Protein AF-0000000077156451 (afdb_homodimer)

Radius of gyration: 25.86 Å; Cα contacts (8 Å, |Δi|>4): 1337; chains: 2; bounding box: 62×72×52 Å

Foldseek 3Di:
DPPPLDQQDLVRFFQNVQWQDWDQDLVVLQVSCCVQANHKDKAFDDPDTWGWTKGWDDQQQKIKMKIDGLGKMKIKDAQQQWKKKKKQWQAAKKWKAKPVGDIDMDHHQFKMFIDWNHTIMMMITHNSTMIMMMIGTQLRLQVLLCVLLVAHDDGGFDWDGMFGLVDPLNVQLVVLVVVVRVCSSVVHPLVVDLVNSVVSVSSNSVSVLSRIDGPSVVSNVCSVPPDQPQLQVQLSVCLLVCLLVVDDLVRSCVRSVHDLVVQQVSCCVPHVGGSVVSSVVSLLSVLLSCLSRPPDPPDDSCNSCVSSPNNPQVVSQVVNCVRNVHGSVVNNCVSSVD/DPPPLPLQDLVRFFQNVQWQDWDQDLVVLQVSCCVQANHKDKAFDDPDTWGWTKGWDDQQQKIKMKIDGLGKMKIKDAQQQWKKKKKQWQAAKKWKAKPVGDIDMDHHQFKIFIDWNHTIMMMITHNSTMIMMMIGTQLRLQVLLCVLLVAHDDGGFDWHGMFGLVDPLNVQLVVLVVVVRVCSSVVHPLVVDLVNSVVSVSSNSVSVLSRIDGPSVVSNVCSVPPPQPQLQVQLSVCLLVCLLVVDDLVRSCVRSVHDLVVQQVSCCVPHVGGSVVSSVVSLLSVLLVCLSRPPDPPDDSCNSCVSSPNNPQVVSQVVNCVSNVHGSVVNNCVSSVD

InterPro domains:
  IPR009057 Homedomain-like superfamily [SSF46689] (231-280)
  IPR009057 Homedomain-like superfamily [SSF46689] (282-334)
  IPR018060 AraC-like, DNA binding HTH domain [PF12833] (252-334)
  IPR018060 AraC-like, DNA binding HTH domain [PS01124] (233-334)
  IPR018060 AraC-like, DNA binding HTH domain [SM00342] (245-332)
  IPR018062 HTH domain AraC-type, conserved site [PS00041] (283-328)
  IPR035418 Transcription regulator HTH, AraC- type, ligand binding domain-like [PF14525] (29-209)
  IPR050204 AraC/XylS family transcriptional regulators [PTHR46796] (80-336)

Nearest PDB structures (foldseek):
  6djz-assembly1_B  TM=8.210E-01  e=5.185E-05  Homo sapiens
  5hk2-assembly1_B  TM=6.315E-01  e=2.189E-05  Homo sapiens
  8wue-assembly2_F  TM=6.762E-01  e=1.045E-04  Xenopus laevis
  7w2b-assembly4_J  TM=6.619E-01  e=8.889E-05  Xenopus laevis
  7w2g-assembly4_K  TM=6.089E-01  e=1.444E-04  Xenopus laevis

Sequence (676 aa):
MEVSLLSLSAADEPLRQHGRLHTDDVGVAQDVVAEVFEPHTLEPLAAKRLDARLNAVQIGEVTLGYLTYGTETRISLPPSGQWYHVNVTLAGSSRIARTDGERGETEGMRGAAVLLPHRTQTIEWAHDAAQFGIKIPRTALETHLSDLTRTQVTGPVDFGLIIDLTSRAGRGLLRCLDFVRREWDEDGVLAQHGGTRRHVEAMIMTNLLMAASGPHQNLLRQEHTTSRPAALKRALDYIHEHAHELPTLTDLTAAAGVSARTLQLQFLRNLGCTPLQYLRDVRLRAARAELLHPRSADVTVTDVATSWGFYNLGRFSSLYRSVYGETPSETLRRAKGGMEVSLLSLSAADEPLRQHGRLHTDDVGVAQDVVAEVFEPHTLEPLAAKRLDARLNAVQIGEVTLGYLTYGTETRISLPPSGQWYHVNVTLAGSSRIARTDGERGETEGMRGAAVLLPHRTQTIEWAHDAAQFGIKIPRTALETHLSDLTRTQVTGPVDFGLIIDLTSRAGRGLLRCLDFVRREWDEDGVLAQHGGTRRHVEAMIMTNLLMAASGPHQNLLRQEHTTSRPAALKRALDYIHEHAHELPTLTDLTAAAGVSARTLQLQFLRNLGCTPLQYLRDVRLRAARAELLHPRSADVTVTDVATSWGFYNLGRFSSLYRSVYGETPSETLRRAKGG

Solvent-accessible surface area (backbone atoms only — not comparable to full-atom values): 34594 Å² total; per-residue (Å²): 132,77,78,68,72,60,86,61,48,83,89,58,39,62,34,59,87,33,64,74,45,77,42,61,47,66,68,60,46,40,51,54,48,22,70,74,66,51,70,55,46,74,41,74,70,46,89,58,65,45,48,30,37,32,15,50,50,74,42,75,76,34,33,40,30,29,39,31,39,52,24,28,29,37,36,42,33,61,53,69,68,45,37,36,36,36,38,32,24,55,30,47,32,37,40,39,39,37,76,87,67,52,71,48,73,30,34,44,65,41,16,23,40,48,45,53,21,85,40,41,38,39,36,36,36,37,42,64,20,28,32,41,36,37,39,34,40,45,62,60,55,40,49,48,48,17,62,75,38,72,43,74,62,79,72,86,80,64,61,40,54,57,27,51,27,74,40,64,34,19,41,39,32,52,52,50,50,51,50,54,42,49,34,55,55,64,65,15,57,59,71,72,35,75,85,46,26,58,47,52,43,51,51,53,52,50,32,46,60,63,28,42,42,45,70,61,51,57,46,52,49,34,60,75,66,57,78,60,56,63,38,56,42,35,28,51,43,44,39,76,63,17,40,35,29,61,68,48,71,67,53,41,22,62,58,23,69,47,52,65,67,56,48,35,50,50,27,36,74,73,52,71,40,44,60,66,57,51,42,48,52,54,24,52,50,51,38,48,53,42,37,53,53,55,74,40,94,80,66,46,62,66,56,46,35,46,50,45,66,37,78,52,63,67,59,40,38,51,53,41,23,71,72,65,74,43,44,58,63,56,45,33,36,50,51,71,71,93,131,76,78,67,73,60,87,60,48,81,89,57,38,64,34,56,88,33,63,75,46,78,43,60,46,67,67,59,48,40,52,54,48,21,68,73,66,52,69,54,47,74,40,74,71,47,89,59,67,44,47,29,37,32,16,48,50,73,41,74,77,33,34,41,30,29,39,32,38,52,24,28,28,37,36,41,33,62,52,68,69,45,37,34,36,34,40,33,23,54,28,46,34,35,39,39,39,36,76,88,67,52,70,49,71,29,34,45,64,40,15,25,40,48,44,54,21,84,38,40,37,38,37,37,35,36,43,63,22,27,30,42,34,38,38,34,41,44,60,59,54,39,49,51,49,18,62,75,38,72,43,73,63,80,71,84,79,66,62,40,54,54,26,49,27,74,41,65,34,18,41,39,32,51,51,51,51,51,50,53,43,49,33,56,56,65,64,15,56,60,70,72,34,73,85,44,27,59,47,53,42,50,50,53,52,49,31,46,60,63,28,42,41,45,69,62,51,58,48,52,49,34,59,73,65,55,76,56,55,65,39,56,38,34,28,50,40,45,39,76,66,18,40,34,27,62,67,48,71,66,53,41,23,62,56,22,69,45,52,64,66,58,48,36,51,50,27,36,73,75,50,71,37,43,61,67,56,50,43,49,50,52,24,52,49,52,37,48,52,42,36,53,52,55,80,46,94,81,67,46,62,67,57,45,35,46,49,46,67,37,78,50,60,66,62,42,38,51,53,42,22,74,72,63,73,42,42,58,65,55,46,34,36,50,52,72,71,94

Secondary structure (DSSP, 8-state):
---------GGG-TTGGGEEEEES-HHHHHHHHHHHS---EEEE-SSSPP-EEEEEEEETTEEEEEEE-SS-EEEEE---SSEEEEEEEEESEEEEEETTS-EEEEETTTEEEEE-TTS-EEEEE-TT-EEEEEEEEHHHHHHHHHHHHTS---SPPP--SEEETTSHHHHHHHHHHHHHHHHHHTT-HHHH-HHHHHHHHHHHHHHHHHHS-STHHHHHHHHHH----HHHHHHHHHHHHHGGG---HHHHHHHHTS-HHHHHHHHHHHHSS-HHHHHHHHHHHHHHHHHHS-SSTT--HHHHHHHTT---HHHHHHHHHHHHSS-HHHHHHHHTT-/---------GGG-TTGGGEEEEES-HHHHHHHHHHHS---EEEE-SSSPP-EEEEEEEETTEEEEEEE-SS-EEEEE---SSEEEEEEEEESEEEEEETTS-EEEEETTTEEEEE-TTS-EEEEE-TT-EEEEEEEEHHHHHHHHHHHHTS---SPPP--SEEETTSHHHHHHHHHHHHHHHHHHTT-HHHH-HHHHHHHHHHHHHHHHHHS-STHHHHHHHHHH----HHHHHHHHHHHHHGGG---HHHHHHHHTS-HHHHHHHHHHHHSS-HHHHHHHHHHHHHHHHHHS-SSTT--HHHHHHHTT---HHHHHHHHHHHHSS-HHHHHHHHTT-

Structure (mmCIF, N/CA/C/O backbone):
data_AF-0000000077156451-model_v1
#
loop_
_entity.id
_entity.type
_entity.pdbx_description
1 polymer 'DNA-binding domain-containing protein, AraC-type'
#
loop_
_atom_site.group_PDB
_atom_site.id
_atom_site.type_symbol
_atom_site.label_atom_id
_atom_site.label_alt_id
_atom_site.label_comp_id
_atom_site.label_asym_id
_atom_site.label_entity_id
_atom_site.label_seq_id
_atom_site.pdbx_PDB_ins_code
_atom_site.Cartn_x
_atom_site.Cartn_y
_atom_site.Cartn_z
_atom_site.occupancy
_atom_site.B_iso_or_equiv
_atom_site.auth_seq_id
_atom_site.auth_comp_id
_atom_site.auth_asym_id
_atom_site.auth_atom_id
_atom_site.pdbx_PDB_model_num
ATOM 1 N N . MET A 1 1 ? 23.672 4.809 -5.125 1 20.12 1 MET A N 1
ATOM 2 C CA . MET A 1 1 ? 24.062 3.801 -4.148 1 20.12 1 MET A CA 1
ATOM 3 C C . MET A 1 1 ? 23.531 2.428 -4.523 1 20.12 1 MET A C 1
ATOM 5 O O . MET A 1 1 ? 22.312 2.256 -4.668 1 20.12 1 MET A O 1
ATOM 9 N N . GLU A 1 2 ? 24.266 1.711 -5.195 1 24.5 2 GLU A N 1
ATOM 10 C CA . GLU A 1 2 ? 24.172 0.321 -5.629 1 24.5 2 GLU A CA 1
ATOM 11 C C . GLU A 1 2 ? 23.734 -0.585 -4.48 1 24.5 2 GLU A C 1
ATOM 13 O O . GLU A 1 2 ? 24.359 -0.603 -3.42 1 24.5 2 GLU A O 1
ATOM 18 N N . VAL A 1 3 ? 22.562 -0.68 -4.359 1 29.2 3 VAL A N 1
ATOM 19 C CA . VAL A 1 3 ? 22.156 -1.701 -3.398 1 29.2 3 VAL A CA 1
ATOM 20 C C . VAL A 1 3 ? 22.953 -2.982 -3.641 1 29.2 3 VAL A C 1
ATOM 22 O O . VAL A 1 3 ? 22.719 -3.688 -4.625 1 29.2 3 VAL A O 1
ATOM 25 N N . SER A 1 4 ? 24.172 -2.875 -3.506 1 31.08 4 SER A N 1
ATOM 26 C CA . SER A 1 4 ? 24.938 -4.121 -3.488 1 31.08 4 SER A CA 1
ATOM 27 C C . SER A 1 4 ? 24.297 -5.141 -2.545 1 31.08 4 SER A C 1
ATOM 29 O O . SER A 1 4 ? 24.266 -4.926 -1.331 1 31.08 4 SER A O 1
ATOM 31 N N . LEU A 1 5 ? 23.281 -5.613 -2.836 1 32.59 5 LEU A N 1
ATOM 32 C CA . LEU A 1 5 ? 22.891 -6.824 -2.127 1 32.59 5 LEU A CA 1
ATOM 33 C C . LEU A 1 5 ? 24.031 -7.82 -2.055 1 32.59 5 LEU A C 1
ATOM 35 O O . LEU A 1 5 ? 24.312 -8.531 -3.025 1 32.59 5 LEU A O 1
ATOM 39 N N . LEU A 1 6 ? 25.203 -7.555 -1.472 1 35.72 6 LEU A N 1
ATOM 40 C CA . LEU A 1 6 ? 26.344 -8.406 -1.13 1 35.72 6 LEU A CA 1
ATOM 41 C C . LEU A 1 6 ? 25.875 -9.789 -0.685 1 35.72 6 LEU A C 1
ATOM 43 O O . LEU A 1 6 ? 24.703 -9.961 -0.323 1 35.72 6 LEU A O 1
ATOM 47 N N . SER A 1 7 ? 26.797 -10.734 -0.689 1 42.41 7 SER A N 1
ATOM 48 C CA . SER A 1 7 ? 26.734 -12.094 -0.162 1 42.41 7 SER A CA 1
ATOM 49 C C . SER A 1 7 ? 26.047 -12.133 1.199 1 42.41 7 SER A C 1
ATOM 51 O O . SER A 1 7 ? 26.5 -11.477 2.145 1 42.41 7 SER A O 1
ATOM 53 N N . LEU A 1 8 ? 24.859 -12.281 1.237 1 49.19 8 LEU A N 1
ATOM 54 C CA . LEU A 1 8 ? 24.078 -12.242 2.463 1 49.19 8 LEU A CA 1
ATOM 55 C C . LEU A 1 8 ? 24.594 -13.25 3.48 1 49.19 8 LEU A C 1
ATOM 57 O O . LEU A 1 8 ? 24.656 -14.453 3.201 1 49.19 8 LEU A O 1
ATOM 61 N N . SER A 1 9 ? 25.484 -12.859 4.324 1 55.28 9 SER A N 1
ATOM 62 C CA . SER A 1 9 ? 25.734 -13.695 5.496 1 55.28 9 SER A CA 1
ATOM 63 C C . SER A 1 9 ? 24.422 -14.109 6.168 1 55.28 9 SER A C 1
ATOM 65 O O . SER A 1 9 ? 23.391 -13.484 5.965 1 55.28 9 SER A O 1
ATOM 67 N N . ALA A 1 10 ? 24.469 -15.312 6.738 1 56.19 10 ALA A N 1
ATOM 68 C CA . ALA A 1 10 ? 23.297 -15.805 7.453 1 56.19 10 ALA A CA 1
ATOM 69 C C . ALA A 1 10 ? 22.625 -14.688 8.25 1 56.19 10 ALA A C 1
ATOM 71 O O . ALA A 1 10 ? 21.406 -14.648 8.367 1 56.19 10 ALA A O 1
ATOM 72 N N . ALA A 1 11 ? 23.406 -13.758 8.727 1 56.62 11 ALA A N 1
ATOM 73 C CA . ALA A 1 11 ? 22.906 -12.664 9.562 1 56.62 11 ALA A CA 1
ATOM 74 C C . ALA A 1 11 ? 22.125 -11.648 8.727 1 56.62 11 ALA A C 1
ATOM 76 O O . ALA A 1 11 ? 21.297 -10.914 9.25 1 56.62 11 ALA A O 1
ATOM 77 N N . ASP A 1 12 ? 22.219 -11.836 7.457 1 80.56 12 ASP A N 1
ATOM 78 C CA . ASP A 1 12 ? 21.625 -10.797 6.625 1 80.56 12 ASP A CA 1
ATOM 79 C C . ASP A 1 12 ? 20.516 -11.375 5.738 1 80.56 12 ASP A C 1
ATOM 81 O O . ASP A 1 12 ? 20.094 -10.742 4.766 1 80.56 12 ASP A O 1
ATOM 85 N N . GLU A 1 13 ? 20.125 -12.586 6.168 1 89.75 13 GLU A N 1
ATOM 86 C CA . GLU A 1 13 ? 19.109 -13.234 5.344 1 89.75 13 GLU A CA 1
ATOM 87 C C . GLU A 1 13 ? 17.75 -12.547 5.496 1 89.75 13 GLU A C 1
ATOM 89 O O . GLU A 1 13 ? 17.344 -12.211 6.609 1 89.75 13 GLU A O 1
ATOM 94 N N . PRO A 1 14 ? 17.125 -12.32 4.355 1 93.5 14 PRO A N 1
ATOM 95 C CA . PRO A 1 14 ? 15.781 -11.758 4.441 1 93.5 14 PRO A CA 1
ATOM 96 C C . PRO A 1 14 ? 14.836 -12.609 5.281 1 93.5 14 PRO A C 1
ATOM 98 O O . PRO A 1 14 ? 14.859 -13.844 5.176 1 93.5 14 PRO A O 1
ATOM 101 N N . LEU A 1 15 ? 14.062 -11.961 6.188 1 92.88 15 LEU A N 1
ATOM 102 C CA . LEU A 1 15 ? 13.047 -12.578 7.027 1 92.88 15 LEU A CA 1
ATOM 103 C C . LEU A 1 15 ? 13.672 -13.562 8.008 1 92.88 15 LEU A C 1
ATOM 105 O O . LEU A 1 15 ? 13.086 -14.602 8.32 1 92.88 15 LEU A O 1
ATOM 109 N N . ARG A 1 16 ? 14.836 -13.289 8.469 1 88.06 16 ARG A N 1
ATOM 110 C CA . ARG A 1 16 ? 15.609 -14.188 9.328 1 88.06 16 ARG A CA 1
ATOM 111 C C . ARG A 1 16 ? 14.836 -14.531 10.594 1 88.06 16 ARG A C 1
ATOM 113 O O . ARG A 1 16 ? 14.977 -15.625 11.133 1 88.06 16 ARG A O 1
ATOM 120 N N . GLN A 1 17 ? 14.016 -13.617 11.086 1 83.75 17 GLN A N 1
ATOM 121 C CA . GLN A 1 17 ? 13.266 -13.844 12.32 1 83.75 17 GLN A CA 1
ATOM 122 C C . GLN A 1 17 ? 12.086 -14.781 12.078 1 83.75 17 GLN A C 1
ATOM 124 O O . GLN A 1 17 ? 11.414 -15.195 13.023 1 83.75 17 GLN A O 1
ATOM 129 N N . HIS A 1 18 ? 11.875 -15.195 10.859 1 88.75 18 HIS A N 1
ATOM 130 C CA . HIS A 1 18 ? 10.766 -16.078 10.477 1 88.75 18 HIS A CA 1
ATOM 131 C C . HIS A 1 18 ? 11.281 -17.359 9.828 1 88.75 18 HIS A C 1
ATOM 133 O O . HIS A 1 18 ? 10.789 -17.766 8.781 1 88.75 18 HIS A O 1
ATOM 139 N N . GLY A 1 19 ? 12.258 -17.938 10.508 1 90.94 19 GLY A N 1
ATOM 140 C CA . GLY A 1 19 ? 12.859 -19.156 10 1 90.94 19 GLY A CA 1
ATOM 141 C C . GLY A 1 19 ? 11.922 -20.359 10.047 1 90.94 19 GLY A C 1
ATOM 142 O O . GLY A 1 19 ? 11.211 -20.547 11.031 1 90.94 19 GLY A O 1
ATOM 143 N N . ARG A 1 20 ? 11.961 -21.094 8.922 1 87.75 20 ARG A N 1
ATOM 144 C CA . ARG A 1 20 ? 11.094 -22.266 8.844 1 87.75 20 ARG A CA 1
ATOM 145 C C . ARG A 1 20 ? 11.898 -23.547 8.719 1 87.75 20 ARG A C 1
ATOM 147 O O . ARG A 1 20 ? 11.414 -24.625 9.039 1 87.75 20 ARG A O 1
ATOM 154 N N . LEU A 1 21 ? 13.156 -23.344 8.172 1 86.06 21 LEU A N 1
ATOM 155 C CA . LEU A 1 21 ? 13.898 -24.547 7.84 1 86.06 21 LEU A CA 1
ATOM 156 C C . LEU A 1 21 ? 15.398 -24.281 7.816 1 86.06 21 LEU A C 1
ATOM 158 O O . LEU A 1 21 ? 15.836 -23.234 7.316 1 86.06 21 LEU A O 1
ATOM 162 N N . HIS A 1 22 ? 16.219 -25.109 8.391 1 89.56 22 HIS A N 1
ATOM 163 C CA . HIS A 1 22 ? 17.656 -25.266 8.156 1 89.56 22 HIS A CA 1
ATOM 164 C C . HIS A 1 22 ? 18.062 -26.734 8.211 1 89.56 22 HIS A C 1
ATOM 166 O O . HIS A 1 22 ? 18.031 -27.359 9.281 1 89.56 22 HIS A O 1
ATOM 172 N N . THR A 1 23 ? 18.359 -27.25 7.02 1 89.56 23 THR A N 1
ATOM 173 C CA . THR A 1 23 ? 18.609 -28.688 6.996 1 89.56 23 THR A CA 1
ATOM 174 C C . THR A 1 23 ? 19.578 -29.047 5.875 1 89.56 23 THR A C 1
ATOM 176 O O . THR A 1 23 ? 19.781 -28.25 4.953 1 89.56 23 THR A O 1
ATOM 179 N N . ASP A 1 24 ? 20.203 -30.203 6.047 1 92.31 24 ASP A N 1
ATOM 180 C CA . ASP A 1 24 ? 21 -30.781 4.969 1 92.31 24 ASP A CA 1
ATOM 181 C C . ASP A 1 24 ? 20.344 -32.031 4.391 1 92.31 24 ASP A C 1
ATOM 183 O O . ASP A 1 24 ? 20.922 -32.719 3.57 1 92.31 24 ASP A O 1
ATOM 187 N N . ASP A 1 25 ? 19.203 -32.312 4.84 1 88.5 25 ASP A N 1
ATOM 188 C CA . ASP A 1 25 ? 18.438 -33.469 4.379 1 88.5 25 ASP A CA 1
ATOM 189 C C . ASP A 1 25 ? 17.5 -33.094 3.238 1 88.5 25 ASP A C 1
ATOM 191 O O . ASP A 1 25 ? 16.609 -32.25 3.414 1 88.5 25 ASP A O 1
ATOM 195 N N . VAL A 1 26 ? 17.641 -33.719 2.145 1 94.62 26 VAL A N 1
ATOM 196 C CA . VAL A 1 26 ? 16.906 -33.406 0.93 1 94.62 26 VAL A CA 1
ATOM 197 C C . VAL A 1 26 ? 15.414 -33.656 1.143 1 94.62 26 VAL A C 1
ATOM 199 O O . VAL A 1 26 ? 14.578 -32.844 0.735 1 94.62 26 VAL A O 1
ATOM 202 N N . GLY A 1 27 ? 15.094 -34.719 1.698 1 91.69 27 GLY A N 1
ATOM 203 C CA . GLY A 1 27 ? 13.695 -35.062 1.947 1 91.69 27 GLY A CA 1
ATOM 204 C C . GLY A 1 27 ? 13 -34.062 2.844 1 91.69 27 GLY A C 1
ATOM 205 O O . GLY A 1 27 ? 11.883 -33.625 2.549 1 91.69 27 GLY A O 1
ATOM 206 N N . VAL A 1 28 ? 13.703 -33.719 3.885 1 90.88 28 VAL A N 1
ATOM 207 C CA . VAL A 1 28 ? 13.148 -32.75 4.824 1 90.88 28 VAL A CA 1
ATOM 208 C C . VAL A 1 28 ? 12.969 -31.406 4.129 1 90.88 28 VAL A C 1
ATOM 210 O O . VAL A 1 28 ? 11.938 -30.75 4.285 1 90.88 28 VAL A O 1
ATOM 213 N N . ALA A 1 29 ? 13.961 -31.016 3.387 1 93.44 29 ALA A N 1
ATOM 214 C CA . ALA A 1 29 ? 13.891 -29.75 2.654 1 93.44 29 ALA A CA 1
ATOM 215 C C . ALA A 1 29 ? 12.703 -29.734 1.705 1 93.44 29 ALA A C 1
ATOM 217 O O . ALA A 1 29 ? 11.914 -28.781 1.701 1 93.44 29 ALA A O 1
ATOM 218 N N . GLN A 1 30 ? 12.586 -30.781 0.929 1 93.81 30 GLN A N 1
ATOM 219 C CA . GLN A 1 30 ? 11.5 -30.875 -0.037 1 93.81 30 GLN A CA 1
ATOM 220 C C . GLN A 1 30 ? 10.141 -30.781 0.654 1 93.81 30 GLN A C 1
ATOM 222 O O . GLN A 1 30 ? 9.25 -30.078 0.188 1 93.81 30 GLN A O 1
ATOM 227 N N . ASP A 1 31 ? 9.977 -31.422 1.74 1 88 31 ASP A N 1
ATOM 228 C CA . ASP A 1 31 ? 8.703 -31.484 2.453 1 88 31 ASP A CA 1
ATOM 229 C C . ASP A 1 31 ? 8.328 -30.125 3.023 1 88 31 ASP A C 1
ATOM 231 O O . ASP A 1 31 ? 7.195 -29.672 2.861 1 88 31 ASP A O 1
ATOM 235 N N . VAL A 1 32 ? 9.273 -29.5 3.68 1 88.88 32 VAL A N 1
ATOM 236 C CA . VAL A 1 32 ? 8.992 -28.219 4.332 1 88.88 32 VAL A CA 1
ATOM 237 C C . VAL A 1 32 ? 8.75 -27.141 3.277 1 88.88 32 VAL A C 1
ATOM 239 O O . VAL A 1 32 ? 7.828 -26.328 3.408 1 88.88 32 VAL A O 1
ATOM 242 N N . VAL A 1 33 ? 9.547 -27.141 2.238 1 94.38 33 VAL A N 1
ATOM 243 C CA . VAL A 1 33 ? 9.367 -26.156 1.178 1 94.38 33 VAL A CA 1
ATOM 244 C C . VAL A 1 33 ? 8.023 -26.375 0.49 1 94.38 33 VAL A C 1
ATOM 246 O O . VAL A 1 33 ? 7.344 -25.406 0.121 1 94.38 33 VAL A O 1
ATOM 249 N N . ALA A 1 34 ? 7.629 -27.609 0.343 1 91.81 34 ALA A N 1
ATOM 250 C CA . ALA A 1 34 ? 6.332 -27.922 -0.246 1 91.81 34 ALA A CA 1
ATOM 251 C C . ALA A 1 34 ? 5.195 -27.391 0.617 1 91.81 34 ALA A C 1
ATOM 253 O O . ALA A 1 34 ? 4.172 -26.938 0.096 1 91.81 34 ALA A O 1
ATOM 254 N N . GLU A 1 35 ? 5.371 -27.406 1.857 1 88.31 35 GLU A N 1
ATOM 255 C CA . GLU A 1 35 ? 4.363 -26.922 2.791 1 88.31 35 GLU A CA 1
ATOM 256 C C . GLU A 1 35 ? 4.219 -25.406 2.705 1 88.31 35 GLU A C 1
ATOM 258 O O . GLU A 1 35 ? 3.113 -24.875 2.818 1 88.31 35 GLU A O 1
ATOM 263 N N . VAL A 1 36 ? 5.293 -24.75 2.539 1 90.31 36 VAL A N 1
ATOM 264 C CA . VAL A 1 36 ? 5.289 -23.297 2.529 1 90.31 36 VAL A CA 1
ATOM 265 C C . VAL A 1 36 ? 4.887 -22.781 1.147 1 90.31 36 VAL A C 1
ATOM 267 O O . VAL A 1 36 ? 4.125 -21.828 1.031 1 90.31 36 VAL A O 1
ATOM 270 N N . PHE A 1 37 ? 5.391 -23.453 0.216 1 93.69 37 PHE A N 1
ATOM 271 C CA . PHE A 1 37 ? 5.133 -23.016 -1.149 1 93.69 37 PHE A CA 1
ATOM 272 C C . PHE A 1 37 ? 4.25 -24.016 -1.887 1 93.69 37 PHE A C 1
ATOM 274 O O . PHE A 1 37 ? 3.041 -24.062 -1.66 1 93.69 37 PHE A O 1
ATOM 281 N N . GLU A 1 38 ? 4.891 -24.969 -2.566 1 90.62 38 GLU A N 1
ATOM 282 C CA . GLU A 1 38 ? 4.109 -25.953 -3.301 1 90.62 38 GLU A CA 1
ATOM 283 C C . GLU A 1 38 ? 4.906 -27.234 -3.518 1 90.62 38 GLU A C 1
ATOM 285 O O . GLU A 1 38 ? 6.137 -27.219 -3.5 1 90.62 38 GLU A O 1
ATOM 290 N N . PRO A 1 39 ? 4.145 -28.344 -3.723 1 91.19 39 PRO A N 1
ATOM 291 C CA . PRO A 1 39 ? 4.828 -29.609 -3.992 1 91.19 39 PRO A CA 1
ATOM 292 C C . PRO A 1 39 ? 5.738 -29.547 -5.219 1 91.19 39 PRO A C 1
ATOM 294 O O . PRO A 1 39 ? 5.383 -28.922 -6.219 1 91.19 39 PRO A O 1
ATOM 297 N N . HIS A 1 40 ? 6.891 -30.156 -5.062 1 93.75 40 HIS A N 1
ATOM 298 C CA . HIS A 1 40 ? 7.898 -30.188 -6.117 1 93.75 40 HIS A CA 1
ATOM 299 C C . HIS A 1 40 ? 8.898 -31.328 -5.879 1 93.75 40 HIS A C 1
ATOM 301 O O . HIS A 1 40 ? 8.836 -32 -4.855 1 93.75 40 HIS A O 1
ATOM 307 N N . THR A 1 41 ? 9.633 -31.609 -6.859 1 95.44 41 THR A N 1
ATOM 308 C CA . THR A 1 41 ? 10.75 -32.531 -6.688 1 95.44 41 THR A CA 1
ATOM 309 C C . THR A 1 41 ? 12.07 -31.781 -6.617 1 95.44 41 THR A C 1
ATOM 311 O O . THR A 1 41 ? 12.305 -30.844 -7.387 1 95.44 41 THR A O 1
ATOM 314 N N . LEU A 1 42 ? 12.852 -32.125 -5.66 1 95.88 42 LEU A N 1
ATOM 315 C CA . LEU A 1 42 ? 14.156 -31.531 -5.414 1 95.88 42 LEU A CA 1
ATOM 316 C C . LEU A 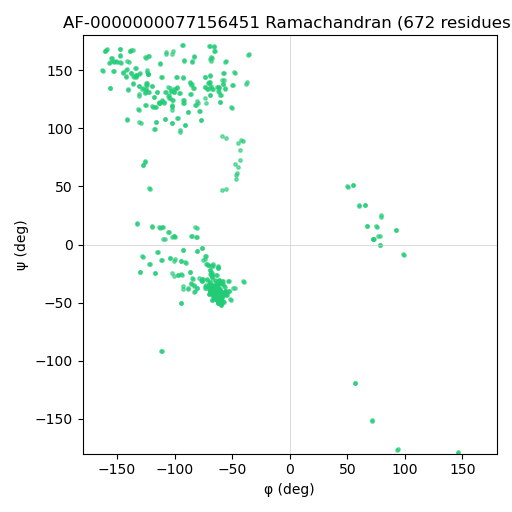1 42 ? 15.281 -32.531 -5.633 1 95.88 42 LEU A C 1
ATOM 318 O O . LEU A 1 42 ? 15.305 -33.594 -5.004 1 95.88 42 LEU A O 1
ATOM 322 N N . GLU A 1 43 ? 16.203 -32.156 -6.539 1 96 43 GLU A N 1
ATOM 323 C CA . GLU A 1 43 ? 17.312 -33.031 -6.859 1 96 43 GLU A CA 1
ATOM 324 C C . GLU A 1 43 ? 18.641 -32.281 -6.805 1 96 43 GLU A C 1
ATOM 326 O O . GLU A 1 43 ? 19 -31.562 -7.742 1 96 43 GLU A O 1
ATOM 331 N N . PRO A 1 44 ? 19.438 -32.5 -5.766 1 95.12 44 PRO A N 1
ATOM 332 C CA . PRO A 1 44 ? 20.781 -31.922 -5.793 1 95.12 44 PRO A CA 1
ATOM 333 C C . PRO A 1 44 ? 21.641 -32.469 -6.938 1 95.12 44 PRO A C 1
ATOM 335 O O . PRO A 1 44 ? 21.594 -33.688 -7.23 1 95.12 44 PRO A O 1
ATOM 338 N N . LEU A 1 45 ? 22.328 -31.625 -7.609 1 90.69 45 LEU A N 1
ATOM 339 C CA . LEU A 1 45 ? 23.094 -32.031 -8.789 1 90.69 45 LEU A CA 1
ATOM 340 C C . LEU A 1 45 ? 24.562 -32.156 -8.461 1 90.69 45 LEU A C 1
ATOM 342 O O . LEU A 1 45 ? 25.312 -32.781 -9.219 1 90.69 45 LEU A O 1
ATOM 346 N N . ALA A 1 46 ? 25.047 -31.484 -7.465 1 82.19 46 ALA A N 1
ATOM 347 C CA . ALA A 1 46 ? 26.469 -31.547 -7.105 1 82.19 46 ALA A CA 1
ATOM 348 C C . ALA A 1 46 ? 26.688 -32.438 -5.898 1 82.19 46 ALA A C 1
ATOM 350 O O . ALA A 1 46 ? 25.734 -32.781 -5.176 1 82.19 46 ALA A O 1
ATOM 351 N N . ALA A 1 47 ? 27.875 -32.719 -5.824 1 75.56 47 ALA A N 1
ATOM 352 C CA . ALA A 1 47 ? 28.297 -33.562 -4.707 1 75.56 47 ALA A CA 1
ATOM 353 C C . ALA A 1 47 ? 28.297 -32.781 -3.398 1 75.56 47 ALA A C 1
ATOM 355 O O . ALA A 1 47 ? 28.25 -33.344 -2.312 1 75.56 47 ALA A O 1
ATOM 356 N N . LYS A 1 48 ? 28.188 -31.547 -3.539 1 82.38 48 LYS A N 1
ATOM 357 C CA . LYS A 1 48 ? 28.188 -30.734 -2.322 1 82.38 48 LYS A CA 1
ATOM 358 C C . LYS A 1 48 ? 26.906 -30.953 -1.518 1 82.38 48 LYS A C 1
ATOM 360 O O . LYS A 1 48 ? 25.828 -31.078 -2.09 1 82.38 48 LYS A O 1
ATOM 365 N N . ARG A 1 49 ? 27.094 -30.891 -0.262 1 89.12 49 ARG A N 1
ATOM 366 C CA . ARG A 1 49 ? 26.016 -31.141 0.676 1 89.12 49 ARG A CA 1
ATOM 367 C C . ARG A 1 49 ? 24.984 -30.016 0.645 1 89.12 49 ARG A C 1
ATOM 369 O O . ARG A 1 49 ? 25.359 -28.844 0.53 1 89.12 49 ARG A O 1
ATOM 376 N N . LEU A 1 50 ? 23.75 -30.391 0.714 1 93 50 LEU A N 1
ATOM 377 C CA . LEU A 1 50 ? 22.641 -29.453 0.79 1 93 50 LEU A CA 1
ATOM 378 C C . LEU A 1 50 ? 22.734 -28.594 2.053 1 93 50 LEU A C 1
ATOM 380 O O . LEU A 1 50 ? 23.078 -29.109 3.123 1 93 50 LEU A O 1
ATOM 384 N N . ASP A 1 51 ? 22.609 -27.344 1.997 1 94.25 51 ASP A N 1
ATOM 385 C CA . ASP A 1 51 ? 22.422 -26.406 3.105 1 94.25 51 ASP A CA 1
ATOM 386 C C . ASP A 1 51 ? 21.188 -25.531 2.887 1 94.25 51 ASP A C 1
ATOM 388 O O . ASP A 1 51 ? 21.297 -24.328 2.643 1 94.25 51 ASP A O 1
ATOM 392 N N . ALA A 1 52 ? 20.047 -26.219 3.025 1 94.62 52 ALA A N 1
ATOM 393 C CA . ALA A 1 52 ? 18.766 -25.594 2.699 1 94.62 52 ALA A CA 1
ATOM 394 C C . ALA A 1 52 ? 18.297 -24.688 3.836 1 94.62 52 ALA A C 1
ATOM 396 O O . ALA A 1 52 ? 18.281 -25.094 4.996 1 94.62 52 ALA A O 1
ATOM 397 N N . ARG A 1 53 ? 18.078 -23.453 3.58 1 95.5 53 ARG A N 1
ATOM 398 C CA . ARG A 1 53 ? 17.5 -22.5 4.52 1 95.5 53 ARG A CA 1
ATOM 399 C C . ARG A 1 53 ? 16.281 -21.812 3.926 1 95.5 53 ARG A C 1
ATOM 401 O O . ARG A 1 53 ? 16.281 -21.406 2.762 1 95.5 53 ARG A O 1
ATOM 408 N N . LEU A 1 54 ? 15.211 -21.812 4.707 1 94.56 54 LEU A N 1
ATOM 409 C CA . LEU A 1 54 ? 13.961 -21.188 4.305 1 94.56 54 LEU A CA 1
ATOM 410 C C . LEU A 1 54 ? 13.422 -20.281 5.406 1 94.56 54 LEU A C 1
ATOM 412 O O . LEU A 1 54 ? 13.258 -20.703 6.547 1 94.56 54 LEU A O 1
ATOM 416 N N . ASN A 1 55 ? 13.336 -19 5.172 1 95.06 55 ASN A N 1
ATOM 417 C CA . ASN A 1 55 ? 12.555 -18.047 5.953 1 95.06 55 ASN A CA 1
ATOM 418 C C . ASN A 1 55 ? 11.273 -17.641 5.223 1 95.06 55 ASN A C 1
ATOM 420 O O . ASN A 1 55 ? 11.289 -17.422 4.012 1 95.06 55 ASN A O 1
ATOM 424 N N . ALA A 1 56 ? 10.109 -17.609 5.922 1 93.38 56 ALA A N 1
ATOM 425 C CA . ALA A 1 56 ? 8.883 -17.297 5.191 1 93.38 56 ALA A CA 1
ATOM 426 C C . ALA A 1 56 ? 7.848 -16.656 6.109 1 93.38 56 ALA A C 1
ATOM 428 O O . ALA A 1 56 ? 7.828 -16.922 7.312 1 93.38 56 ALA A O 1
ATOM 429 N N . VAL A 1 57 ? 7.051 -15.828 5.535 1 89.38 57 VAL A N 1
ATOM 430 C CA . VAL A 1 57 ? 5.93 -15.195 6.227 1 89.38 57 VAL A CA 1
ATOM 431 C C . VAL A 1 57 ? 4.699 -15.188 5.32 1 89.38 57 VAL A C 1
ATOM 433 O O . VAL A 1 57 ? 4.824 -15.203 4.094 1 89.38 57 VAL A O 1
ATOM 436 N N . GLN A 1 58 ? 3.605 -15.289 5.922 1 86.88 58 GLN A N 1
ATOM 437 C CA . GLN A 1 58 ? 2.334 -15.117 5.223 1 86.88 58 GLN A CA 1
ATOM 438 C C . GLN A 1 58 ? 1.75 -13.734 5.477 1 86.88 58 GLN A C 1
ATOM 440 O O . GLN A 1 58 ? 1.606 -13.312 6.625 1 86.88 58 GLN A O 1
ATOM 445 N N . ILE A 1 59 ? 1.483 -13.008 4.453 1 84.06 59 ILE A N 1
ATOM 446 C CA . ILE A 1 59 ? 0.854 -11.695 4.488 1 84.06 59 ILE A CA 1
ATOM 447 C C . ILE A 1 59 ? -0.488 -11.742 3.762 1 84.06 59 ILE A C 1
ATOM 449 O O . ILE A 1 59 ? -0.545 -11.586 2.539 1 84.06 59 ILE A O 1
ATOM 453 N N . GLY A 1 60 ? -1.562 -11.859 4.523 1 77.44 60 GLY A N 1
ATOM 454 C CA . GLY A 1 60 ? -2.826 -12.156 3.869 1 77.44 60 GLY A CA 1
ATOM 455 C C . GLY A 1 60 ? -2.789 -13.422 3.041 1 77.44 60 GLY A C 1
ATOM 456 O O . GLY A 1 60 ? -2.439 -14.492 3.549 1 77.44 60 GLY A O 1
ATOM 457 N N . GLU A 1 61 ? -3.035 -13.219 1.736 1 81.62 61 GLU A N 1
ATOM 458 C CA . GLU A 1 61 ? -3.041 -14.375 0.841 1 81.62 61 GLU A CA 1
ATOM 459 C C . GLU A 1 61 ? -1.67 -14.594 0.209 1 81.62 61 GLU A C 1
ATOM 461 O O . GLU A 1 61 ? -1.42 -15.633 -0.404 1 81.62 61 GLU A O 1
ATOM 466 N N . VAL A 1 62 ? -0.785 -13.719 0.459 1 92.5 62 VAL A N 1
ATOM 467 C CA . VAL A 1 62 ? 0.519 -13.773 -0.193 1 92.5 62 VAL A CA 1
ATOM 468 C C . VAL A 1 62 ? 1.547 -14.383 0.757 1 92.5 62 VAL A C 1
ATOM 470 O O . VAL A 1 62 ? 1.558 -14.078 1.951 1 92.5 62 VAL A O 1
ATOM 473 N N . THR A 1 63 ? 2.271 -15.312 0.29 1 93.62 63 THR A N 1
ATOM 474 C CA . THR A 1 63 ? 3.4 -15.859 1.034 1 93.62 63 THR A CA 1
ATOM 475 C C . THR A 1 63 ? 4.719 -15.344 0.466 1 93.62 63 THR A C 1
ATOM 477 O O . THR A 1 63 ? 4.945 -15.398 -0.745 1 93.62 63 THR A O 1
ATOM 480 N N . LEU A 1 64 ? 5.527 -14.773 1.301 1 96.12 64 LEU A N 1
ATOM 481 C CA . LEU A 1 64 ? 6.875 -14.344 0.939 1 96.12 64 LEU A CA 1
ATOM 482 C C . LEU A 1 64 ? 7.922 -15.211 1.635 1 96.12 64 LEU A C 1
ATOM 484 O O . LEU A 1 64 ? 7.754 -15.586 2.797 1 96.12 64 LEU A O 1
ATOM 488 N N . GLY A 1 65 ? 9.062 -15.461 0.877 1 96.81 65 GLY A N 1
ATOM 489 C CA . GLY A 1 65 ? 10.07 -16.25 1.559 1 96.81 65 GLY A CA 1
ATOM 490 C C . GLY A 1 65 ? 11.438 -16.172 0.905 1 96.81 65 GLY A C 1
ATOM 491 O O . GLY A 1 65 ? 11.539 -15.984 -0.309 1 96.81 65 GLY A O 1
ATOM 492 N N . TYR A 1 66 ? 12.406 -16.312 1.72 1 97.5 66 TYR A N 1
ATOM 493 C CA . TYR A 1 66 ? 13.797 -16.484 1.324 1 97.5 66 TYR A CA 1
ATOM 494 C C . TYR A 1 66 ? 14.18 -17.953 1.291 1 97.5 66 TYR A C 1
ATOM 496 O O . TYR A 1 66 ? 13.875 -18.703 2.221 1 97.5 66 TYR A O 1
ATOM 504 N N . LEU A 1 67 ? 14.773 -18.359 0.206 1 97.38 67 LEU A N 1
ATOM 505 C CA . LEU A 1 67 ? 15.117 -19.766 0.066 1 97.38 67 LEU A CA 1
ATOM 506 C C . LEU A 1 67 ? 16.484 -19.938 -0.595 1 97.38 67 LEU A C 1
ATOM 508 O O . LEU A 1 67 ? 16.797 -19.234 -1.567 1 97.38 67 LEU A O 1
ATOM 512 N N . THR A 1 68 ? 17.328 -20.766 -0.066 1 97 68 THR A N 1
ATOM 513 C CA . THR A 1 68 ? 18.578 -21.219 -0.672 1 97 68 THR A CA 1
ATOM 514 C C . THR A 1 68 ? 18.812 -22.688 -0.378 1 97 68 THR A C 1
ATOM 516 O O . THR A 1 68 ? 18.344 -23.219 0.634 1 97 68 THR A O 1
ATOM 519 N N . TYR A 1 69 ? 19.484 -23.328 -1.273 1 96.06 69 TYR A N 1
ATOM 520 C CA . TYR A 1 69 ? 19.781 -24.75 -1.072 1 96.06 69 TYR A CA 1
ATOM 521 C C . TYR A 1 69 ? 21.266 -24.969 -0.84 1 96.06 69 TYR A C 1
ATOM 523 O O . TYR A 1 69 ? 21.688 -26.062 -0.461 1 96.06 69 TYR A O 1
ATOM 531 N N . GLY A 1 70 ? 22.094 -24 -1.099 1 94.19 70 GLY A N 1
ATOM 532 C CA . GLY A 1 70 ? 23.516 -24.047 -0.81 1 94.19 70 GLY A CA 1
ATOM 533 C C . GLY A 1 70 ? 24.297 -24.969 -1.738 1 94.19 70 GLY A C 1
ATOM 534 O O . GLY A 1 70 ? 25.469 -25.25 -1.508 1 94.19 70 GLY A O 1
ATOM 535 N N . THR A 1 71 ? 23.625 -25.531 -2.748 1 95.25 71 THR A N 1
ATOM 536 C CA . THR A 1 71 ? 24.234 -26.391 -3.758 1 95.25 71 THR A CA 1
ATOM 537 C C . THR A 1 71 ? 23.438 -26.359 -5.051 1 95.25 71 THR A C 1
ATOM 539 O O . THR A 1 71 ? 22.312 -25.859 -5.078 1 95.25 71 THR A O 1
ATOM 542 N N . GLU A 1 72 ? 24.141 -26.781 -6.113 1 96.5 72 GLU A N 1
ATOM 543 C CA . GLU A 1 72 ? 23.422 -26.875 -7.383 1 96.5 72 GLU A CA 1
ATOM 544 C C . GLU A 1 72 ? 22.25 -27.859 -7.285 1 96.5 72 GLU A C 1
ATOM 546 O O . GLU A 1 72 ? 22.422 -28.984 -6.832 1 96.5 72 GLU A O 1
ATOM 551 N N . THR A 1 73 ? 21.125 -27.406 -7.688 1 96.75 73 THR A N 1
ATOM 552 C CA . THR A 1 73 ? 19.922 -28.203 -7.5 1 96.75 73 THR A CA 1
ATOM 553 C C . THR A 1 73 ? 18.984 -28.062 -8.695 1 96.75 73 THR A C 1
ATOM 555 O O . THR A 1 73 ? 18.938 -27 -9.328 1 96.75 73 THR A O 1
ATOM 558 N N . ARG A 1 74 ? 18.344 -29.125 -8.992 1 97.31 74 ARG A N 1
ATOM 559 C CA . ARG A 1 74 ? 17.266 -29.109 -9.977 1 97.31 74 ARG A CA 1
ATOM 560 C C . ARG A 1 74 ? 15.906 -29.281 -9.297 1 97.31 74 ARG A C 1
ATOM 562 O O . ARG A 1 74 ? 15.742 -30.141 -8.43 1 97.31 74 ARG A O 1
ATOM 569 N N . ILE A 1 75 ? 15 -28.422 -9.648 1 97.06 75 ILE A N 1
ATOM 570 C CA . ILE A 1 75 ? 13.648 -28.438 -9.102 1 97.06 75 ILE A CA 1
ATOM 571 C C . ILE A 1 75 ? 12.641 -28.688 -10.227 1 97.06 75 ILE A C 1
ATOM 573 O O . ILE A 1 75 ? 12.68 -28.016 -11.266 1 97.06 75 ILE A O 1
ATOM 577 N N . SER A 1 76 ? 11.828 -29.625 -10.078 1 95.88 76 SER A N 1
ATOM 578 C CA . SER A 1 76 ? 10.719 -29.859 -11 1 95.88 76 SER A CA 1
ATOM 579 C C . SER A 1 76 ? 9.383 -29.516 -10.352 1 95.88 76 SER A C 1
ATOM 581 O O . SER A 1 76 ? 9.031 -30.078 -9.312 1 95.88 76 SER A O 1
ATOM 583 N N . LEU A 1 77 ? 8.672 -28.641 -10.945 1 94.5 77 LEU A N 1
ATOM 584 C CA . LEU A 1 77 ? 7.41 -28.141 -10.406 1 94.5 77 LEU A CA 1
ATOM 585 C C . LEU A 1 77 ? 6.25 -28.516 -11.328 1 94.5 77 LEU A C 1
ATOM 587 O O . LEU A 1 77 ? 6.051 -27.875 -12.367 1 94.5 77 LEU A O 1
ATOM 591 N N . PRO A 1 78 ? 5.449 -29.484 -10.953 1 91.81 78 PRO A N 1
ATOM 592 C CA . PRO A 1 78 ? 4.234 -29.766 -11.719 1 91.81 78 PRO A CA 1
ATOM 593 C C . PRO A 1 78 ? 3.197 -28.656 -11.617 1 91.81 78 PRO A C 1
ATOM 595 O O . PRO A 1 78 ? 3.283 -27.812 -10.719 1 91.81 78 PRO A O 1
ATOM 598 N N . PRO A 1 79 ? 2.23 -28.609 -12.547 1 91 79 PRO A N 1
ATOM 599 C CA . PRO A 1 79 ? 1.159 -27.625 -12.406 1 91 79 PRO A CA 1
ATOM 600 C C . PRO A 1 79 ? 0.348 -27.812 -11.125 1 91 79 PRO A C 1
ATOM 602 O O . PRO A 1 79 ? -0.114 -28.922 -10.836 1 91 79 PRO A O 1
ATOM 605 N N . SER A 1 80 ? 0.315 -26.797 -10.375 1 86.19 80 SER A N 1
ATOM 606 C CA . SER A 1 80 ? -0.463 -26.859 -9.141 1 86.19 80 SER A CA 1
ATOM 607 C C . SER A 1 80 ? -1.93 -26.531 -9.391 1 86.19 80 SER A C 1
ATOM 609 O O . SER A 1 80 ? -2.809 -26.984 -8.648 1 86.19 80 SER A O 1
ATOM 611 N N . GLY A 1 81 ? -2.113 -25.703 -10.414 1 88.88 81 GLY A N 1
ATOM 612 C CA . GLY A 1 81 ? -3.445 -25.203 -10.703 1 88.88 81 GLY A CA 1
ATOM 613 C C . GLY A 1 81 ? -3.93 -24.172 -9.695 1 88.88 81 GLY A C 1
ATOM 614 O O . GLY A 1 81 ? -5.031 -23.641 -9.828 1 88.88 81 GLY A O 1
ATOM 615 N N . GLN A 1 82 ? -3.055 -23.797 -8.758 1 89.69 82 GLN A N 1
ATOM 616 C CA . GLN A 1 82 ? -3.619 -23.062 -7.641 1 89.69 82 GLN A CA 1
ATOM 617 C C . GLN A 1 82 ? -2.822 -21.781 -7.371 1 89.69 82 GLN A C 1
ATOM 619 O O . GLN A 1 82 ? -3.357 -20.812 -6.828 1 89.69 82 GLN A O 1
ATOM 624 N N . TRP A 1 83 ? -1.511 -21.859 -7.84 1 93.56 83 TRP A N 1
ATOM 625 C CA . TRP A 1 83 ? -0.67 -20.781 -7.352 1 93.56 83 TRP A CA 1
ATOM 626 C C . TRP A 1 83 ? 0.197 -20.219 -8.469 1 93.56 83 TRP A C 1
ATOM 628 O O . TRP A 1 83 ? 0.693 -20.953 -9.32 1 93.56 83 TRP A O 1
ATOM 638 N N . TYR A 1 84 ? 0.269 -18.891 -8.445 1 96.12 84 TYR A N 1
ATOM 639 C CA . TYR A 1 84 ? 1.378 -18.25 -9.141 1 96.12 84 TYR A CA 1
ATOM 640 C C . TYR A 1 84 ? 2.602 -18.141 -8.242 1 96.12 84 TYR A C 1
ATOM 642 O O . TYR A 1 84 ? 2.48 -17.844 -7.051 1 96.12 84 TYR A O 1
ATOM 650 N N . HIS A 1 85 ? 3.768 -18.391 -8.797 1 96.81 85 HIS A N 1
ATOM 651 C CA . HIS A 1 85 ? 5.02 -18.203 -8.07 1 96.81 85 HIS A CA 1
ATOM 652 C C . HIS A 1 85 ? 5.961 -17.266 -8.82 1 96.81 85 HIS A C 1
ATOM 654 O O . HIS A 1 85 ? 6.055 -17.328 -10.047 1 96.81 85 HIS A O 1
ATOM 660 N N . VAL A 1 86 ? 6.547 -16.422 -8.094 1 98 86 VAL A N 1
ATOM 661 C CA . VAL A 1 86 ? 7.609 -15.594 -8.641 1 98 86 VAL A CA 1
ATOM 662 C C . VAL A 1 86 ? 8.875 -15.734 -7.801 1 98 86 VAL A C 1
ATOM 664 O O . VAL A 1 86 ? 8.852 -15.492 -6.59 1 98 86 VAL A O 1
ATOM 667 N N . ASN A 1 87 ? 9.922 -16.172 -8.391 1 98.12 87 ASN A N 1
ATOM 668 C CA . ASN A 1 87 ? 11.219 -16.297 -7.727 1 98.12 87 ASN A CA 1
ATOM 669 C C . ASN A 1 87 ? 12.148 -15.148 -8.117 1 98.12 87 ASN A C 1
ATOM 671 O O . ASN A 1 87 ? 12.742 -15.172 -9.203 1 98.12 87 ASN A O 1
ATOM 675 N N . VAL A 1 88 ? 12.312 -14.258 -7.262 1 98.25 88 VAL A N 1
ATOM 676 C CA . VAL A 1 88 ? 13.281 -13.18 -7.461 1 98.25 88 VAL A CA 1
ATOM 677 C C . VAL A 1 88 ? 14.68 -13.672 -7.094 1 98.25 88 VAL A C 1
ATOM 679 O O . VAL A 1 88 ? 14.938 -14.031 -5.941 1 98.25 88 VAL A O 1
ATOM 682 N N . THR A 1 89 ? 15.562 -13.633 -8.055 1 98.12 89 THR A N 1
ATOM 683 C CA . THR A 1 89 ? 16.922 -14.07 -7.77 1 98.12 89 THR A CA 1
ATOM 684 C C . THR A 1 89 ? 17.703 -12.992 -7.023 1 98.12 89 THR A C 1
ATOM 686 O O . THR A 1 89 ? 17.922 -11.906 -7.555 1 98.12 89 THR A O 1
ATOM 689 N N . LEU A 1 90 ? 18.047 -13.312 -5.816 1 96.69 90 LEU A N 1
ATOM 690 C CA . LEU A 1 90 ? 18.797 -12.359 -5 1 96.69 90 LEU A CA 1
ATOM 691 C C . LEU A 1 90 ? 20.297 -12.516 -5.215 1 96.69 90 LEU A C 1
ATOM 693 O O . LEU A 1 90 ? 21.031 -11.531 -5.168 1 96.69 90 LEU A O 1
ATOM 697 N N . ALA A 1 91 ? 20.719 -13.688 -5.367 1 96.38 91 ALA A N 1
ATOM 698 C CA . ALA A 1 91 ? 22.125 -14.031 -5.602 1 96.38 91 ALA A CA 1
ATOM 699 C C . ALA A 1 91 ? 22.234 -15.266 -6.492 1 96.38 91 ALA A C 1
ATOM 701 O O . ALA A 1 91 ? 21.312 -16.062 -6.574 1 96.38 91 ALA A O 1
ATOM 702 N N . GLY A 1 92 ? 23.422 -15.359 -7.16 1 96.88 92 GLY A N 1
ATOM 703 C CA . GLY A 1 92 ? 23.625 -16.5 -8.047 1 96.88 92 GLY A CA 1
ATOM 704 C C . GLY A 1 92 ? 22.781 -16.422 -9.312 1 96.88 92 GLY A C 1
ATOM 705 O O . GLY A 1 92 ? 22.594 -15.344 -9.867 1 96.88 92 GLY A O 1
ATOM 706 N N . SER A 1 93 ? 22.484 -17.641 -9.812 1 97.75 93 SER A N 1
ATOM 707 C CA . SER A 1 93 ? 21.719 -17.688 -11.055 1 97.75 93 SER A CA 1
ATOM 708 C C . SER A 1 93 ? 20.812 -18.906 -11.094 1 97.75 93 SER A C 1
ATOM 710 O O . SER A 1 93 ? 20.953 -19.828 -10.281 1 97.75 93 SER A O 1
ATOM 712 N N . SER A 1 94 ? 19.906 -18.828 -11.961 1 97.62 94 SER A N 1
ATOM 713 C CA . SER A 1 94 ? 18.984 -19.938 -12.188 1 97.62 94 SER A CA 1
ATOM 714 C C . SER A 1 94 ? 18.609 -20.047 -13.664 1 97.62 94 SER A C 1
ATOM 716 O O . SER A 1 94 ? 18.656 -19.047 -14.391 1 97.62 94 SER A O 1
ATOM 718 N N . ARG A 1 95 ? 18.375 -21.234 -14.109 1 98.06 95 ARG A N 1
ATOM 719 C CA . ARG A 1 95 ? 17.844 -21.531 -15.438 1 98.06 95 ARG A CA 1
ATOM 720 C C . ARG A 1 95 ? 16.469 -22.172 -15.344 1 98.06 95 ARG A C 1
ATOM 722 O O . ARG A 1 95 ? 16.266 -23.109 -14.57 1 98.06 95 ARG A O 1
ATOM 729 N N . ILE A 1 96 ? 15.555 -21.625 -16.125 1 97.75 96 ILE A N 1
ATOM 730 C CA . ILE A 1 96 ? 14.18 -22.094 -16.031 1 97.75 96 ILE A CA 1
ATOM 731 C C . ILE A 1 96 ? 13.695 -22.547 -17.406 1 97.75 96 ILE A C 1
ATOM 733 O O . ILE A 1 96 ? 14.016 -21.922 -18.422 1 97.75 96 ILE A O 1
ATOM 737 N N . ALA A 1 97 ? 12.992 -23.609 -17.453 1 96.62 97 ALA A N 1
ATOM 738 C CA . ALA A 1 97 ? 12.336 -24.109 -18.656 1 96.62 97 ALA A CA 1
ATOM 739 C C . ALA A 1 97 ? 10.875 -24.453 -18.391 1 96.62 97 ALA A C 1
ATOM 741 O O . ALA A 1 97 ? 10.531 -24.969 -17.328 1 96.62 97 ALA A O 1
ATOM 742 N N . ARG A 1 98 ? 10.055 -24.062 -19.312 1 93.38 98 ARG A N 1
ATOM 743 C CA . ARG A 1 98 ? 8.617 -24.344 -19.25 1 93.38 98 ARG A CA 1
ATOM 744 C C . ARG A 1 98 ? 8.203 -25.312 -20.359 1 93.38 98 ARG A C 1
ATOM 746 O O . ARG A 1 98 ? 8.859 -25.391 -21.391 1 93.38 98 ARG A O 1
ATOM 753 N N . THR A 1 99 ? 7.16 -26 -20.188 1 84.44 99 THR A N 1
ATOM 754 C CA . THR A 1 99 ? 6.703 -27.031 -21.109 1 84.44 99 THR A CA 1
ATOM 755 C C . THR A 1 99 ? 6.223 -26.406 -22.422 1 84.44 99 THR A C 1
ATOM 757 O O . THR A 1 99 ? 6.113 -27.094 -23.438 1 84.44 99 THR A O 1
ATOM 760 N N . ASP A 1 100 ? 5.871 -25.156 -22.375 1 81.69 100 ASP A N 1
ATOM 761 C CA . ASP A 1 100 ? 5.441 -24.531 -23.625 1 81.69 100 ASP A CA 1
ATOM 762 C C . ASP A 1 100 ? 6.637 -24.109 -24.469 1 81.69 100 ASP A C 1
ATOM 764 O O . ASP A 1 100 ? 6.473 -23.5 -25.531 1 81.69 100 ASP A O 1
ATOM 768 N N . GLY A 1 101 ? 7.781 -24.469 -24.047 1 85.88 101 GLY A N 1
ATOM 769 C CA . GLY A 1 101 ? 8.984 -24.25 -24.844 1 85.88 101 GLY A CA 1
ATOM 770 C C . GLY A 1 101 ? 9.766 -23.031 -24.406 1 85.88 101 GLY A C 1
ATOM 771 O O . GLY A 1 101 ? 10.891 -22.812 -24.859 1 85.88 101 GLY A O 1
ATOM 772 N N . GLU A 1 102 ? 9.266 -22.25 -23.562 1 91.31 102 GLU A N 1
ATOM 773 C CA . GLU A 1 102 ? 9.961 -21.047 -23.109 1 91.31 102 GLU A CA 1
ATOM 774 C C . GLU A 1 102 ? 11.109 -21.406 -22.172 1 91.31 102 GLU A C 1
ATOM 776 O O . GLU A 1 102 ? 10.984 -22.297 -21.344 1 91.31 102 GLU A O 1
ATOM 781 N N . ARG A 1 103 ? 12.242 -20.719 -22.453 1 96.06 103 ARG A N 1
ATOM 782 C CA . ARG A 1 103 ? 13.414 -20.859 -21.594 1 96.06 103 ARG A CA 1
ATOM 783 C C . ARG A 1 103 ? 13.969 -19.5 -21.203 1 96.06 103 ARG A C 1
ATOM 785 O O . ARG A 1 103 ? 13.797 -18.516 -21.922 1 96.06 103 ARG A O 1
ATOM 792 N N . GLY A 1 104 ? 14.5 -19.516 -19.984 1 96.88 104 GLY A N 1
ATOM 793 C CA . GLY A 1 104 ? 15.078 -18.266 -19.516 1 96.88 104 GLY A CA 1
ATOM 794 C C . GLY A 1 104 ? 16.078 -18.453 -18.391 1 96.88 104 GLY A C 1
ATOM 795 O O . GLY A 1 104 ? 16.266 -19.578 -17.906 1 96.88 104 GLY A O 1
ATOM 796 N N . GLU A 1 105 ? 16.781 -17.344 -18.141 1 98.12 105 GLU A N 1
ATOM 797 C CA . GLU A 1 105 ? 17.766 -17.328 -17.062 1 98.12 105 GLU A CA 1
ATOM 798 C C . GLU A 1 105 ? 17.609 -16.062 -16.203 1 98.12 105 GLU A C 1
ATOM 800 O O . GLU A 1 105 ? 17.188 -15.023 -16.688 1 98.12 105 GLU A O 1
ATOM 805 N N . THR A 1 106 ? 17.875 -16.266 -14.93 1 98.12 106 THR A N 1
ATOM 806 C CA . THR A 1 106 ? 17.891 -15.133 -14.016 1 98.12 106 THR A CA 1
ATOM 807 C C . THR A 1 106 ? 19.234 -15.023 -13.305 1 98.12 106 THR A C 1
ATOM 809 O O . THR A 1 106 ? 19.938 -16.016 -13.133 1 98.12 106 THR A O 1
ATOM 812 N N . GLU A 1 107 ? 19.578 -13.766 -13.047 1 97.81 107 GLU A N 1
ATOM 813 C CA . GLU A 1 107 ? 20.781 -13.445 -12.281 1 97.81 107 GLU A CA 1
ATOM 814 C C . GLU A 1 107 ? 20.438 -12.555 -11.086 1 97.81 107 GLU A C 1
ATOM 816 O O . GLU A 1 107 ? 19.406 -11.883 -11.07 1 97.81 107 GLU A O 1
ATOM 821 N N . GLY A 1 108 ? 21.391 -12.57 -10.148 1 96.94 108 GLY A N 1
ATOM 822 C CA . GLY A 1 108 ? 21.188 -11.828 -8.914 1 96.94 108 GLY A CA 1
ATOM 823 C C . GLY A 1 108 ? 20.75 -10.398 -9.148 1 96.94 108 GLY A C 1
ATOM 824 O O . GLY A 1 108 ? 21.438 -9.633 -9.836 1 96.94 108 GLY A O 1
ATOM 825 N N . MET A 1 109 ? 19.641 -10.141 -8.695 1 95.94 109 MET A N 1
ATOM 826 C CA . MET A 1 109 ? 19.047 -8.805 -8.641 1 95.94 109 MET A CA 1
ATOM 827 C C . MET A 1 109 ? 18.75 -8.289 -10.047 1 95.94 109 MET A C 1
ATOM 829 O O . MET A 1 109 ? 18.531 -7.09 -10.242 1 95.94 109 MET A O 1
ATOM 833 N N . ARG A 1 110 ? 18.75 -9.133 -10.984 1 97.44 110 ARG A N 1
ATOM 834 C CA . ARG A 1 110 ? 18.531 -8.68 -12.359 1 97.44 110 ARG A CA 1
ATOM 835 C C . ARG A 1 110 ? 17.328 -9.367 -12.977 1 97.44 110 ARG A C 1
ATOM 837 O O . ARG A 1 110 ? 16.797 -8.914 -13.992 1 97.44 110 ARG A O 1
ATOM 844 N N . GLY A 1 111 ? 16.953 -10.445 -12.328 1 97.88 111 GLY A N 1
ATOM 845 C CA . GLY A 1 111 ? 15.828 -11.156 -12.922 1 97.88 111 GLY A CA 1
ATOM 846 C C . GLY A 1 111 ? 15.016 -11.938 -11.906 1 97.88 111 GLY A C 1
ATOM 847 O O . GLY A 1 111 ? 15.5 -12.25 -10.82 1 97.88 111 GLY A O 1
ATOM 848 N N . ALA A 1 112 ? 13.773 -12.188 -12.289 1 98.44 112 ALA A N 1
ATOM 849 C CA . ALA A 1 112 ? 12.859 -13.062 -11.562 1 98.44 112 ALA A CA 1
ATOM 850 C C . ALA A 1 112 ? 12.148 -14.023 -12.508 1 98.44 112 ALA A C 1
ATOM 852 O O . ALA A 1 112 ? 11.898 -13.688 -13.664 1 98.44 112 ALA A O 1
ATOM 853 N N . ALA A 1 113 ? 11.914 -15.195 -12.055 1 98.19 113 ALA A N 1
ATOM 854 C CA . ALA A 1 113 ? 11.188 -16.188 -12.844 1 98.19 113 ALA A CA 1
ATOM 855 C C . ALA A 1 113 ? 9.727 -16.266 -12.414 1 98.19 113 ALA A C 1
ATOM 857 O O . ALA A 1 113 ? 9.422 -16.266 -11.219 1 98.19 113 ALA A O 1
ATOM 858 N N . VAL A 1 114 ? 8.852 -16.281 -13.367 1 97.75 114 VAL A N 1
ATOM 859 C CA . VAL A 1 114 ? 7.422 -16.438 -13.102 1 97.75 114 VAL A CA 1
ATOM 860 C C . VAL A 1 114 ? 6.992 -17.875 -13.406 1 97.75 114 VAL A C 1
ATOM 862 O O . VAL A 1 114 ? 7.133 -18.344 -14.539 1 97.75 114 VAL A O 1
ATOM 865 N N . LEU A 1 115 ? 6.504 -18.547 -12.438 1 95.88 115 LEU A N 1
ATOM 866 C CA . LEU A 1 115 ? 6.02 -19.922 -12.57 1 95.88 115 LEU A CA 1
ATOM 867 C C . LEU A 1 115 ? 4.496 -19.953 -12.57 1 95.88 115 LEU A C 1
ATOM 869 O O . LEU A 1 115 ? 3.857 -19.422 -11.656 1 95.88 115 LEU A O 1
ATOM 873 N N . LEU A 1 116 ? 3.945 -20.578 -13.523 1 94.94 116 LEU A N 1
ATOM 874 C CA . LEU A 1 116 ? 2.51 -20.531 -13.773 1 94.94 116 LEU A CA 1
ATOM 875 C C . LEU A 1 116 ? 1.821 -21.766 -13.195 1 94.94 116 LEU A C 1
ATOM 877 O O . LEU A 1 116 ? 2.373 -22.875 -13.234 1 94.94 116 LEU A O 1
ATOM 881 N N . PRO A 1 117 ? 0.608 -21.547 -12.68 1 92.56 117 PRO A N 1
ATOM 882 C CA . PRO A 1 117 ? -0.119 -22.672 -12.062 1 92.56 117 PRO A CA 1
ATOM 883 C C . PRO A 1 117 ? -0.527 -23.734 -13.07 1 92.56 117 PRO A C 1
ATOM 885 O O . PRO A 1 117 ? -0.815 -24.875 -12.688 1 92.56 117 PRO A O 1
ATOM 888 N N . HIS A 1 118 ? -0.52 -23.438 -14.305 1 89.5 118 HIS A N 1
ATOM 889 C CA . HIS A 1 118 ? -1.095 -24.344 -15.281 1 89.5 118 HIS A CA 1
ATOM 890 C C . HIS A 1 118 ? -0.019 -24.922 -16.203 1 89.5 118 HIS A C 1
ATOM 892 O O . HIS A 1 118 ? -0.329 -25.469 -17.266 1 89.5 118 HIS A O 1
ATOM 898 N N . ARG A 1 119 ? 1.211 -24.797 -15.844 1 89.75 119 ARG A N 1
ATOM 899 C CA . ARG A 1 119 ? 2.314 -25.312 -16.641 1 89.75 119 ARG A CA 1
ATOM 900 C C . ARG A 1 119 ? 3.32 -26.062 -15.773 1 89.75 119 ARG A C 1
ATOM 902 O O . ARG A 1 119 ? 3.438 -25.781 -14.578 1 89.75 119 ARG A O 1
ATOM 909 N N . THR A 1 120 ? 3.955 -26.984 -16.422 1 92.31 120 THR A N 1
ATOM 910 C CA . THR A 1 120 ? 5.105 -27.625 -15.781 1 92.31 120 THR A CA 1
ATOM 911 C C . THR A 1 120 ? 6.371 -26.812 -16.016 1 92.31 120 THR A C 1
ATOM 913 O O . THR A 1 120 ? 6.59 -26.281 -17.109 1 92.31 120 THR A O 1
ATOM 916 N N . GLN A 1 121 ? 7.121 -26.688 -14.969 1 94.75 121 GLN A N 1
ATOM 917 C CA . GLN A 1 121 ? 8.367 -25.938 -15.078 1 94.75 121 GLN A CA 1
ATOM 918 C C . GLN A 1 121 ? 9.516 -26.672 -14.391 1 94.75 121 GLN A C 1
ATOM 920 O O . GLN A 1 121 ? 9.297 -27.391 -13.406 1 94.75 121 GLN A O 1
ATOM 925 N N . THR A 1 122 ? 10.641 -26.531 -15 1 96.38 122 THR A N 1
ATOM 926 C CA . THR A 1 122 ? 11.867 -27.031 -14.391 1 96.38 122 THR A CA 1
ATOM 927 C C . THR A 1 122 ? 12.852 -25.875 -14.164 1 96.38 122 THR A C 1
ATOM 929 O O . THR A 1 122 ? 13.039 -25.031 -15.031 1 96.38 122 THR A O 1
ATOM 932 N N . ILE A 1 123 ? 13.453 -25.922 -12.953 1 97.56 123 ILE A N 1
ATOM 933 C CA . ILE A 1 123 ? 14.375 -24.859 -12.578 1 97.56 123 ILE A CA 1
ATOM 934 C C . ILE A 1 123 ? 15.695 -25.469 -12.109 1 97.56 123 ILE A C 1
ATOM 936 O O . ILE A 1 123 ? 15.711 -26.422 -11.32 1 97.56 123 ILE A O 1
ATOM 940 N N . GLU A 1 124 ? 16.734 -24.953 -12.57 1 97.56 124 GLU A N 1
ATOM 941 C CA . GLU A 1 124 ? 18.062 -25.297 -12.078 1 97.56 124 GLU A CA 1
ATOM 942 C C . GLU A 1 124 ? 18.719 -24.125 -11.359 1 97.56 124 GLU A C 1
ATOM 944 O O . GLU A 1 124 ? 18.891 -23.047 -11.938 1 97.56 124 GLU A O 1
ATOM 949 N N . TRP A 1 125 ? 19.062 -24.375 -10.094 1 97.12 125 TRP A N 1
ATOM 950 C CA . TRP A 1 125 ? 19.719 -23.359 -9.289 1 97.12 125 TRP A CA 1
ATOM 951 C C . TRP A 1 125 ? 21.234 -23.578 -9.266 1 97.12 125 TRP A C 1
ATOM 953 O O . TRP A 1 125 ? 21.688 -24.703 -9.109 1 97.12 125 TRP A O 1
ATOM 963 N N . ALA A 1 126 ? 21.984 -22.5 -9.453 1 96.5 126 ALA A N 1
ATOM 964 C CA . ALA A 1 126 ? 23.422 -22.562 -9.211 1 96.5 126 ALA A CA 1
ATOM 965 C C . ALA A 1 126 ? 23.719 -22.797 -7.734 1 96.5 126 ALA A C 1
ATOM 967 O O . ALA A 1 126 ? 22.812 -22.734 -6.891 1 96.5 126 ALA A O 1
ATOM 968 N N . HIS A 1 127 ? 24.953 -23.078 -7.406 1 94.06 127 HIS A N 1
ATOM 969 C CA . HIS A 1 127 ? 25.344 -23.469 -6.059 1 94.06 127 HIS A CA 1
ATOM 970 C C . HIS A 1 127 ? 25.172 -22.312 -5.078 1 94.06 127 HIS A C 1
ATOM 972 O O . HIS A 1 127 ? 24.969 -22.531 -3.883 1 94.06 127 HIS A O 1
ATOM 978 N N . ASP A 1 128 ? 25.203 -21.062 -5.504 1 93.94 128 ASP A N 1
ATOM 979 C CA . ASP A 1 128 ? 25.109 -19.891 -4.633 1 93.94 128 ASP A CA 1
ATOM 980 C C . ASP A 1 128 ? 23.781 -19.156 -4.82 1 93.94 128 ASP A C 1
ATOM 982 O O . ASP A 1 128 ? 23.625 -18.016 -4.391 1 93.94 128 ASP A O 1
ATOM 986 N N . ALA A 1 129 ? 22.859 -19.891 -5.477 1 96.19 129 ALA A N 1
ATOM 987 C CA . ALA A 1 129 ? 21.578 -19.25 -5.766 1 96.19 129 ALA A CA 1
ATOM 988 C C . ALA A 1 129 ? 20.781 -19.031 -4.488 1 96.19 129 ALA A C 1
ATOM 990 O O . ALA A 1 129 ? 20.703 -19.922 -3.637 1 96.19 129 ALA A O 1
ATOM 991 N N . ALA A 1 130 ? 20.328 -17.828 -4.285 1 97.31 130 ALA A N 1
ATOM 992 C CA . ALA A 1 130 ? 19.328 -17.469 -3.275 1 97.31 130 ALA A CA 1
ATOM 993 C C . ALA A 1 130 ? 18.141 -16.75 -3.912 1 97.31 130 ALA A C 1
ATOM 995 O O . ALA A 1 130 ? 18.312 -15.898 -4.781 1 97.31 130 ALA A O 1
ATOM 996 N N . GLN A 1 131 ? 16.969 -17.188 -3.514 1 97.38 131 GLN A N 1
ATOM 997 C CA . GLN A 1 131 ? 15.758 -16.641 -4.121 1 97.38 131 GLN A CA 1
ATOM 998 C C . GLN A 1 131 ? 14.836 -16.047 -3.064 1 97.38 131 GLN A C 1
ATOM 1000 O O . GLN A 1 131 ? 14.82 -16.5 -1.918 1 97.38 131 GLN A O 1
ATOM 1005 N N . PHE A 1 132 ? 14.148 -15 -3.449 1 97.81 132 PHE A N 1
ATOM 1006 C CA . PHE A 1 132 ? 13.008 -14.492 -2.697 1 97.81 132 PHE A CA 1
ATOM 1007 C C . PHE A 1 132 ? 11.703 -14.789 -3.428 1 97.81 132 PHE A C 1
ATOM 1009 O O . PHE A 1 132 ? 11.398 -14.164 -4.445 1 97.81 132 PHE A O 1
ATOM 1016 N N . GLY A 1 133 ? 10.953 -15.719 -2.889 1 97.88 133 GLY A N 1
ATOM 1017 C CA . GLY A 1 133 ? 9.758 -16.219 -3.551 1 97.88 133 GLY A CA 1
ATOM 1018 C C . GLY A 1 133 ? 8.5 -15.492 -3.137 1 97.88 133 GLY A C 1
ATOM 1019 O O . GLY A 1 133 ? 8.359 -15.07 -1.984 1 97.88 133 GLY A O 1
ATOM 1020 N N . ILE A 1 134 ? 7.668 -15.344 -4.086 1 98 134 ILE A N 1
ATOM 1021 C CA . ILE A 1 134 ? 6.309 -14.852 -3.887 1 98 134 ILE A CA 1
ATOM 1022 C C . ILE A 1 134 ? 5.305 -15.914 -4.344 1 98 134 ILE A C 1
ATOM 1024 O O . ILE A 1 134 ? 5.336 -16.344 -5.496 1 98 134 ILE A O 1
ATOM 1028 N N . LYS A 1 135 ? 4.516 -16.359 -3.457 1 97.56 135 LYS A N 1
ATOM 1029 C CA . LYS A 1 135 ? 3.432 -17.281 -3.777 1 97.56 135 LYS A CA 1
ATOM 1030 C C . LYS A 1 135 ? 2.07 -16.609 -3.617 1 97.56 135 LYS A C 1
ATOM 1032 O O . LYS A 1 135 ? 1.767 -16.062 -2.557 1 97.56 135 LYS A O 1
ATOM 1037 N N . ILE A 1 136 ? 1.29 -16.625 -4.66 1 96.31 136 ILE A N 1
ATOM 1038 C CA . ILE A 1 136 ? -0.003 -15.953 -4.684 1 96.31 136 ILE A CA 1
ATOM 1039 C C . ILE A 1 136 ? -1.075 -16.906 -5.203 1 96.31 136 ILE A C 1
ATOM 1041 O O . ILE A 1 136 ? -0.928 -17.484 -6.281 1 96.31 136 ILE A O 1
ATOM 1045 N N . PRO A 1 137 ? -2.152 -17.016 -4.469 1 91 137 PRO A N 1
ATOM 1046 C CA . PRO A 1 137 ? -3.25 -17.812 -5.031 1 91 137 PRO A CA 1
ATOM 1047 C C . PRO A 1 137 ? -3.74 -17.266 -6.371 1 91 137 PRO A C 1
ATOM 1049 O O . PRO A 1 137 ? -3.828 -16.047 -6.551 1 91 137 PRO A O 1
ATOM 1052 N N . ARG A 1 138 ? -4.062 -18.125 -7.273 1 90.38 138 ARG A N 1
ATOM 1053 C CA . ARG A 1 138 ? -4.57 -17.75 -8.594 1 90.38 138 ARG A CA 1
ATOM 1054 C C . ARG A 1 138 ? -5.73 -16.766 -8.477 1 90.38 138 ARG A C 1
ATOM 1056 O O . ARG A 1 138 ? -5.738 -15.719 -9.125 1 90.38 138 ARG A O 1
ATOM 1063 N N . THR A 1 139 ? -6.598 -17.078 -7.664 1 83.31 139 THR A N 1
ATOM 1064 C CA . THR A 1 139 ? -7.82 -16.297 -7.539 1 83.31 139 THR A CA 1
ATOM 1065 C C . THR A 1 139 ? -7.508 -14.891 -7.039 1 83.31 139 THR A C 1
ATOM 1067 O O . THR A 1 139 ? -8.102 -13.914 -7.508 1 83.31 139 THR A O 1
ATOM 1070 N N . ALA A 1 140 ? -6.578 -14.797 -6.133 1 86.31 140 ALA A N 1
ATOM 1071 C CA . ALA A 1 140 ? -6.215 -13.492 -5.578 1 86.31 140 ALA A CA 1
ATOM 1072 C C . ALA A 1 140 ? -5.594 -12.594 -6.645 1 86.31 140 ALA A C 1
ATOM 1074 O O . ALA A 1 140 ? -5.969 -11.43 -6.785 1 86.31 140 ALA A O 1
ATOM 1075 N N . LEU A 1 141 ? -4.703 -13.117 -7.395 1 93.69 141 LEU A N 1
ATOM 1076 C CA . LEU A 1 141 ? -4.008 -12.328 -8.406 1 93.69 141 LEU A CA 1
ATOM 1077 C C . LEU A 1 141 ? -4.949 -11.961 -9.547 1 93.69 141 LEU A C 1
ATOM 1079 O O . LEU A 1 141 ? -4.918 -10.828 -10.039 1 93.69 141 LEU A O 1
ATOM 1083 N N . GLU A 1 142 ? -5.738 -12.922 -9.961 1 88.12 142 GLU A N 1
ATOM 1084 C CA . GLU A 1 142 ? -6.672 -12.695 -11.07 1 88.12 142 GLU A CA 1
ATOM 1085 C C . GLU A 1 142 ? -7.742 -11.68 -10.68 1 88.12 142 GLU A C 1
ATOM 1087 O O . GLU A 1 142 ? -8.109 -10.82 -11.484 1 88.12 142 GLU A O 1
ATOM 1092 N N . THR A 1 143 ? -8.195 -11.797 -9.508 1 83.5 143 THR A N 1
ATOM 1093 C CA . THR A 1 143 ? -9.164 -10.828 -9 1 83.5 143 THR A CA 1
ATOM 1094 C C . THR A 1 143 ? -8.547 -9.43 -8.93 1 83.5 143 THR A C 1
ATOM 1096 O O . THR A 1 143 ? -9.172 -8.445 -9.305 1 83.5 143 THR A O 1
ATOM 1099 N N . HIS A 1 144 ? -7.395 -9.367 -8.43 1 87.94 144 HIS A N 1
ATOM 1100 C CA . HIS A 1 144 ? -6.699 -8.094 -8.328 1 87.94 144 HIS A CA 1
ATOM 1101 C C . HIS A 1 144 ? -6.504 -7.461 -9.703 1 87.94 144 HIS A C 1
ATOM 1103 O O . HIS A 1 144 ? -6.711 -6.258 -9.875 1 87.94 144 HIS A O 1
ATOM 1109 N N . LEU A 1 145 ? -6.141 -8.258 -10.641 1 89.12 145 LEU A N 1
ATOM 1110 C CA . LEU A 1 145 ? -5.992 -7.77 -12 1 89.12 145 LEU A CA 1
ATOM 1111 C C . LEU A 1 145 ? -7.316 -7.242 -12.539 1 89.12 145 LEU A C 1
ATOM 1113 O O . LEU A 1 145 ? -7.359 -6.195 -13.195 1 89.12 145 LEU A O 1
ATOM 1117 N N . SER A 1 146 ? -8.328 -8.055 -12.32 1 82.94 146 SER A N 1
ATOM 1118 C CA . SER A 1 146 ? -9.656 -7.637 -12.75 1 82.94 146 SER A CA 1
ATOM 1119 C C . SER A 1 146 ? -10.023 -6.273 -12.164 1 82.94 146 SER A C 1
ATOM 1121 O O . SER A 1 146 ? -10.562 -5.418 -12.867 1 82.94 146 SER A O 1
ATOM 1123 N N . ASP A 1 147 ? -9.742 -6.098 -10.961 1 75.25 147 ASP A N 1
ATOM 1124 C CA . ASP A 1 147 ? -10.055 -4.844 -10.281 1 75.25 147 ASP A CA 1
ATOM 1125 C C . ASP A 1 147 ? -9.234 -3.691 -10.859 1 75.25 147 ASP A C 1
ATOM 1127 O O . ASP A 1 147 ? -9.766 -2.604 -11.094 1 75.25 147 ASP A O 1
ATOM 1131 N N . LEU A 1 148 ? -7.992 -3.908 -11.039 1 76.62 148 LEU A N 1
ATOM 1132 C CA . LEU A 1 148 ? -7.078 -2.885 -11.539 1 76.62 148 LEU A CA 1
ATOM 1133 C C . LEU A 1 148 ? -7.477 -2.432 -12.938 1 76.62 148 LEU A C 1
ATOM 1135 O O . LEU A 1 148 ? -7.305 -1.261 -13.289 1 76.62 148 LEU A O 1
ATOM 1139 N N . THR A 1 149 ? -7.988 -3.406 -13.688 1 78.12 149 THR A N 1
ATOM 1140 C CA . THR A 1 149 ? -8.242 -3.107 -15.094 1 78.12 149 THR A CA 1
ATOM 1141 C C . THR A 1 149 ? -9.727 -2.895 -15.344 1 78.12 149 THR A C 1
ATOM 1143 O O . THR A 1 149 ? -10.133 -2.531 -16.453 1 78.12 149 THR A O 1
ATOM 1146 N N . ARG A 1 150 ? -10.523 -3.266 -14.297 1 71.12 150 ARG A N 1
ATOM 1147 C CA . ARG A 1 150 ? -11.977 -3.172 -14.422 1 71.12 150 ARG A CA 1
ATOM 1148 C C . ARG A 1 150 ? -12.484 -4.039 -15.562 1 71.12 150 ARG A C 1
ATOM 1150 O O . ARG A 1 150 ? -13.297 -3.594 -16.375 1 71.12 150 ARG A O 1
ATOM 1157 N N . THR A 1 151 ? -11.781 -5.121 -15.727 1 72.62 151 THR A N 1
ATOM 1158 C CA . THR A 1 151 ? -12.172 -6.133 -16.703 1 72.62 151 THR A CA 1
ATOM 1159 C C . THR A 1 151 ? -12.375 -7.488 -16.031 1 72.62 151 THR A C 1
ATOM 1161 O O . THR A 1 151 ? -12 -7.676 -14.875 1 72.62 151 THR A O 1
ATOM 1164 N N . GLN A 1 152 ? -13.078 -8.281 -16.812 1 71.12 152 GLN A N 1
ATOM 1165 C CA . GLN A 1 152 ? -13.234 -9.641 -16.328 1 71.12 152 GLN A CA 1
ATOM 1166 C C . GLN A 1 152 ? -12.094 -10.539 -16.797 1 71.12 152 GLN A C 1
ATOM 1168 O O . GLN A 1 152 ? -11.852 -10.664 -17.984 1 71.12 152 GLN A O 1
ATOM 1173 N N . VAL A 1 153 ? -11.352 -10.961 -15.898 1 76.25 153 VAL A N 1
ATOM 1174 C CA . VAL A 1 153 ? -10.297 -11.922 -16.188 1 76.25 153 VAL A CA 1
ATOM 1175 C C . VAL A 1 153 ? -10.773 -13.336 -15.852 1 76.25 153 VAL A C 1
ATOM 1177 O O . VAL A 1 153 ? -11.133 -13.625 -14.703 1 76.25 153 VAL A O 1
ATOM 1180 N N . THR A 1 154 ? -10.961 -13.992 -16.938 1 72.75 154 THR A N 1
ATOM 1181 C CA . THR A 1 154 ? -11.438 -15.359 -16.766 1 72.75 154 THR A CA 1
ATOM 1182 C C . THR A 1 154 ? -10.297 -16.359 -16.969 1 72.75 154 THR A C 1
ATOM 1184 O O . THR A 1 154 ? -9.664 -16.375 -18.031 1 72.75 154 THR A O 1
ATOM 1187 N N . GLY A 1 155 ? -9.961 -17.125 -15.969 1 77.75 155 GLY A N 1
ATOM 1188 C CA . GLY A 1 155 ? -8.953 -18.156 -16.094 1 77.75 155 GLY A CA 1
ATOM 1189 C C . GLY A 1 155 ? -7.562 -17.688 -15.703 1 77.75 155 GLY A C 1
ATOM 1190 O O . GLY A 1 155 ? -7.387 -16.547 -15.273 1 77.75 155 GLY A O 1
ATOM 1191 N N . PRO A 1 156 ? -6.617 -18.578 -15.875 1 86.88 156 PRO A N 1
ATOM 1192 C CA . PRO A 1 156 ? -5.242 -18.234 -15.5 1 86.88 156 PRO A CA 1
ATOM 1193 C C . PRO A 1 156 ? -4.613 -17.219 -16.438 1 86.88 156 PRO A C 1
ATOM 1195 O O . PRO A 1 156 ? -4.871 -17.234 -17.641 1 86.88 156 PRO A O 1
ATOM 1198 N N . VAL A 1 157 ? -3.916 -16.328 -15.898 1 91.25 157 VAL A N 1
ATOM 1199 C CA . VAL A 1 157 ? -3.205 -15.305 -16.656 1 91.25 157 VAL A CA 1
ATOM 1200 C C . VAL A 1 157 ? -1.845 -15.844 -17.094 1 91.25 157 VAL A C 1
ATOM 1202 O O . VAL A 1 157 ? -1.096 -16.391 -16.297 1 91.25 157 VAL A O 1
ATOM 1205 N N . ASP A 1 158 ? -1.604 -15.688 -18.359 1 92.12 158 ASP A N 1
ATOM 1206 C CA . ASP A 1 158 ? -0.281 -16.062 -18.859 1 92.12 158 ASP A CA 1
ATOM 1207 C C . ASP A 1 158 ? 0.72 -14.922 -18.641 1 92.12 158 ASP A C 1
ATOM 1209 O O . ASP A 1 158 ? 0.411 -13.758 -18.906 1 92.12 158 ASP A O 1
ATOM 1213 N N . PHE A 1 159 ? 1.857 -15.297 -18.156 1 95.56 159 PHE A N 1
ATOM 1214 C CA . PHE A 1 159 ? 2.945 -14.344 -17.969 1 95.56 159 PHE A CA 1
ATOM 1215 C C . PHE A 1 159 ? 4.199 -14.797 -18.703 1 95.56 159 PHE A C 1
ATOM 1217 O O . PHE A 1 159 ? 4.414 -16 -18.891 1 95.56 159 PHE A O 1
ATOM 1224 N N . GLY A 1 160 ? 4.973 -13.781 -19.125 1 94.75 160 GLY A N 1
ATOM 1225 C CA . GLY A 1 160 ? 6.316 -14.125 -19.547 1 94.75 160 GLY A CA 1
ATOM 1226 C C . GLY A 1 160 ? 7.117 -14.844 -18.484 1 94.75 160 GLY A C 1
ATOM 1227 O O . GLY A 1 160 ? 6.84 -14.695 -17.281 1 94.75 160 GLY A O 1
ATOM 1228 N N . LEU A 1 161 ? 8.078 -15.547 -18.922 1 96.62 161 LEU A N 1
ATOM 1229 C CA . LEU A 1 161 ? 8.828 -16.422 -18.031 1 96.62 161 LEU A CA 1
ATOM 1230 C C . LEU A 1 161 ? 9.734 -15.602 -17.109 1 96.62 161 LEU A C 1
ATOM 1232 O O . LEU A 1 161 ? 9.961 -15.984 -15.953 1 96.62 161 LEU A O 1
ATOM 1236 N N . ILE A 1 162 ? 10.258 -14.516 -17.641 1 97.88 162 ILE A N 1
ATOM 1237 C CA . ILE A 1 162 ? 11.266 -13.758 -16.891 1 97.88 162 ILE A CA 1
ATOM 1238 C C . ILE A 1 162 ? 10.797 -12.32 -16.719 1 97.88 162 ILE A C 1
ATOM 1240 O O . ILE A 1 162 ? 10.281 -11.703 -17.656 1 97.88 162 ILE A O 1
ATOM 1244 N N . ILE A 1 163 ? 10.875 -11.867 -15.539 1 97.94 163 ILE A N 1
ATOM 1245 C CA . ILE A 1 163 ? 10.719 -10.445 -15.273 1 97.94 163 ILE A CA 1
ATOM 1246 C C . ILE A 1 163 ? 12.094 -9.773 -15.281 1 97.94 163 ILE A C 1
ATOM 1248 O O . ILE A 1 163 ? 13.008 -10.203 -14.586 1 97.94 163 ILE A O 1
ATOM 1252 N N . ASP A 1 164 ? 12.234 -8.773 -16.094 1 97.56 164 ASP A N 1
ATOM 1253 C CA . ASP A 1 164 ? 13.445 -7.957 -16.094 1 97.56 164 ASP A CA 1
ATOM 1254 C C . ASP A 1 164 ? 13.453 -6.98 -14.914 1 97.56 164 ASP A C 1
ATOM 1256 O O . ASP A 1 164 ? 12.805 -5.938 -14.969 1 97.56 164 ASP A O 1
ATOM 1260 N N . LEU A 1 165 ? 14.266 -7.227 -13.93 1 96.81 165 LEU A N 1
ATOM 1261 C CA . LEU A 1 165 ? 14.258 -6.414 -12.719 1 96.81 165 LEU A CA 1
ATOM 1262 C C . LEU A 1 165 ? 15.047 -5.125 -12.93 1 96.81 165 LEU A C 1
ATOM 1264 O O . LEU A 1 165 ? 15.062 -4.254 -12.055 1 96.81 165 LEU A O 1
ATOM 1268 N N . THR A 1 166 ? 15.648 -5.012 -14.031 1 94.5 166 THR A N 1
ATOM 1269 C CA . THR A 1 166 ? 16.391 -3.793 -14.328 1 94.5 166 THR A CA 1
ATOM 1270 C C . THR A 1 166 ? 15.5 -2.777 -15.039 1 94.5 166 THR A C 1
ATOM 1272 O O . THR A 1 166 ? 15.867 -1.608 -15.172 1 94.5 166 THR A O 1
ATOM 1275 N N . SER A 1 167 ? 14.344 -3.232 -15.539 1 92.38 167 SER A N 1
ATOM 1276 C CA . SER A 1 167 ? 13.375 -2.297 -16.094 1 92.38 167 SER A CA 1
ATOM 1277 C C . SER A 1 167 ? 12.812 -1.378 -15.016 1 92.38 167 SER A C 1
ATOM 1279 O O . SER A 1 167 ? 13.016 -1.614 -13.828 1 92.38 167 SER A O 1
ATOM 1281 N N . ARG A 1 168 ? 12.172 -0.357 -15.422 1 88.25 168 ARG A N 1
ATOM 1282 C CA . ARG A 1 168 ? 11.547 0.564 -14.469 1 88.25 168 ARG A CA 1
ATOM 1283 C C . ARG A 1 168 ? 10.562 -0.164 -13.562 1 88.25 168 ARG A C 1
ATOM 1285 O O . ARG A 1 168 ? 10.609 -0.016 -12.344 1 88.25 168 ARG A O 1
ATOM 1292 N N . ALA A 1 169 ? 9.68 -0.958 -14.18 1 90.25 169 ALA A N 1
ATOM 1293 C CA . ALA A 1 169 ? 8.688 -1.703 -13.406 1 90.25 169 ALA A CA 1
ATOM 1294 C C . ALA A 1 169 ? 9.359 -2.762 -12.531 1 90.25 169 ALA A C 1
ATOM 1296 O O . ALA A 1 169 ? 8.922 -3.01 -11.406 1 90.25 169 ALA A O 1
ATOM 1297 N N . GLY A 1 170 ? 10.414 -3.363 -13.062 1 94.62 170 GLY A N 1
ATOM 1298 C CA . GLY A 1 170 ? 11.156 -4.344 -12.281 1 94.62 170 GLY A CA 1
ATOM 1299 C C . GLY A 1 170 ? 11.812 -3.75 -11.055 1 94.62 170 GLY A C 1
ATOM 1300 O O . GLY A 1 170 ? 11.773 -4.344 -9.977 1 94.62 170 GLY A O 1
ATOM 1301 N N . ARG A 1 171 ? 12.352 -2.58 -11.211 1 92.06 171 ARG A N 1
ATOM 1302 C CA . ARG A 1 171 ? 12.945 -1.889 -10.07 1 92.06 171 ARG A CA 1
ATOM 1303 C C . ARG A 1 171 ? 11.891 -1.529 -9.031 1 92.06 171 ARG A C 1
ATOM 1305 O O . ARG A 1 171 ? 12.156 -1.54 -7.832 1 92.06 171 ARG A O 1
ATOM 1312 N N . GLY A 1 172 ? 10.742 -1.165 -9.516 1 90.19 172 GLY A N 1
ATOM 1313 C CA . GLY A 1 172 ? 9.625 -0.933 -8.617 1 90.19 172 GLY A CA 1
ATOM 1314 C C . GLY A 1 172 ? 9.266 -2.152 -7.789 1 90.19 172 GLY A C 1
ATOM 1315 O O . GLY A 1 172 ? 9.039 -2.047 -6.578 1 90.19 172 GLY A O 1
ATOM 1316 N N . LEU A 1 173 ? 9.227 -3.275 -8.438 1 94.12 173 LEU A N 1
ATOM 1317 C CA . LEU A 1 173 ? 8.945 -4.523 -7.734 1 94.12 173 LEU A CA 1
ATOM 1318 C C . LEU A 1 173 ? 10 -4.797 -6.664 1 94.12 173 LEU A C 1
ATOM 1320 O O . LEU A 1 173 ? 9.664 -5.164 -5.535 1 94.12 173 LEU A O 1
ATOM 1324 N N . LEU A 1 174 ? 11.266 -4.57 -6.973 1 93.94 174 LEU A N 1
ATOM 1325 C CA . LEU A 1 174 ? 12.344 -4.785 -6.012 1 93.94 174 LEU A CA 1
ATOM 1326 C C . LEU A 1 174 ? 12.203 -3.844 -4.816 1 93.94 174 LEU A C 1
ATOM 1328 O O . LEU A 1 174 ? 12.398 -4.254 -3.672 1 93.94 174 LEU A O 1
ATOM 1332 N N . ARG A 1 175 ? 11.867 -2.619 -5.121 1 90.69 175 ARG A N 1
ATOM 1333 C CA . ARG A 1 175 ? 11.672 -1.643 -4.055 1 90.69 175 ARG A CA 1
ATOM 1334 C C . ARG A 1 175 ? 10.531 -2.053 -3.133 1 90.69 175 ARG A C 1
ATOM 1336 O O . ARG A 1 175 ? 10.633 -1.934 -1.91 1 90.69 175 ARG A O 1
ATOM 1343 N N . CYS A 1 176 ? 9.5 -2.475 -3.713 1 91.38 176 CYS A N 1
ATOM 1344 C CA . CYS A 1 176 ? 8.328 -2.918 -2.957 1 91.38 176 CYS A CA 1
ATOM 1345 C C . CYS A 1 176 ? 8.688 -4.09 -2.049 1 91.38 176 CYS A C 1
ATOM 1347 O O . CYS A 1 176 ? 8.383 -4.066 -0.854 1 91.38 176 CYS A O 1
ATOM 1349 N N . LEU A 1 177 ? 9.344 -5.027 -2.586 1 93.81 177 LEU A N 1
ATOM 1350 C CA . LEU A 1 177 ? 9.688 -6.223 -1.823 1 93.81 177 LEU A CA 1
ATOM 1351 C C . LEU A 1 177 ? 10.688 -5.891 -0.718 1 93.81 177 LEU A C 1
ATOM 1353 O O . LEU A 1 177 ? 10.633 -6.469 0.369 1 93.81 177 LEU A O 1
ATOM 1357 N N . ASP A 1 178 ? 11.594 -5.027 -1.045 1 91.75 178 ASP A N 1
ATOM 1358 C CA . ASP A 1 178 ? 12.547 -4.59 -0.03 1 91.75 178 ASP A CA 1
ATOM 1359 C C . ASP A 1 178 ? 11.836 -3.904 1.133 1 91.75 178 ASP A C 1
ATOM 1361 O O . ASP A 1 178 ? 12.18 -4.117 2.295 1 91.75 178 ASP A O 1
ATOM 1365 N N . PHE A 1 179 ? 10.914 -3.113 0.789 1 88.69 179 PHE A N 1
ATOM 1366 C CA . PHE A 1 179 ? 10.125 -2.434 1.811 1 88.69 179 PHE A CA 1
ATOM 1367 C C . PHE A 1 179 ? 9.414 -3.441 2.707 1 88.69 179 PHE A C 1
ATOM 1369 O O . PHE A 1 179 ? 9.516 -3.367 3.934 1 88.69 179 PHE A O 1
ATOM 1376 N N . VAL A 1 180 ? 8.711 -4.359 2.135 1 90.25 180 VAL A N 1
ATOM 1377 C CA . VAL A 1 180 ? 7.906 -5.328 2.871 1 90.25 180 VAL A CA 1
ATOM 1378 C C . VAL A 1 180 ? 8.812 -6.215 3.721 1 90.25 180 VAL A C 1
ATOM 1380 O O . VAL A 1 180 ? 8.531 -6.453 4.898 1 90.25 180 VAL A O 1
ATOM 1383 N N . ARG A 1 181 ? 9.875 -6.617 3.092 1 91.44 181 ARG A N 1
ATOM 1384 C CA . ARG A 1 181 ? 10.812 -7.477 3.812 1 91.44 181 ARG A CA 1
ATOM 1385 C C . ARG A 1 181 ? 11.344 -6.777 5.059 1 91.44 181 ARG A C 1
ATOM 1387 O O . ARG A 1 181 ? 11.438 -7.383 6.129 1 91.44 181 ARG A O 1
ATOM 1394 N N . ARG A 1 182 ? 11.734 -5.586 4.961 1 88.81 182 ARG A N 1
ATOM 1395 C CA . ARG A 1 182 ? 12.281 -4.832 6.09 1 88.81 182 ARG A CA 1
ATOM 1396 C C . ARG A 1 182 ? 11.219 -4.633 7.172 1 88.81 182 ARG A C 1
ATOM 1398 O O . ARG A 1 182 ? 11.531 -4.684 8.367 1 88.81 182 ARG A O 1
ATOM 1405 N N . GLU A 1 183 ? 10.031 -4.336 6.719 1 87.19 183 GLU A N 1
ATOM 1406 C CA . GLU A 1 183 ? 8.938 -4.184 7.668 1 87.19 183 GLU A CA 1
ATOM 1407 C C . GLU A 1 183 ? 8.773 -5.438 8.523 1 87.19 183 GLU A C 1
ATOM 1409 O O . GLU A 1 183 ? 8.547 -5.344 9.734 1 87.19 183 GLU A O 1
ATOM 1414 N N . TRP A 1 184 ? 8.898 -6.547 7.973 1 87.81 184 TRP A N 1
ATOM 1415 C CA . TRP A 1 184 ? 8.695 -7.793 8.703 1 87.81 184 TRP A CA 1
ATOM 1416 C C . TRP A 1 184 ? 9.953 -8.18 9.469 1 87.81 184 TRP A C 1
ATOM 1418 O O . TRP A 1 184 ? 9.875 -8.758 10.555 1 87.81 184 TRP A O 1
ATOM 1428 N N . ASP A 1 185 ? 11.094 -7.887 8.891 1 88.06 185 ASP A N 1
ATOM 1429 C CA . ASP A 1 185 ? 12.336 -8.172 9.594 1 88.06 185 ASP A CA 1
ATOM 1430 C C . ASP A 1 185 ? 12.43 -7.367 10.883 1 88.06 185 ASP A C 1
ATOM 1432 O O . ASP A 1 185 ? 12.984 -7.84 11.883 1 88.06 185 ASP A O 1
ATOM 1436 N N . GLU A 1 186 ? 11.883 -6.211 10.844 1 82.88 186 GLU A N 1
ATOM 1437 C CA . GLU A 1 186 ? 11.992 -5.316 11.992 1 82.88 186 GLU A CA 1
ATOM 1438 C C . GLU A 1 186 ? 10.727 -5.348 12.836 1 82.88 186 GLU A C 1
ATOM 1440 O O . GLU A 1 186 ? 10.555 -4.52 13.734 1 82.88 186 GLU A O 1
ATOM 1445 N N . ASP A 1 187 ? 9.867 -6.223 12.492 1 79.12 187 ASP A N 1
ATOM 1446 C CA . ASP A 1 187 ? 8.594 -6.309 13.203 1 79.12 187 ASP A CA 1
ATOM 1447 C C . ASP A 1 187 ? 7.867 -4.961 13.195 1 79.12 187 ASP A C 1
ATOM 1449 O O . ASP A 1 187 ? 7.48 -4.457 14.25 1 79.12 187 ASP A O 1
ATOM 1453 N N . GLY A 1 188 ? 7.789 -4.516 12.031 1 78 188 GLY A N 1
ATOM 1454 C CA . GLY A 1 188 ? 7.191 -3.203 11.852 1 78 188 GLY A CA 1
ATOM 1455 C C . GLY A 1 188 ? 5.699 -3.188 12.117 1 78 188 GLY A C 1
ATOM 1456 O O . GLY A 1 188 ? 5.086 -4.242 12.305 1 78 188 GLY A O 1
ATOM 1457 N N . VAL A 1 189 ? 5.125 -2.053 12.156 1 72.06 189 VAL A N 1
ATOM 1458 C CA . VAL A 1 189 ? 3.756 -1.83 12.609 1 72.06 189 VAL A CA 1
ATOM 1459 C C . VAL A 1 189 ? 2.779 -2.441 11.602 1 72.06 189 VAL A C 1
ATOM 1461 O O . VAL A 1 189 ? 1.717 -2.938 11.984 1 72.06 189 VAL A O 1
ATOM 1464 N N . LEU A 1 190 ? 3.125 -2.387 10.352 1 75.75 190 LEU A N 1
ATOM 1465 C CA . LEU A 1 190 ? 2.246 -2.951 9.328 1 75.75 190 LEU A CA 1
ATOM 1466 C C . LEU A 1 190 ? 2.119 -4.461 9.5 1 75.75 190 LEU A C 1
ATOM 1468 O O . LEU A 1 190 ? 1.081 -5.043 9.172 1 75.75 190 LEU A O 1
ATOM 1472 N N . ALA A 1 191 ? 3.125 -5.023 9.969 1 72.81 191 ALA A N 1
ATOM 1473 C CA . ALA A 1 191 ? 3.129 -6.469 10.188 1 72.81 191 ALA A CA 1
ATOM 1474 C C . ALA A 1 191 ? 2.236 -6.848 11.367 1 72.81 191 ALA A C 1
ATOM 1476 O O . ALA A 1 191 ? 1.776 -7.988 11.461 1 72.81 191 ALA A O 1
ATOM 1477 N N . GLN A 1 192 ? 1.925 -5.922 12.141 1 67 192 GLN A N 1
ATOM 1478 C CA . GLN A 1 192 ? 1.236 -6.215 13.391 1 67 192 GLN A CA 1
ATOM 1479 C C . GLN A 1 192 ? -0.262 -5.957 13.273 1 67 192 GLN A C 1
ATOM 1481 O O . GLN A 1 192 ? -1.048 -6.418 14.102 1 67 192 GLN A O 1
ATOM 1486 N N . HIS A 1 193 ? -0.664 -5.293 12.219 1 67.19 193 HIS A N 1
ATOM 1487 C CA . HIS A 1 193 ? -2.064 -4.902 12.109 1 67.19 193 HIS A CA 1
ATOM 1488 C C . HIS A 1 193 ? -2.727 -5.57 10.906 1 67.19 193 HIS A C 1
ATOM 1490 O O . HIS A 1 193 ? -2.301 -5.367 9.766 1 67.19 193 HIS A O 1
ATOM 1496 N N . GLY A 1 194 ? -3.678 -6.32 11.156 1 64.19 194 GLY A N 1
ATOM 1497 C CA . GLY A 1 194 ? -4.367 -7.094 10.141 1 64.19 194 GLY A CA 1
ATOM 1498 C C . GLY A 1 194 ? -4.984 -6.227 9.055 1 64.19 194 GLY A C 1
ATOM 1499 O O . GLY A 1 194 ? -4.918 -6.566 7.871 1 64.19 194 GLY A O 1
ATOM 1500 N N . GLY A 1 195 ? -5.57 -5.125 9.43 1 63.38 195 GLY A N 1
ATOM 1501 C CA . GLY A 1 195 ? -6.23 -4.234 8.484 1 63.38 195 GLY A CA 1
ATOM 1502 C C . GLY A 1 195 ? -5.285 -3.65 7.453 1 63.38 195 GLY A C 1
ATOM 1503 O O . GLY A 1 195 ? -5.703 -3.273 6.355 1 63.38 195 GLY A O 1
ATOM 1504 N N . THR A 1 196 ? -4.02 -3.707 7.805 1 69 196 THR A N 1
ATOM 1505 C CA . THR A 1 196 ? -3.037 -3.094 6.918 1 69 196 THR A CA 1
ATOM 1506 C C . THR A 1 196 ? -2.459 -4.125 5.957 1 69 196 THR A C 1
ATOM 1508 O O . THR A 1 196 ? -1.884 -3.77 4.926 1 69 196 THR A O 1
ATOM 1511 N N . ARG A 1 197 ? -2.662 -5.359 6.223 1 73.94 197 ARG A N 1
ATOM 1512 C CA . ARG A 1 197 ? -2.082 -6.418 5.402 1 73.94 197 ARG A CA 1
ATOM 1513 C C . ARG A 1 197 ? -2.701 -6.43 4.008 1 73.94 197 ARG A C 1
ATOM 1515 O O . ARG A 1 197 ? -2.025 -6.742 3.025 1 73.94 197 ARG A O 1
ATOM 1522 N N . ARG A 1 198 ? -3.914 -5.996 3.961 1 74.44 198 ARG A N 1
ATOM 1523 C CA . ARG A 1 198 ? -4.59 -5.953 2.668 1 74.44 198 ARG A CA 1
ATOM 1524 C C . ARG A 1 198 ? -3.91 -4.957 1.731 1 74.44 198 ARG A C 1
ATOM 1526 O O . ARG A 1 198 ? -3.814 -5.199 0.526 1 74.44 198 ARG A O 1
ATOM 1533 N N . HIS A 1 199 ? -3.463 -3.881 2.258 1 75.12 199 HIS A N 1
ATOM 1534 C CA . HIS A 1 199 ? -2.789 -2.867 1.454 1 75.12 199 HIS A CA 1
ATOM 1535 C C . HIS A 1 199 ? -1.435 -3.365 0.959 1 75.12 199 HIS A C 1
ATOM 1537 O O . HIS A 1 199 ? -1.044 -3.088 -0.177 1 75.12 199 HIS A O 1
ATOM 1543 N N . VAL A 1 200 ? -0.786 -4.074 1.82 1 84.81 200 VAL A N 1
ATOM 1544 C CA . VAL A 1 200 ? 0.526 -4.605 1.47 1 84.81 200 VAL A CA 1
ATOM 1545 C C . VAL A 1 200 ? 0.382 -5.652 0.367 1 84.81 200 VAL A C 1
ATOM 1547 O O . VAL A 1 200 ? 1.128 -5.637 -0.615 1 84.81 200 VAL A O 1
ATOM 1550 N N . GLU A 1 201 ? -0.638 -6.477 0.484 1 86.88 201 GLU A N 1
ATOM 1551 C CA . GLU A 1 201 ? -0.93 -7.48 -0.534 1 86.88 201 GLU A CA 1
ATOM 1552 C C . GLU A 1 201 ? -1.188 -6.832 -1.891 1 86.88 201 GLU A C 1
ATOM 1554 O O . GLU A 1 201 ? -0.633 -7.262 -2.904 1 86.88 201 GLU A O 1
ATOM 1559 N N . ALA A 1 202 ? -1.991 -5.895 -1.827 1 84.5 202 ALA A N 1
ATOM 1560 C CA . ALA A 1 202 ? -2.375 -5.211 -3.059 1 84.5 202 ALA A CA 1
ATOM 1561 C C . ALA A 1 202 ? -1.165 -4.559 -3.723 1 84.5 202 ALA A C 1
ATOM 1563 O O . ALA A 1 202 ? -1.031 -4.59 -4.949 1 84.5 202 ALA A O 1
ATOM 1564 N N . MET A 1 203 ? -0.346 -4.008 -2.918 1 86.19 203 MET A N 1
ATOM 1565 C CA . MET A 1 203 ? 0.848 -3.346 -3.434 1 86.19 203 MET A CA 1
ATOM 1566 C C . MET A 1 203 ? 1.787 -4.352 -4.09 1 86.19 203 MET A C 1
ATOM 1568 O O . MET A 1 203 ? 2.32 -4.094 -5.172 1 86.19 203 MET A O 1
ATOM 1572 N N . ILE A 1 204 ? 1.967 -5.477 -3.465 1 92.62 204 ILE A N 1
ATOM 1573 C CA . ILE A 1 204 ? 2.826 -6.52 -4.012 1 92.62 204 ILE A CA 1
ATOM 1574 C C . ILE A 1 204 ? 2.268 -7 -5.348 1 92.62 204 ILE A C 1
ATOM 1576 O O . ILE A 1 204 ? 2.99 -7.059 -6.344 1 92.62 204 ILE A O 1
ATOM 1580 N N . MET A 1 205 ? 1.006 -7.277 -5.371 1 93.44 205 MET A N 1
ATOM 1581 C CA . MET A 1 205 ? 0.382 -7.824 -6.574 1 93.44 205 MET A CA 1
ATOM 1582 C C . MET A 1 205 ? 0.398 -6.805 -7.707 1 93.44 205 MET A C 1
ATOM 1584 O O . MET A 1 205 ? 0.638 -7.16 -8.867 1 93.44 205 MET A O 1
ATOM 1588 N N . THR A 1 206 ? 0.172 -5.594 -7.422 1 90.06 206 THR A N 1
ATOM 1589 C CA . THR A 1 206 ? 0.203 -4.543 -8.43 1 90.06 206 THR A CA 1
ATOM 1590 C C . THR A 1 206 ? 1.594 -4.43 -9.055 1 90.06 206 THR A C 1
ATOM 1592 O O . THR A 1 206 ? 1.731 -4.402 -10.273 1 90.06 206 THR A O 1
ATOM 1595 N N . ASN A 1 207 ? 2.588 -4.348 -8.203 1 91.5 207 ASN A N 1
ATOM 1596 C CA . ASN A 1 207 ? 3.949 -4.23 -8.711 1 91.5 207 ASN A CA 1
ATOM 1597 C C . ASN A 1 207 ? 4.332 -5.438 -9.57 1 91.5 207 ASN A C 1
ATOM 1599 O O . ASN A 1 207 ? 5 -5.289 -10.594 1 91.5 207 ASN A O 1
ATOM 1603 N N . LEU A 1 208 ? 3.881 -6.562 -9.109 1 95.69 208 LEU A N 1
ATOM 1604 C CA . LEU A 1 208 ? 4.152 -7.777 -9.867 1 95.69 208 LEU A CA 1
ATOM 1605 C C . LEU A 1 208 ? 3.504 -7.715 -11.25 1 95.69 208 LEU A C 1
ATOM 1607 O O . LEU A 1 208 ? 4.156 -7.996 -12.258 1 95.69 208 LEU A O 1
ATOM 1611 N N . LEU A 1 209 ? 2.264 -7.344 -11.297 1 94.12 209 LEU A N 1
ATOM 1612 C CA . LEU A 1 209 ? 1.517 -7.277 -12.547 1 94.12 209 LEU A CA 1
ATOM 1613 C C . LEU A 1 209 ? 2.123 -6.246 -13.492 1 94.12 209 LEU A C 1
ATOM 1615 O O . LEU A 1 209 ? 2.143 -6.445 -14.703 1 94.12 209 LEU A O 1
ATOM 1619 N N . MET A 1 210 ? 2.627 -5.25 -12.945 1 90.5 210 MET A N 1
ATOM 1620 C CA . MET A 1 210 ? 3.217 -4.195 -13.766 1 90.5 210 MET A CA 1
ATOM 1621 C C . MET A 1 210 ? 4.578 -4.617 -14.305 1 90.5 210 MET A C 1
ATOM 1623 O O . MET A 1 210 ? 4.973 -4.215 -15.398 1 90.5 210 MET A O 1
ATOM 1627 N N . ALA A 1 211 ? 5.262 -5.414 -13.57 1 94.69 211 ALA A N 1
ATOM 1628 C CA . ALA A 1 211 ? 6.621 -5.793 -13.945 1 94.69 211 ALA A CA 1
ATOM 1629 C C . ALA A 1 211 ? 6.617 -6.98 -14.898 1 94.69 211 ALA A C 1
ATOM 1631 O O . ALA A 1 211 ? 7.508 -7.113 -15.742 1 94.69 211 ALA A O 1
ATOM 1632 N N . ALA A 1 212 ? 5.668 -7.844 -14.727 1 96.44 212 ALA A N 1
ATOM 1633 C CA . ALA A 1 212 ? 5.609 -9.062 -15.531 1 96.44 212 ALA A CA 1
ATOM 1634 C C . ALA A 1 212 ? 5.152 -8.75 -16.953 1 96.44 212 ALA A C 1
ATOM 1636 O O . ALA A 1 212 ? 4.324 -7.863 -17.172 1 96.44 212 ALA A O 1
ATOM 1637 N N . SER A 1 213 ? 5.727 -9.484 -17.875 1 95 213 SER A N 1
ATOM 1638 C CA . SER A 1 213 ? 5.266 -9.375 -19.25 1 95 213 SER A CA 1
ATOM 1639 C C . SER A 1 213 ? 4.18 -10.406 -19.547 1 95 213 SER A C 1
ATOM 1641 O O . SER A 1 213 ? 4.062 -11.414 -18.859 1 95 213 SER A O 1
ATOM 1643 N N . GLY A 1 214 ? 3.41 -10.117 -20.562 1 93.94 214 GLY A N 1
ATOM 1644 C CA . GLY A 1 214 ? 2.336 -11.016 -20.953 1 93.94 214 GLY A CA 1
ATOM 1645 C C . GLY A 1 214 ? 1.123 -10.281 -21.5 1 93.94 214 GLY A C 1
ATOM 1646 O O . GLY A 1 214 ? 1.116 -9.055 -21.594 1 93.94 214 GLY A O 1
ATOM 1647 N N . PRO A 1 215 ? 0.123 -11 -21.844 1 90.25 215 PRO A N 1
ATOM 1648 C CA . PRO A 1 215 ? -1.06 -10.406 -22.469 1 90.25 215 PRO A CA 1
ATOM 1649 C C . PRO A 1 215 ? -1.797 -9.438 -21.547 1 90.25 215 PRO A C 1
ATOM 1651 O O . PRO A 1 215 ? -2.473 -8.523 -22.016 1 90.25 215 PRO A O 1
ATOM 1654 N N . HIS A 1 216 ? -1.67 -9.617 -20.266 1 91.06 216 HIS A N 1
ATOM 1655 C CA . HIS A 1 216 ? -2.365 -8.758 -19.312 1 91.06 216 HIS A CA 1
ATOM 1656 C C . HIS A 1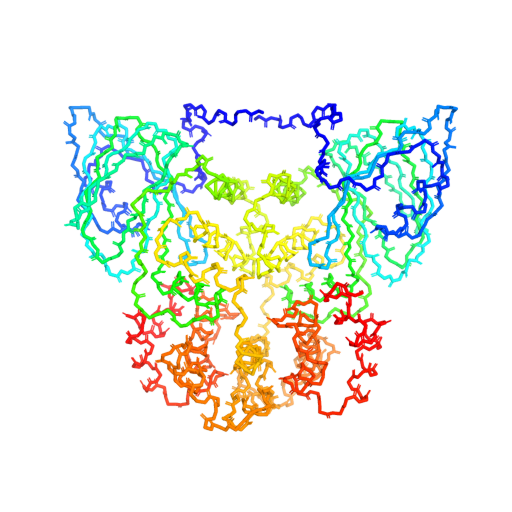 216 ? -1.911 -7.309 -19.438 1 91.06 216 HIS A C 1
ATOM 1658 O O . HIS A 1 216 ? -2.617 -6.391 -19.016 1 91.06 216 HIS A O 1
ATOM 1664 N N . GLN A 1 217 ? -0.753 -7.121 -20.031 1 89.62 217 GLN A N 1
ATOM 1665 C CA . GLN A 1 217 ? -0.228 -5.77 -20.188 1 89.62 217 GLN A CA 1
ATOM 1666 C C . GLN A 1 217 ? -1.143 -4.93 -21.078 1 89.62 217 GLN A C 1
ATOM 1668 O O . GLN A 1 217 ? -1.251 -3.715 -20.891 1 89.62 217 GLN A O 1
ATOM 1673 N N . ASN A 1 218 ? -1.745 -5.598 -22.016 1 85.06 218 ASN A N 1
ATOM 1674 C CA . ASN A 1 218 ? -2.693 -4.891 -22.859 1 85.06 218 ASN A CA 1
ATOM 1675 C C . ASN A 1 218 ? -3.885 -4.367 -22.062 1 85.06 218 ASN A C 1
ATOM 1677 O O . ASN A 1 218 ? -4.395 -3.279 -22.344 1 85.06 218 ASN A O 1
ATOM 1681 N N . LEU A 1 219 ? -4.301 -5.152 -21.109 1 82.5 219 LEU A N 1
ATOM 1682 C CA . LEU A 1 219 ? -5.402 -4.738 -20.25 1 82.5 219 LEU A CA 1
ATOM 1683 C C . LEU A 1 219 ? -5.008 -3.531 -19.406 1 82.5 219 LEU A C 1
ATOM 1685 O O . LEU A 1 219 ? -5.797 -2.6 -19.234 1 82.5 219 LEU A O 1
ATOM 1689 N N . LEU A 1 220 ? -3.848 -3.529 -18.922 1 81.12 220 LEU A N 1
ATOM 1690 C CA . LEU A 1 220 ? -3.357 -2.459 -18.062 1 81.12 220 LEU A CA 1
ATOM 1691 C C . LEU A 1 220 ? -3.186 -1.164 -18.844 1 81.12 220 LEU A C 1
ATOM 1693 O O . LEU A 1 220 ? -3.467 -0.078 -18.344 1 81.12 220 LEU A O 1
ATOM 1697 N N . ARG A 1 221 ? -2.707 -1.278 -20.031 1 76 221 ARG A N 1
ATOM 1698 C CA . ARG A 1 221 ? -2.506 -0.108 -20.875 1 76 221 ARG A CA 1
ATOM 1699 C C . ARG A 1 221 ? -3.842 0.504 -21.297 1 76 221 ARG A C 1
ATOM 1701 O O . ARG A 1 221 ? -3.963 1.727 -21.391 1 76 221 ARG A O 1
ATOM 1708 N N . GLN A 1 222 ? -4.734 -0.342 -21.594 1 66.69 222 GLN A N 1
ATOM 1709 C CA . GLN A 1 222 ? -6.051 0.126 -22.016 1 66.69 222 GLN A CA 1
ATOM 1710 C C . GLN A 1 222 ? -6.73 0.939 -20.922 1 66.69 222 GLN A C 1
ATOM 1712 O O . GLN A 1 222 ? -7.406 1.93 -21.203 1 66.69 222 GLN A O 1
ATOM 1717 N N . GLU A 1 223 ? -6.711 0.458 -19.75 1 60.06 223 GLU A N 1
ATOM 1718 C CA . GLU A 1 223 ? -7.309 1.184 -18.641 1 60.06 223 GLU A CA 1
ATOM 1719 C C . GLU A 1 223 ? -6.762 2.605 -18.547 1 60.06 223 GLU A C 1
ATOM 1721 O O . GLU A 1 223 ? -7.488 3.535 -18.188 1 60.06 223 GLU A O 1
ATOM 1726 N N . HIS A 1 224 ? -5.52 2.684 -18.953 1 55.66 224 HIS A N 1
ATOM 1727 C CA . HIS A 1 224 ? -4.891 3.998 -18.906 1 55.66 224 HIS A CA 1
ATOM 1728 C C . HIS A 1 224 ? -5.297 4.848 -20.109 1 55.66 224 HIS A C 1
ATOM 1730 O O . HIS A 1 224 ? -5.328 6.078 -20.016 1 55.66 224 HIS A O 1
ATOM 1736 N N . THR A 1 225 ? -5.387 4.035 -21.25 1 46.94 225 THR A N 1
ATOM 1737 C CA . THR A 1 225 ? -5.594 4.777 -22.5 1 46.94 225 THR A CA 1
ATOM 1738 C C . THR A 1 225 ? -7.078 4.859 -22.844 1 46.94 225 THR A C 1
ATOM 1740 O O . THR A 1 225 ? -7.52 5.805 -23.484 1 46.94 225 THR A O 1
ATOM 1743 N N . THR A 1 226 ? -7.777 3.537 -22.812 1 50.66 226 THR A N 1
ATOM 1744 C CA . THR A 1 226 ? -8.961 3.344 -23.656 1 50.66 226 THR A CA 1
ATOM 1745 C C . THR A 1 226 ? -10.148 4.109 -23.078 1 50.66 226 THR A C 1
ATOM 1747 O O . THR A 1 226 ? -10.328 4.188 -21.859 1 50.66 226 THR A O 1
ATOM 1750 N N . SER A 1 227 ? -10.594 4.828 -23.953 1 55.97 227 SER A N 1
ATOM 1751 C CA . SER A 1 227 ? -11.836 5.582 -24.078 1 55.97 227 SER A CA 1
ATOM 1752 C C . SER A 1 227 ? -13.047 4.664 -23.984 1 55.97 227 SER A C 1
ATOM 1754 O O . SER A 1 227 ? -13.531 4.156 -25 1 55.97 227 SER A O 1
ATOM 1756 N N . ARG A 1 228 ? -13.273 3.695 -23.062 1 62.34 228 ARG A N 1
ATOM 1757 C CA . ARG A 1 228 ? -14.578 3.078 -22.875 1 62.34 228 ARG A CA 1
ATOM 1758 C C . ARG A 1 228 ? -15.695 4.105 -23.031 1 62.34 228 ARG A C 1
ATOM 1760 O O . ARG A 1 228 ? -15.523 5.277 -22.688 1 62.34 228 ARG A O 1
ATOM 1767 N N . PRO A 1 229 ? -16.641 3.439 -23.766 1 72.81 229 PRO A N 1
ATOM 1768 C CA . PRO A 1 229 ? -17.781 4.359 -23.828 1 72.81 229 PRO A CA 1
ATOM 1769 C C . PRO A 1 229 ? -18.156 4.906 -22.438 1 72.81 229 PRO A C 1
ATOM 1771 O O . PRO A 1 229 ? -18.062 4.191 -21.438 1 72.81 229 PRO A O 1
ATOM 1774 N N . ALA A 1 230 ? -18.375 6.023 -22.5 1 74.62 230 ALA A N 1
ATOM 1775 C CA . ALA A 1 230 ? -18.703 6.727 -21.266 1 74.62 230 ALA A CA 1
ATOM 1776 C C . ALA A 1 230 ? -19.75 5.969 -20.453 1 74.62 230 ALA A C 1
ATOM 1778 O O . ALA A 1 230 ? -19.656 5.875 -19.234 1 74.62 230 ALA A O 1
ATOM 1779 N N . ALA A 1 231 ? -20.656 5.391 -21.188 1 81.38 231 ALA A N 1
ATOM 1780 C CA . ALA A 1 231 ? -21.75 4.672 -20.531 1 81.38 231 ALA A CA 1
ATOM 1781 C C . ALA A 1 231 ? -21.219 3.443 -19.797 1 81.38 231 ALA A C 1
ATOM 1783 O O . ALA A 1 231 ? -21.625 3.156 -18.672 1 81.38 231 ALA A O 1
ATOM 1784 N N . LEU A 1 232 ? -20.344 2.754 -20.438 1 83.75 232 LEU A N 1
ATOM 1785 C CA . LEU A 1 232 ? -19.75 1.567 -19.828 1 83.75 232 LEU A CA 1
ATOM 1786 C C . LEU A 1 232 ? -18.906 1.942 -18.609 1 83.75 232 LEU A C 1
ATOM 1788 O O . LEU A 1 232 ? -18.984 1.295 -17.562 1 83.75 232 LEU A O 1
ATOM 1792 N N . LYS A 1 233 ? -18.203 2.955 -18.828 1 78.69 233 LYS A N 1
ATOM 1793 C CA . LYS A 1 233 ? -17.375 3.424 -17.734 1 78.69 233 LYS A CA 1
ATOM 1794 C C . LYS A 1 233 ? -18.219 3.785 -16.516 1 78.69 233 LYS A C 1
ATOM 1796 O O . LYS A 1 233 ? -17.875 3.414 -15.383 1 78.69 233 LYS A O 1
ATOM 1801 N N . ARG A 1 234 ? -19.266 4.387 -16.75 1 79.75 234 ARG A N 1
ATOM 1802 C CA . ARG A 1 234 ? -20.156 4.777 -15.672 1 79.75 234 ARG A CA 1
ATOM 1803 C C . ARG A 1 234 ? -20.766 3.555 -14.992 1 79.75 234 ARG A C 1
ATOM 1805 O O . ARG A 1 234 ? -20.891 3.518 -13.766 1 79.75 234 ARG A O 1
ATOM 1812 N N . ALA A 1 235 ? -21.125 2.617 -15.781 1 85.81 235 ALA A N 1
ATOM 1813 C CA . ALA A 1 235 ? -21.703 1.397 -15.227 1 85.81 235 ALA A CA 1
ATOM 1814 C C . ALA A 1 235 ? -20.688 0.64 -14.375 1 85.81 235 ALA A C 1
ATOM 1816 O O . ALA A 1 235 ? -21.016 0.168 -13.289 1 85.81 235 ALA A O 1
ATOM 1817 N N . LEU A 1 236 ? -19.516 0.55 -14.93 1 82.06 236 LEU A N 1
ATOM 1818 C CA . LEU A 1 236 ? -18.453 -0.15 -14.219 1 82.06 236 LEU A CA 1
ATOM 1819 C C . LEU A 1 236 ? -18.109 0.554 -12.906 1 82.06 236 LEU A C 1
ATOM 1821 O O . LEU A 1 236 ? -18 -0.091 -11.859 1 82.06 236 LEU A O 1
ATOM 1825 N N . ASP A 1 237 ? -18.016 1.802 -13.031 1 74.94 237 ASP A N 1
ATOM 1826 C CA . ASP A 1 237 ? -17.781 2.582 -11.82 1 74.94 237 ASP A CA 1
ATOM 1827 C C . ASP A 1 237 ? -18.875 2.34 -10.789 1 74.94 237 ASP A C 1
ATOM 1829 O O . ASP A 1 237 ? -18.578 2.141 -9.609 1 74.94 237 ASP A O 1
ATOM 1833 N N . TYR A 1 238 ? -20 2.309 -11.258 1 78.06 238 TYR A N 1
ATOM 1834 C CA . TYR A 1 238 ? -21.141 2.098 -10.383 1 78.06 238 TYR A CA 1
ATOM 1835 C C . TYR A 1 238 ? -21.094 0.721 -9.734 1 78.06 238 TYR A C 1
ATOM 1837 O O . TYR A 1 238 ? -21.328 0.587 -8.531 1 78.06 238 TYR A O 1
ATOM 1845 N N . ILE A 1 239 ? -20.781 -0.245 -10.453 1 83.31 239 ILE A N 1
ATOM 1846 C CA . ILE A 1 239 ? -20.719 -1.613 -9.953 1 83.31 239 ILE A CA 1
ATOM 1847 C C . ILE A 1 239 ? -19.656 -1.72 -8.867 1 83.31 239 ILE A C 1
ATOM 1849 O O . ILE A 1 239 ? -19.922 -2.223 -7.773 1 83.31 239 ILE A O 1
ATOM 1853 N N . HIS A 1 240 ? -18.562 -1.263 -9.164 1 76.38 240 HIS A N 1
ATOM 1854 C CA . HIS A 1 240 ? -17.453 -1.416 -8.242 1 76.38 240 HIS A CA 1
ATOM 1855 C C . HIS A 1 240 ? -17.672 -0.601 -6.969 1 76.38 240 HIS A C 1
ATOM 1857 O O . HIS A 1 240 ? -17.25 -1.003 -5.887 1 76.38 240 HIS A O 1
ATOM 1863 N N . GLU A 1 241 ? -18.422 0.345 -7.266 1 68.69 241 GLU A N 1
ATOM 1864 C CA . GLU A 1 241 ? -18.703 1.214 -6.125 1 68.69 241 GLU A CA 1
ATOM 1865 C C . GLU A 1 241 ? -19.891 0.708 -5.324 1 68.69 241 GLU A C 1
ATOM 1867 O O . GLU A 1 241 ? -19.969 0.902 -4.109 1 68.69 241 GLU A O 1
ATOM 1872 N N . HIS A 1 242 ? -20.766 -0.08 -5.973 1 73.19 242 HIS A N 1
ATOM 1873 C CA . HIS A 1 242 ? -22.062 -0.317 -5.352 1 73.19 242 HIS A CA 1
ATOM 1874 C C . HIS A 1 242 ? -22.422 -1.801 -5.363 1 73.19 242 HIS A C 1
ATOM 1876 O O . HIS A 1 242 ? -23.578 -2.17 -5.117 1 73.19 242 HIS A O 1
ATOM 1882 N N . ALA A 1 243 ? -21.469 -2.568 -5.547 1 79.94 243 ALA A N 1
ATOM 1883 C CA . ALA A 1 243 ? -21.781 -3.986 -5.703 1 79.94 243 ALA A CA 1
ATOM 1884 C C . ALA A 1 243 ? -22.484 -4.535 -4.457 1 79.94 243 ALA A C 1
ATOM 1886 O O . ALA A 1 243 ? -23.359 -5.398 -4.555 1 79.94 243 ALA A O 1
ATOM 1887 N N . HIS A 1 244 ? -22.125 -4.02 -3.363 1 74.19 244 HIS A N 1
ATOM 1888 C CA . HIS A 1 244 ? -22.656 -4.52 -2.098 1 74.19 244 HIS A CA 1
ATOM 1889 C C . HIS A 1 244 ? -24.125 -4.145 -1.929 1 74.19 244 HIS A C 1
ATOM 1891 O O . HIS A 1 244 ? -24.828 -4.742 -1.117 1 74.19 244 HIS A O 1
ATOM 1897 N N . GLU A 1 245 ? -24.594 -3.158 -2.699 1 73.38 245 GLU A N 1
ATOM 1898 C CA . GLU A 1 245 ? -25.969 -2.674 -2.611 1 73.38 245 GLU A CA 1
ATOM 1899 C C . GLU A 1 245 ? -26.906 -3.52 -3.467 1 73.38 245 GLU A C 1
ATOM 1901 O O . GLU A 1 245 ? -28.109 -3.246 -3.535 1 73.38 245 GLU A O 1
ATOM 1906 N N . LEU A 1 246 ? -26.438 -4.445 -3.928 1 79.31 246 LEU A N 1
ATOM 1907 C CA . LEU A 1 246 ? -27.188 -5.391 -4.758 1 79.31 246 LEU A CA 1
ATOM 1908 C C . LEU A 1 246 ? -27.953 -4.664 -5.852 1 79.31 246 LEU A C 1
ATOM 1910 O O . LEU A 1 246 ? -29.172 -4.859 -5.988 1 79.31 246 LEU A O 1
ATOM 1914 N N . PRO A 1 247 ? -27.219 -3.787 -6.57 1 83.44 247 PRO A N 1
ATOM 1915 C CA . PRO A 1 247 ? -27.906 -3.047 -7.625 1 83.44 247 PRO A CA 1
ATOM 1916 C C . PRO A 1 247 ? -28.562 -3.963 -8.656 1 83.44 247 PRO A C 1
ATOM 1918 O O . PRO A 1 247 ? -28.094 -5.082 -8.875 1 83.44 247 PRO A O 1
ATOM 1921 N N . THR A 1 248 ? -29.703 -3.434 -9.18 1 85.88 248 THR A N 1
ATOM 1922 C CA . THR A 1 248 ? -30.406 -4.129 -10.242 1 85.88 248 THR A CA 1
ATOM 1923 C C . THR A 1 248 ? -29.969 -3.621 -11.609 1 85.88 248 THR A C 1
ATOM 1925 O O . THR A 1 248 ? -29.156 -2.688 -11.703 1 85.88 248 THR A O 1
ATOM 1928 N N . LEU A 1 249 ? -30.453 -4.336 -12.617 1 86.69 249 LEU A N 1
ATOM 1929 C CA . LEU A 1 249 ? -30.156 -3.891 -13.969 1 86.69 249 LEU A CA 1
ATOM 1930 C C . LEU A 1 249 ? -30.656 -2.469 -14.203 1 86.69 249 LEU A C 1
ATOM 1932 O O . LEU A 1 249 ? -30.031 -1.688 -14.914 1 86.69 249 LEU A O 1
ATOM 1936 N N . THR A 1 250 ? -31.734 -2.164 -13.586 1 87.44 250 THR A N 1
ATOM 1937 C CA . THR A 1 250 ? -32.312 -0.822 -13.688 1 87.44 250 THR A CA 1
ATOM 1938 C C . THR A 1 250 ? -31.359 0.208 -13.078 1 87.44 250 THR A C 1
ATOM 1940 O O . THR A 1 250 ? -31.172 1.293 -13.633 1 87.44 250 THR A O 1
ATOM 1943 N N . ASP A 1 251 ? -30.797 -0.127 -11.984 1 88.25 251 ASP A N 1
ATOM 1944 C CA . ASP A 1 251 ? -29.844 0.759 -11.344 1 88.25 251 ASP A CA 1
ATOM 1945 C C . ASP A 1 251 ? -28.625 0.989 -12.242 1 88.25 251 ASP A C 1
ATOM 1947 O O . ASP A 1 251 ? -28.125 2.111 -12.344 1 88.25 251 ASP A O 1
ATOM 1951 N N . LEU A 1 252 ? -28.203 -0.048 -12.875 1 91.12 252 LEU A N 1
ATOM 1952 C CA . LEU A 1 252 ? -27.016 0.02 -13.719 1 91.12 252 LEU A CA 1
ATOM 1953 C C . LEU A 1 252 ? -27.281 0.871 -14.961 1 91.12 252 LEU A C 1
ATOM 1955 O O . LEU A 1 252 ? -26.422 1.647 -15.375 1 91.12 252 LEU A O 1
ATOM 1959 N N . THR A 1 253 ? -28.438 0.691 -15.539 1 88.75 253 THR A N 1
ATOM 1960 C CA . THR A 1 253 ? -28.781 1.456 -16.734 1 88.75 253 THR A CA 1
ATOM 1961 C C . THR A 1 253 ? -28.953 2.936 -16.406 1 88.75 253 THR A C 1
ATOM 1963 O O . THR A 1 253 ? -28.578 3.803 -17.188 1 88.75 253 THR A O 1
ATOM 1966 N N . ALA A 1 254 ? -29.484 3.205 -15.227 1 86.88 254 ALA A N 1
ATOM 1967 C CA . ALA A 1 254 ? -29.609 4.586 -14.766 1 86.88 254 ALA A CA 1
ATOM 1968 C C . ALA A 1 254 ? -28.25 5.238 -14.586 1 86.88 254 ALA A C 1
ATOM 1970 O O . ALA A 1 254 ? -28.047 6.379 -15 1 86.88 254 ALA A O 1
ATOM 1971 N N . ALA A 1 255 ? -27.391 4.504 -14.047 1 83.31 255 ALA A N 1
ATOM 1972 C CA . ALA A 1 255 ? -26.047 5.016 -13.828 1 83.31 255 ALA A CA 1
ATOM 1973 C C . ALA A 1 255 ? -25.312 5.23 -15.148 1 83.31 255 ALA A C 1
ATOM 1975 O O . ALA A 1 255 ? -24.578 6.199 -15.305 1 83.31 255 ALA A O 1
ATOM 1976 N N . ALA A 1 256 ? -25.5 4.371 -16.031 1 86.31 256 ALA A N 1
ATOM 1977 C CA . ALA A 1 256 ? -24.828 4.387 -17.312 1 86.31 256 ALA A CA 1
ATOM 1978 C C . ALA A 1 256 ? -25.438 5.418 -18.25 1 86.31 256 ALA A C 1
ATOM 1980 O O . ALA A 1 256 ? -24.781 5.895 -19.188 1 86.31 256 ALA A O 1
ATOM 1981 N N . GLY A 1 257 ? -26.766 5.66 -18.078 1 88 257 GLY A N 1
ATOM 1982 C CA . GLY A 1 257 ? -27.484 6.609 -18.922 1 88 257 GLY A CA 1
ATOM 1983 C C . GLY A 1 257 ? -27.859 6.035 -20.266 1 88 257 GLY A C 1
ATOM 1984 O O . GLY A 1 257 ? -27.922 6.766 -21.266 1 88 257 GLY A O 1
ATOM 1985 N N . VAL A 1 258 ? -28 4.77 -20.375 1 88.12 258 VAL A N 1
ATOM 1986 C CA . VAL A 1 258 ? -28.359 4.125 -21.625 1 88.12 258 VAL A CA 1
ATOM 1987 C C . VAL A 1 258 ? -29.391 3.023 -21.359 1 88.12 258 VAL A C 1
ATOM 1989 O O . VAL A 1 258 ? -29.656 2.682 -20.203 1 88.12 258 VAL A O 1
ATOM 1992 N N . SER A 1 259 ? -29.984 2.531 -22.359 1 88.81 259 SER A N 1
ATOM 1993 C CA . SER A 1 259 ? -30.969 1.459 -22.25 1 88.81 259 SER A CA 1
ATOM 1994 C C . SER A 1 259 ? -30.312 0.148 -21.828 1 88.81 259 SER A C 1
ATOM 1996 O O . SER A 1 259 ? -29.094 -0.018 -21.969 1 88.81 259 SER A O 1
ATOM 1998 N N . ALA A 1 260 ? -31.109 -0.731 -21.281 1 88.62 260 ALA A N 1
ATOM 1999 C CA . ALA A 1 260 ? -30.625 -2.049 -20.875 1 88.62 260 ALA A CA 1
ATOM 2000 C C . ALA A 1 260 ? -29.984 -2.777 -22.047 1 88.62 260 ALA A C 1
ATOM 2002 O O . ALA A 1 260 ? -28.953 -3.445 -21.891 1 88.62 260 ALA A O 1
ATOM 2003 N N . ARG A 1 261 ? -30.641 -2.637 -23.172 1 84.56 261 ARG A N 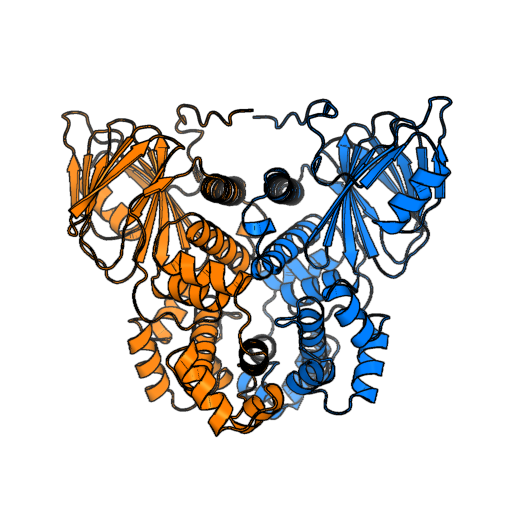1
ATOM 2004 C CA . ARG A 1 261 ? -30.109 -3.291 -24.359 1 84.56 261 ARG A CA 1
ATOM 2005 C C . ARG A 1 261 ? -28.734 -2.736 -24.719 1 84.56 261 ARG A C 1
ATOM 2007 O O . ARG A 1 261 ? -27.797 -3.498 -24.984 1 84.56 261 ARG A O 1
ATOM 2014 N N . THR A 1 262 ? -28.578 -1.427 -24.766 1 88.81 262 THR A N 1
ATOM 2015 C CA . THR A 1 262 ? -27.312 -0.771 -25.078 1 88.81 262 THR A CA 1
ATOM 2016 C C . THR A 1 262 ? -26.234 -1.163 -24.078 1 88.81 262 THR A C 1
ATOM 2018 O O . THR A 1 262 ? -25.094 -1.45 -24.453 1 88.81 262 THR A O 1
ATOM 2021 N N . LEU A 1 263 ? -26.594 -1.179 -22.859 1 92 263 LEU A N 1
ATOM 2022 C CA . LEU A 1 263 ? -25.641 -1.527 -21.812 1 92 263 LEU A CA 1
ATOM 2023 C C . LEU A 1 263 ? -25.188 -2.977 -21.969 1 92 263 LEU A C 1
ATOM 2025 O O . LEU A 1 263 ? -24 -3.273 -21.844 1 92 263 LEU A O 1
ATOM 2029 N N . GLN A 1 264 ? -26.125 -3.822 -22.219 1 87.62 264 GLN A N 1
ATOM 2030 C CA . GLN A 1 264 ? -25.812 -5.234 -22.406 1 87.62 264 GLN A CA 1
ATOM 2031 C C . GLN A 1 264 ? -24.828 -5.434 -23.578 1 87.62 264 GLN A C 1
ATOM 2033 O O . GLN A 1 264 ? -23.875 -6.199 -23.469 1 87.62 264 GLN A O 1
ATOM 2038 N N . LEU A 1 265 ? -25.047 -4.758 -24.641 1 84.69 265 LEU A N 1
ATOM 2039 C CA . LEU A 1 265 ? -24.188 -4.867 -25.812 1 84.69 265 LEU A CA 1
ATOM 2040 C C . LEU A 1 265 ? -22.797 -4.348 -25.5 1 84.69 265 LEU A C 1
ATOM 2042 O O . LEU A 1 265 ? -21.797 -4.93 -25.938 1 84.69 265 LEU A O 1
ATOM 2046 N N . GLN A 1 266 ? -22.781 -3.254 -24.812 1 87.75 266 GLN A N 1
ATOM 2047 C CA . GLN A 1 266 ? -21.484 -2.684 -24.453 1 87.75 266 GLN A CA 1
ATOM 2048 C C . GLN A 1 266 ? -20.703 -3.631 -23.547 1 87.75 266 GLN A C 1
ATOM 2050 O O . GLN A 1 266 ? -19.484 -3.789 -23.719 1 87.75 266 GLN A O 1
ATOM 2055 N N . PHE A 1 267 ? -21.312 -4.219 -22.594 1 88.62 267 PHE A N 1
ATOM 2056 C CA . PHE A 1 267 ? -20.656 -5.184 -21.719 1 88.62 267 PHE A CA 1
ATOM 2057 C C . PHE A 1 267 ? -20.188 -6.395 -22.5 1 88.62 267 PHE A C 1
ATOM 2059 O O . PHE A 1 267 ? -19.031 -6.812 -22.375 1 88.62 267 PHE A O 1
ATOM 2066 N N . LEU A 1 268 ? -21.031 -6.922 -23.344 1 80.5 268 LEU A N 1
ATOM 2067 C CA . LEU A 1 268 ? -20.672 -8.102 -24.125 1 80.5 268 LEU A CA 1
ATOM 2068 C C . LEU A 1 268 ? -19.531 -7.801 -25.078 1 80.5 268 LEU A C 1
ATOM 2070 O O . LEU A 1 268 ? -18.578 -8.586 -25.188 1 80.5 268 LEU A O 1
ATOM 2074 N N . ARG A 1 269 ? -19.594 -6.703 -25.719 1 77.81 269 ARG A N 1
ATOM 2075 C CA . ARG A 1 269 ? -18.578 -6.324 -26.703 1 77.81 269 ARG A CA 1
ATOM 2076 C C . ARG A 1 269 ? -17.25 -6.043 -26.031 1 77.81 269 ARG A C 1
ATOM 2078 O O . ARG A 1 269 ? -16.188 -6.371 -26.578 1 77.81 269 ARG A O 1
ATOM 2085 N N . ASN A 1 270 ? -17.359 -5.406 -24.922 1 76.25 270 ASN A N 1
ATOM 2086 C CA . ASN A 1 270 ? -16.125 -4.906 -24.328 1 76.25 270 ASN A CA 1
ATOM 2087 C C . ASN A 1 270 ? -15.594 -5.859 -23.25 1 76.25 270 ASN A C 1
ATOM 2089 O O . ASN A 1 270 ? -14.391 -5.895 -23 1 76.25 270 ASN A O 1
ATOM 2093 N N . LEU A 1 271 ? -16.531 -6.672 -22.609 1 77.94 271 LEU A N 1
ATOM 2094 C CA . LEU A 1 271 ? -16.094 -7.453 -21.453 1 77.94 271 LEU A CA 1
ATOM 2095 C C . LEU A 1 271 ? -16.469 -8.922 -21.625 1 77.94 271 LEU A C 1
ATOM 2097 O O . LEU A 1 271 ? -16.094 -9.758 -20.812 1 77.94 271 LEU A O 1
ATOM 2101 N N . GLY A 1 272 ? -17.25 -9.289 -22.594 1 75.69 272 GLY A N 1
ATOM 2102 C CA . GLY A 1 272 ? -17.609 -10.672 -22.906 1 75.69 272 GLY A CA 1
ATOM 2103 C C . GLY A 1 272 ? -18.609 -11.25 -21.922 1 75.69 272 GLY A C 1
ATOM 2104 O O . GLY A 1 272 ? -18.766 -12.477 -21.828 1 75.69 272 GLY A O 1
ATOM 2105 N N . CYS A 1 273 ? -19.219 -10.406 -21.188 1 82.31 273 CYS A N 1
ATOM 2106 C CA . CYS A 1 273 ? -20.234 -10.859 -20.234 1 82.31 273 CYS A CA 1
ATOM 2107 C C . CYS A 1 273 ? -21.344 -9.812 -20.078 1 82.31 273 CYS A C 1
ATOM 2109 O O . CYS A 1 273 ? -21.203 -8.695 -20.578 1 82.31 273 CYS A O 1
ATOM 2111 N N . THR A 1 274 ? -22.438 -10.203 -19.438 1 87.69 274 THR A N 1
ATOM 2112 C CA . THR A 1 274 ? -23.531 -9.273 -19.203 1 87.69 274 THR A CA 1
ATOM 2113 C C . THR A 1 274 ? -23.266 -8.422 -17.969 1 87.69 274 THR A C 1
ATOM 2115 O O . THR A 1 274 ? -22.438 -8.781 -17.125 1 87.69 274 THR A O 1
ATOM 2118 N N . PRO A 1 275 ? -23.953 -7.301 -17.844 1 89.25 275 PRO A N 1
ATOM 2119 C CA . PRO A 1 275 ? -23.812 -6.465 -16.656 1 89.25 275 PRO A CA 1
ATOM 2120 C C . PRO A 1 275 ? -24.062 -7.227 -15.352 1 89.25 275 PRO A C 1
ATOM 2122 O O . PRO A 1 275 ? -23.312 -7.09 -14.391 1 89.25 275 PRO A O 1
ATOM 2125 N N . LEU A 1 276 ? -25.047 -8.039 -15.367 1 86.75 276 LEU A N 1
ATOM 2126 C CA . LEU A 1 276 ? -25.422 -8.75 -14.148 1 86.75 276 LEU A CA 1
ATOM 2127 C C . LEU A 1 276 ? -24.406 -9.836 -13.82 1 86.75 276 LEU A C 1
ATOM 2129 O O . LEU A 1 276 ? -24.141 -10.117 -12.648 1 86.75 276 LEU A O 1
ATOM 2133 N N . GLN A 1 277 ? -23.891 -10.484 -14.867 1 82.81 277 GLN A N 1
ATOM 2134 C CA . GLN A 1 277 ? -22.828 -11.453 -14.641 1 82.81 277 GLN A CA 1
ATOM 2135 C C . GLN A 1 277 ? -21.594 -10.789 -14.031 1 82.81 277 GLN A C 1
ATOM 2137 O O . GLN A 1 277 ? -20.984 -11.32 -13.102 1 82.81 277 GLN A O 1
ATOM 2142 N N . TYR A 1 278 ? -21.281 -9.641 -14.656 1 87.88 278 TYR A N 1
ATOM 2143 C CA . TYR A 1 278 ? -20.141 -8.883 -14.141 1 87.88 278 TYR A CA 1
ATOM 2144 C C . TYR A 1 278 ? -20.359 -8.508 -12.68 1 87.88 278 TYR A C 1
ATOM 2146 O O . TYR A 1 278 ? -19.453 -8.656 -11.859 1 87.88 278 TYR A O 1
ATOM 2154 N N . LEU A 1 279 ? -21.5 -8.047 -12.352 1 89.25 279 LEU A N 1
ATOM 2155 C CA . LEU A 1 279 ? -21.859 -7.672 -10.992 1 89.25 279 LEU A CA 1
ATOM 2156 C C . LEU A 1 279 ? -21.734 -8.859 -10.047 1 89.25 279 LEU A C 1
ATOM 2158 O O . LEU A 1 279 ? -21.203 -8.734 -8.945 1 89.25 279 LEU A O 1
ATOM 2162 N N . ARG A 1 280 ? -22.188 -9.922 -10.445 1 85.5 280 ARG A N 1
ATOM 2163 C CA . ARG A 1 280 ? -22.125 -11.133 -9.633 1 85.5 280 ARG A CA 1
ATOM 2164 C C . ARG A 1 280 ? -20.672 -11.516 -9.336 1 85.5 280 ARG A C 1
ATOM 2166 O O . ARG A 1 280 ? -20.344 -11.906 -8.211 1 85.5 280 ARG A O 1
ATOM 2173 N N . ASP A 1 281 ? -19.875 -11.438 -10.344 1 85.19 281 ASP A N 1
ATOM 2174 C CA . ASP A 1 281 ? -18.453 -11.773 -10.18 1 85.19 281 ASP A CA 1
ATOM 2175 C C . ASP A 1 281 ? -17.781 -10.836 -9.188 1 85.19 281 ASP A C 1
ATOM 2177 O O . ASP A 1 281 ? -16.984 -11.266 -8.359 1 85.19 281 ASP A O 1
ATOM 2181 N N . VAL A 1 282 ? -18.094 -9.555 -9.336 1 85.69 282 VAL A N 1
ATOM 2182 C CA . VAL A 1 282 ? -17.562 -8.555 -8.414 1 85.69 282 VAL A CA 1
ATOM 2183 C C . VAL A 1 282 ? -18 -8.883 -6.988 1 85.69 282 VAL A C 1
ATOM 2185 O O . VAL A 1 282 ? -17.188 -8.828 -6.055 1 85.69 282 VAL A O 1
ATOM 2188 N N . ARG A 1 283 ? -19.203 -9.266 -6.852 1 87.44 283 ARG A N 1
ATOM 2189 C CA . ARG A 1 283 ? -19.734 -9.586 -5.535 1 87.44 283 ARG A CA 1
ATOM 2190 C C . ARG A 1 283 ? -19.094 -10.859 -4.98 1 87.44 283 ARG A C 1
ATOM 2192 O O . ARG A 1 283 ? -18.812 -10.945 -3.785 1 87.44 283 ARG A O 1
ATOM 2199 N N . LEU A 1 284 ? -18.891 -11.805 -5.781 1 86.56 284 LEU A N 1
ATOM 2200 C CA . LEU A 1 284 ? -18.25 -13.039 -5.359 1 86.56 284 LEU A CA 1
ATOM 2201 C C . LEU A 1 284 ? -16.828 -12.773 -4.871 1 86.56 284 LEU A C 1
ATOM 2203 O O . LEU A 1 284 ? -16.406 -13.32 -3.85 1 86.56 284 LEU A O 1
ATOM 2207 N N . ARG A 1 285 ? -16.219 -11.977 -5.59 1 82.62 285 ARG A N 1
ATOM 2208 C CA . ARG A 1 285 ? -14.852 -11.602 -5.219 1 82.62 285 ARG A CA 1
ATOM 2209 C C . ARG A 1 285 ? -14.836 -10.867 -3.881 1 82.62 285 ARG A C 1
ATOM 2211 O O . ARG A 1 285 ? -13.945 -11.102 -3.055 1 82.62 285 ARG A O 1
ATOM 2218 N N . ALA A 1 286 ? -15.672 -10.016 -3.742 1 81.62 286 ALA A N 1
ATOM 2219 C CA . ALA A 1 286 ? -15.789 -9.273 -2.49 1 81.62 286 ALA A CA 1
ATOM 2220 C C . ALA A 1 286 ? -16.094 -10.211 -1.324 1 81.62 286 ALA A C 1
ATOM 2222 O O . ALA A 1 286 ? -15.547 -10.055 -0.232 1 81.62 286 ALA A O 1
ATOM 2223 N N . ALA A 1 287 ? -16.906 -11.125 -1.552 1 85.25 287 ALA A N 1
ATOM 2224 C CA . ALA A 1 287 ? -17.219 -12.125 -0.536 1 85.25 287 ALA A CA 1
ATOM 2225 C C . ALA A 1 287 ? -15.969 -12.906 -0.134 1 85.25 287 ALA A C 1
ATOM 2227 O O . ALA A 1 287 ? -15.727 -13.133 1.053 1 85.25 287 ALA A O 1
ATOM 2228 N N . ARG A 1 288 ? -15.242 -13.25 -1.092 1 83.06 288 ARG A N 1
ATOM 2229 C CA . ARG A 1 288 ? -14.016 -13.984 -0.808 1 83.06 288 ARG A CA 1
ATOM 2230 C C . ARG A 1 288 ? -13.047 -13.141 0.014 1 83.06 288 ARG A C 1
ATOM 2232 O O . ARG A 1 288 ? -12.438 -13.625 0.965 1 83.06 288 ARG A O 1
ATOM 2239 N N . ALA A 1 289 ? -12.867 -11.961 -0.4 1 76.81 289 ALA A N 1
ATOM 2240 C CA . ALA A 1 289 ? -11.992 -11.047 0.328 1 76.81 289 ALA A CA 1
ATOM 2241 C C . ALA A 1 289 ? -12.383 -10.969 1.801 1 76.81 289 ALA A C 1
ATOM 2243 O O . ALA A 1 289 ? -11.516 -10.969 2.68 1 76.81 289 ALA A O 1
ATOM 2244 N N . GLU A 1 290 ? -13.578 -10.953 2.037 1 78.19 290 GLU A N 1
ATOM 2245 C CA . GLU A 1 290 ? -14.086 -10.883 3.404 1 78.19 290 GLU A CA 1
ATOM 2246 C C . GLU A 1 290 ? -13.836 -12.188 4.152 1 78.19 290 GLU A C 1
ATOM 2248 O O . GLU A 1 290 ? -13.555 -12.18 5.352 1 78.19 290 GLU A O 1
ATOM 2253 N N . LEU A 1 291 ? -13.906 -13.234 3.455 1 83.19 291 LEU A N 1
ATOM 2254 C CA . LEU A 1 291 ? -13.656 -14.539 4.062 1 83.19 291 LEU A CA 1
ATOM 2255 C C . LEU A 1 291 ? -12.18 -14.695 4.41 1 83.19 291 LEU A C 1
ATOM 2257 O O . LEU A 1 291 ? -11.844 -15.312 5.426 1 83.19 291 LEU A O 1
ATOM 2261 N N . LEU A 1 292 ? -11.344 -14.148 3.568 1 75.88 292 LEU A N 1
ATOM 2262 C CA . LEU A 1 292 ? -9.906 -14.266 3.75 1 75.88 292 LEU A CA 1
ATOM 2263 C C . LEU A 1 292 ? -9.414 -13.344 4.863 1 75.88 292 LEU A C 1
ATOM 2265 O O . LEU A 1 292 ? -8.383 -13.609 5.484 1 75.88 292 LEU A O 1
ATOM 2269 N N . HIS A 1 293 ? -10.172 -12.273 4.961 1 71.75 293 HIS A N 1
ATOM 2270 C CA . HIS A 1 293 ? -9.836 -11.266 5.961 1 71.75 293 HIS A CA 1
ATOM 2271 C C . HIS A 1 293 ? -11.047 -10.945 6.836 1 71.75 293 HIS A C 1
ATOM 2273 O O . HIS A 1 293 ? -11.547 -9.82 6.812 1 71.75 293 HIS A O 1
ATOM 2279 N N . PRO A 1 294 ? -11.305 -12.016 7.574 1 63.94 294 PRO A N 1
ATOM 2280 C CA . PRO A 1 294 ? -12.523 -11.828 8.359 1 63.94 294 PRO A CA 1
ATOM 2281 C C . PRO A 1 294 ? -12.422 -10.648 9.336 1 63.94 294 PRO A C 1
ATOM 2283 O O . PRO A 1 294 ? -11.367 -10.438 9.945 1 63.94 294 PRO A O 1
ATOM 2286 N N . ARG A 1 295 ? -13.453 -9.93 9.32 1 59.09 295 ARG A N 1
ATOM 2287 C CA . ARG A 1 295 ? -13.5 -8.727 10.156 1 59.09 295 ARG A CA 1
ATOM 2288 C C . ARG A 1 295 ? -13.633 -9.094 11.625 1 59.09 295 ARG A C 1
ATOM 2290 O O . ARG A 1 295 ? -13.297 -8.297 12.5 1 59.09 295 ARG A O 1
ATOM 2297 N N . SER A 1 296 ? -14.297 -10.227 11.906 1 61.16 296 SER A N 1
ATOM 2298 C CA . SER A 1 296 ? -14.453 -10.766 13.258 1 61.16 296 SER A CA 1
ATOM 2299 C C . SER A 1 296 ? -14.305 -12.281 13.273 1 61.16 296 SER A C 1
ATOM 2301 O O . SER A 1 296 ? -14.445 -12.93 12.234 1 61.16 296 SER A O 1
ATOM 2303 N N . ALA A 1 297 ? -13.945 -12.758 14.508 1 67.75 297 ALA A N 1
ATOM 2304 C CA . ALA A 1 297 ? -13.781 -14.203 14.664 1 67.75 297 ALA A CA 1
ATOM 2305 C C . ALA A 1 297 ? -15.109 -14.93 14.516 1 67.75 297 ALA A C 1
ATOM 2307 O O . ALA A 1 297 ? -15.148 -16.109 14.195 1 67.75 297 ALA A O 1
ATOM 2308 N N . ASP A 1 298 ? -16.219 -14.281 14.648 1 75.75 298 ASP A N 1
ATOM 2309 C CA . ASP A 1 298 ? -17.516 -14.945 14.688 1 75.75 298 ASP A CA 1
ATOM 2310 C C . ASP A 1 298 ? -18.219 -14.859 13.336 1 75.75 298 ASP A C 1
ATOM 2312 O O . ASP A 1 298 ? -19.359 -15.328 13.18 1 75.75 298 ASP A O 1
ATOM 2316 N N . VAL A 1 299 ? -17.484 -14.367 12.445 1 79 299 VAL A N 1
ATOM 2317 C CA . VAL A 1 299 ? -18.094 -14.25 11.125 1 79 299 VAL A CA 1
ATOM 2318 C C . VAL A 1 299 ? -18.344 -15.641 10.547 1 79 299 VAL A C 1
ATOM 2320 O O . VAL A 1 299 ? -17.531 -16.547 10.711 1 79 299 VAL A O 1
ATOM 2323 N N . THR A 1 300 ? -19.625 -15.82 9.984 1 87.19 300 THR A N 1
ATOM 2324 C CA . THR A 1 300 ? -19.938 -17.094 9.344 1 87.19 300 THR A CA 1
ATOM 2325 C C . THR A 1 300 ? -19.984 -16.938 7.828 1 87.19 300 THR A C 1
ATOM 2327 O O . THR A 1 300 ? -20.078 -15.82 7.316 1 87.19 300 THR A O 1
ATOM 2330 N N . VAL A 1 301 ? -19.969 -18.016 7.219 1 91.62 301 VAL A N 1
ATOM 2331 C CA . VAL A 1 301 ? -20.094 -18.047 5.766 1 91.62 301 VAL A CA 1
ATOM 2332 C C . VAL A 1 301 ? -21.453 -17.484 5.355 1 91.62 301 VAL A C 1
ATOM 2334 O O . VAL A 1 301 ? -21.562 -16.766 4.363 1 91.62 301 VAL A O 1
ATOM 2337 N N . THR A 1 302 ? -22.422 -17.844 6.156 1 88.62 302 THR A N 1
ATOM 2338 C CA . THR A 1 302 ? -23.781 -17.391 5.879 1 88.62 302 THR A CA 1
ATOM 2339 C C . THR A 1 302 ? -23.859 -15.867 5.938 1 88.62 302 THR A C 1
ATOM 2341 O O . THR A 1 302 ? -24.453 -15.234 5.062 1 88.62 302 THR A O 1
ATOM 2344 N N . ASP A 1 303 ? -23.219 -15.352 6.891 1 85.94 303 ASP A N 1
ATOM 2345 C CA . ASP A 1 303 ? -23.203 -13.906 7.043 1 85.94 303 ASP A CA 1
ATOM 2346 C C . ASP A 1 303 ? -22.594 -13.227 5.82 1 85.94 303 ASP A C 1
ATOM 2348 O O . ASP A 1 303 ? -23.156 -12.281 5.273 1 85.94 303 ASP A O 1
ATOM 2352 N N . VAL A 1 304 ? -21.484 -13.719 5.43 1 87.88 304 VAL A N 1
ATOM 2353 C CA . VAL A 1 304 ? -20.734 -13.125 4.32 1 87.88 304 VAL A CA 1
ATOM 2354 C C . VAL A 1 304 ? -21.531 -13.305 3.023 1 87.88 304 VAL A C 1
ATOM 2356 O O . VAL A 1 304 ? -21.703 -12.359 2.258 1 87.88 304 VAL A O 1
ATOM 2359 N N . ALA A 1 305 ? -22.047 -14.477 2.838 1 89.81 305 ALA A N 1
ATOM 2360 C CA . ALA A 1 305 ? -22.781 -14.781 1.613 1 89.81 305 ALA A CA 1
ATOM 2361 C C . ALA A 1 305 ? -24 -13.867 1.47 1 89.81 305 ALA A C 1
ATOM 2363 O O . ALA A 1 305 ? -24.188 -13.227 0.432 1 89.81 305 ALA A O 1
ATOM 2364 N N . THR A 1 306 ? -24.75 -13.734 2.488 1 86.56 306 THR A N 1
ATOM 2365 C CA . THR A 1 306 ? -25.984 -12.969 2.447 1 86.56 306 THR A CA 1
ATOM 2366 C C . THR A 1 306 ? -25.703 -11.477 2.297 1 86.56 306 THR A C 1
ATOM 2368 O O . THR A 1 306 ? -26.438 -10.758 1.619 1 86.56 306 THR A O 1
ATOM 2371 N N . SER A 1 307 ? -24.656 -11.125 2.834 1 83.44 307 SER A N 1
ATOM 2372 C CA . SER A 1 307 ? -24.312 -9.711 2.762 1 83.44 307 SER A CA 1
ATOM 2373 C C . SER A 1 307 ? -23.953 -9.297 1.336 1 83.44 307 SER A C 1
ATOM 2375 O O . SER A 1 307 ? -24.125 -8.141 0.959 1 83.44 307 SER A O 1
ATOM 2377 N N . TRP A 1 308 ? -23.531 -10.258 0.642 1 87.69 308 TRP A N 1
ATOM 2378 C CA . TRP A 1 308 ? -23.141 -9.953 -0.734 1 87.69 308 TRP A CA 1
ATOM 2379 C C . TRP A 1 308 ? -24.188 -10.461 -1.716 1 87.69 308 TRP A C 1
ATOM 2381 O O . TRP A 1 308 ? -23.938 -10.547 -2.92 1 87.69 308 TRP A O 1
ATOM 2391 N N . GLY A 1 309 ? -25.359 -10.883 -1.172 1 86.06 309 GLY A N 1
ATOM 2392 C CA . GLY A 1 309 ? -26.516 -11.141 -2.006 1 86.06 309 GLY A CA 1
ATOM 2393 C C . GLY A 1 309 ? -26.625 -12.586 -2.457 1 86.06 309 GLY A C 1
ATOM 2394 O O . GLY A 1 309 ? -27.375 -12.891 -3.389 1 86.06 309 GLY A O 1
ATOM 2395 N N . PHE A 1 310 ? -25.859 -13.406 -1.853 1 89.44 310 PHE A N 1
ATOM 2396 C CA . PHE A 1 310 ? -26 -14.828 -2.133 1 89.44 310 PHE A CA 1
ATOM 2397 C C . PHE A 1 310 ? -26.906 -15.492 -1.102 1 89.44 310 PHE A C 1
ATOM 2399 O O . PHE A 1 310 ? -26.438 -15.93 -0.048 1 89.44 310 PHE A O 1
ATOM 2406 N N . TYR A 1 311 ? -28.172 -15.656 -1.431 1 85.31 311 TYR A N 1
ATOM 2407 C CA . TYR A 1 311 ? -29.172 -16.062 -0.452 1 85.31 311 TYR A CA 1
ATOM 2408 C C . TYR A 1 311 ? -29.344 -17.578 -0.454 1 85.31 311 TYR A C 1
ATOM 2410 O O . TYR A 1 311 ? -29.891 -18.141 0.499 1 85.31 311 TYR A O 1
ATOM 2418 N N . ASN A 1 312 ? -29.062 -18.188 -1.528 1 86.06 312 ASN A N 1
ATOM 2419 C CA . ASN A 1 312 ? -29 -19.641 -1.574 1 86.06 312 ASN A CA 1
ATOM 2420 C C . ASN A 1 312 ? -27.594 -20.156 -1.283 1 86.06 312 ASN A C 1
ATOM 2422 O O . ASN A 1 312 ? -26.734 -20.156 -2.168 1 86.06 312 ASN A O 1
ATOM 2426 N N . LEU A 1 313 ? -27.406 -20.656 -0.064 1 89.81 313 LEU A N 1
ATOM 2427 C CA . LEU A 1 313 ? -26.062 -20.984 0.415 1 89.81 313 LEU A CA 1
ATOM 2428 C C . LEU A 1 313 ? -25.484 -22.156 -0.38 1 89.81 313 LEU A C 1
ATOM 2430 O O . LEU A 1 313 ? -24.266 -22.219 -0.585 1 89.81 313 LEU A O 1
ATOM 2434 N N . GLY A 1 314 ? -26.312 -23.094 -0.769 1 89.69 314 GLY A N 1
ATOM 2435 C CA . GLY A 1 314 ? -25.844 -24.188 -1.617 1 89.69 314 GLY A CA 1
ATOM 2436 C C . GLY A 1 314 ? -25.281 -23.703 -2.945 1 89.69 314 GLY A C 1
ATOM 2437 O O . GLY A 1 314 ? -24.188 -24.109 -3.352 1 89.69 314 GLY A O 1
ATOM 2438 N N . ARG A 1 315 ? -26.125 -22.875 -3.584 1 87.38 315 ARG A N 1
ATOM 2439 C CA . ARG A 1 315 ? -25.688 -22.312 -4.863 1 87.38 315 ARG A CA 1
ATOM 2440 C C . ARG A 1 315 ? -24.438 -21.453 -4.691 1 87.38 315 ARG A C 1
ATOM 2442 O O . ARG A 1 315 ? -23.562 -21.469 -5.551 1 87.38 315 ARG A O 1
ATOM 2449 N N . PHE A 1 316 ? -24.406 -20.75 -3.609 1 93.69 316 PHE A N 1
ATOM 2450 C CA . PHE A 1 316 ? -23.234 -19.938 -3.312 1 93.69 316 PHE A CA 1
ATOM 2451 C C . PHE A 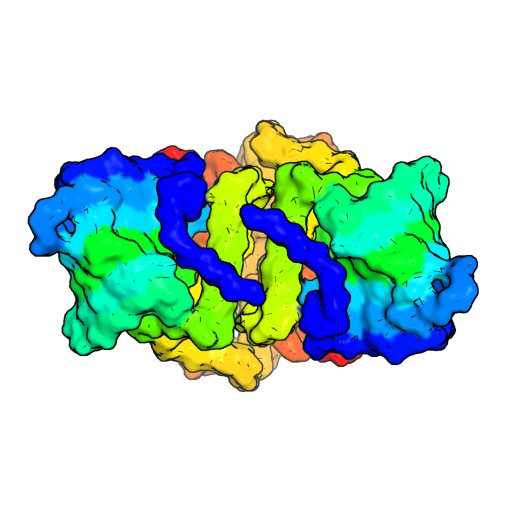1 316 ? -21.984 -20.797 -3.174 1 93.69 316 PHE A C 1
ATOM 2453 O O . PHE A 1 316 ? -20.953 -20.516 -3.779 1 93.69 316 PHE A O 1
ATOM 2460 N N . SER A 1 317 ? -22.094 -21.797 -2.426 1 91.44 317 SER A N 1
ATOM 2461 C CA . SER A 1 317 ? -20.969 -22.703 -2.189 1 91.44 317 SER A CA 1
ATOM 2462 C C . SER A 1 317 ? -20.5 -23.359 -3.484 1 91.44 317 SER A C 1
ATOM 2464 O O . SER A 1 317 ? -19.297 -23.5 -3.719 1 91.44 317 SER A O 1
ATOM 2466 N N . SER A 1 318 ? -21.469 -23.719 -4.293 1 88 318 SER A N 1
ATOM 2467 C CA . SER A 1 318 ? -21.141 -24.359 -5.566 1 88 318 SER A CA 1
ATOM 2468 C C . SER A 1 318 ? -20.406 -23.391 -6.492 1 88 318 SER A C 1
ATOM 2470 O O . SER A 1 318 ? -19.391 -23.75 -7.098 1 88 318 SER A O 1
ATOM 2472 N N . LEU A 1 319 ? -20.906 -22.219 -6.598 1 86.88 319 LEU A N 1
ATOM 2473 C CA . LEU A 1 319 ? -20.297 -21.188 -7.426 1 86.88 319 LEU A CA 1
ATOM 2474 C C . LEU A 1 319 ? -18.891 -20.844 -6.914 1 86.88 319 LEU A C 1
ATOM 2476 O O . LEU A 1 319 ? -17.953 -20.75 -7.699 1 86.88 319 LEU A O 1
ATOM 2480 N N . TYR A 1 320 ? -18.812 -20.641 -5.621 1 90.19 320 TYR A N 1
ATOM 2481 C CA . TYR A 1 320 ? -17.531 -20.312 -4.973 1 90.19 320 TYR A CA 1
ATOM 2482 C C . TYR A 1 320 ? -16.5 -21.391 -5.262 1 90.19 320 TYR A C 1
ATOM 2484 O O . TYR A 1 320 ? -15.367 -21.078 -5.664 1 90.19 320 TYR A O 1
ATOM 2492 N N . ARG A 1 321 ? -16.875 -22.594 -5.191 1 86.25 321 ARG A N 1
ATOM 2493 C CA . ARG A 1 321 ? -15.969 -23.719 -5.434 1 86.25 321 ARG A CA 1
ATOM 2494 C C . ARG A 1 321 ? -15.562 -23.781 -6.902 1 86.25 321 ARG A C 1
ATOM 2496 O O . ARG A 1 321 ? -14.414 -24.094 -7.223 1 86.25 321 ARG A O 1
ATOM 2503 N N . SER A 1 322 ? -16.5 -23.562 -7.676 1 81 322 SER A N 1
ATOM 2504 C CA . SER A 1 322 ? -16.203 -23.625 -9.102 1 81 322 SER A CA 1
ATOM 2505 C C . SER A 1 322 ? -15.172 -22.578 -9.492 1 81 322 SER A C 1
ATOM 2507 O O . SER A 1 322 ? -14.359 -22.797 -10.398 1 81 322 SER A O 1
ATOM 2509 N N . VAL A 1 323 ? -15.188 -21.5 -8.789 1 78.12 323 VAL A N 1
ATOM 2510 C CA . VAL A 1 323 ? -14.32 -20.391 -9.156 1 78.12 323 VAL A CA 1
ATOM 2511 C C . VAL A 1 323 ? -13 -20.484 -8.406 1 78.12 323 VAL A C 1
ATOM 2513 O O . VAL A 1 323 ? -11.93 -20.234 -8.984 1 78.12 323 VAL A O 1
ATOM 2516 N N . TYR A 1 324 ? -13.07 -20.953 -7.125 1 80 324 TYR A N 1
ATOM 2517 C CA . TYR A 1 324 ? -11.891 -20.812 -6.281 1 80 324 TYR A CA 1
ATOM 2518 C C . TYR A 1 324 ? -11.328 -22.172 -5.902 1 80 324 TYR A C 1
ATOM 2520 O O . TYR A 1 324 ? -10.289 -22.266 -5.25 1 80 324 TYR A O 1
ATOM 2528 N N . GLY A 1 325 ? -12.016 -23.219 -6.246 1 75.88 325 GLY A N 1
ATOM 2529 C CA . GLY A 1 325 ? -11.523 -24.578 -6.043 1 75.88 325 GLY A CA 1
ATOM 2530 C C . GLY A 1 325 ? -11.664 -25.047 -4.613 1 75.88 325 GLY A C 1
ATOM 2531 O O . GLY A 1 325 ? -11.164 -26.125 -4.254 1 75.88 325 GLY A O 1
ATOM 2532 N N . GLU A 1 326 ? -12.156 -24.281 -3.779 1 84.69 326 GLU A N 1
ATOM 2533 C CA . GLU A 1 326 ? -12.445 -24.625 -2.389 1 84.69 326 GLU A CA 1
ATOM 2534 C C . GLU A 1 326 ? -13.789 -24.047 -1.948 1 84.69 326 GLU A C 1
ATOM 2536 O O . GLU A 1 326 ? -14.352 -23.188 -2.625 1 84.69 326 GLU A O 1
ATOM 2541 N N . THR A 1 327 ? -14.234 -24.547 -0.83 1 90.81 327 THR A N 1
ATOM 2542 C CA . THR A 1 327 ? -15.508 -24.047 -0.329 1 90.81 327 THR A CA 1
ATOM 2543 C C . THR A 1 327 ? -15.297 -22.766 0.491 1 90.81 327 THR A C 1
ATOM 2545 O O . THR A 1 327 ? -14.203 -22.516 0.983 1 90.81 327 THR A O 1
ATOM 2548 N N . PRO A 1 328 ? -16.328 -22 0.604 1 90.75 328 PRO A N 1
ATOM 2549 C CA . PRO A 1 328 ? -16.234 -20.812 1.464 1 90.75 328 PRO A CA 1
ATOM 2550 C C . PRO A 1 328 ? -15.844 -21.156 2.898 1 90.75 328 PRO A C 1
ATOM 2552 O O . PRO A 1 328 ? -15.07 -20.422 3.523 1 90.75 328 PRO A O 1
ATOM 2555 N N . SER A 1 329 ? -16.297 -22.234 3.371 1 90.75 329 SER A N 1
ATOM 2556 C CA . SER A 1 329 ? -15.984 -22.656 4.73 1 90.75 329 SER A CA 1
ATOM 2557 C C . SER A 1 329 ? -14.5 -22.969 4.887 1 90.75 329 SER A C 1
ATOM 2559 O O . SER A 1 329 ? -13.898 -22.672 5.926 1 90.75 329 SER A O 1
ATOM 2561 N N . GLU A 1 330 ? -13.914 -23.531 3.891 1 87.69 330 GLU A N 1
ATOM 2562 C CA . GLU A 1 330 ? -12.484 -23.844 3.904 1 87.69 330 GLU A CA 1
ATOM 2563 C C . GLU A 1 330 ? -11.648 -22.562 3.928 1 87.69 330 GLU A C 1
ATOM 2565 O O . GLU A 1 330 ? -10.664 -22.484 4.664 1 87.69 330 GLU A O 1
ATOM 2570 N N . THR A 1 331 ? -12.078 -21.625 3.105 1 84.44 331 THR A N 1
ATOM 2571 C CA . THR A 1 331 ? -11.391 -20.344 3.064 1 84.44 331 THR A CA 1
ATOM 2572 C C . THR A 1 331 ? -11.422 -19.672 4.438 1 84.44 331 THR A C 1
ATOM 2574 O O . THR A 1 331 ? -10.391 -19.203 4.926 1 84.44 331 THR A O 1
ATOM 2577 N N . LEU A 1 332 ? -12.562 -19.625 5.062 1 86.31 332 LEU A N 1
ATOM 2578 C CA . LEU A 1 332 ? -12.727 -18.969 6.355 1 86.31 332 LEU A CA 1
ATOM 2579 C C . LEU A 1 332 ? -11.93 -19.688 7.438 1 86.31 332 LEU A C 1
ATOM 2581 O O . LEU A 1 332 ? -11.32 -19.047 8.297 1 86.31 332 LEU A O 1
ATOM 2585 N N . ARG A 1 333 ? -11.898 -20.938 7.348 1 82.31 333 ARG A N 1
ATOM 2586 C CA . ARG A 1 333 ? -11.148 -21.734 8.312 1 82.31 333 ARG A CA 1
ATOM 2587 C C . ARG A 1 333 ? -9.656 -21.422 8.227 1 82.31 333 ARG A C 1
ATOM 2589 O O . ARG A 1 333 ? -8.992 -21.281 9.25 1 82.31 333 ARG A O 1
ATOM 2596 N N . ARG A 1 334 ? -9.156 -21.344 7.09 1 74.12 334 ARG A N 1
ATOM 2597 C CA . ARG A 1 334 ? -7.746 -21.047 6.879 1 74.12 334 ARG A CA 1
ATOM 2598 C C . ARG A 1 334 ? -7.398 -19.656 7.383 1 74.12 334 ARG A C 1
ATOM 2600 O O . ARG A 1 334 ? -6.324 -19.438 7.949 1 74.12 334 ARG A O 1
ATOM 2607 N N . ALA A 1 335 ? -8.281 -18.734 7.121 1 69 335 ALA A N 1
ATOM 2608 C CA . ALA A 1 335 ? -8.07 -17.344 7.523 1 69 335 ALA A CA 1
ATOM 2609 C C . ALA A 1 335 ? -8.062 -17.203 9.047 1 69 335 ALA A C 1
ATOM 2611 O O . ALA A 1 335 ? -7.34 -16.375 9.594 1 69 335 ALA A O 1
ATOM 2612 N N . LYS A 1 336 ? -8.914 -18 9.711 1 65.38 336 LYS A N 1
ATOM 2613 C CA . LYS A 1 336 ? -9.016 -17.938 11.172 1 65.38 336 LYS A CA 1
ATOM 2614 C C . LYS A 1 336 ? -7.906 -18.766 11.82 1 65.38 336 LYS A C 1
ATOM 2616 O O . LYS A 1 336 ? -7.82 -18.828 13.055 1 65.38 336 LYS A O 1
ATOM 2621 N N . GLY A 1 337 ? -6.945 -19.109 11.109 1 61.09 337 GLY A N 1
ATOM 2622 C CA . GLY A 1 337 ? -5.859 -19.891 11.672 1 61.09 337 GLY A CA 1
ATOM 2623 C C . GLY A 1 337 ? -6.207 -21.359 11.828 1 61.09 337 GLY A C 1
ATOM 2624 O O . GLY A 1 337 ? -5.637 -22.047 12.68 1 61.09 337 GLY A O 1
ATOM 2625 N N . GLY A 1 338 ? -7.297 -21.906 11.383 1 48.34 338 GLY A N 1
ATOM 2626 C CA . GLY A 1 338 ? -7.531 -23.328 11.531 1 48.34 338 GLY A CA 1
ATOM 2627 C C . GLY A 1 338 ? -6.938 -24.141 10.398 1 48.34 338 GLY A C 1
ATOM 2628 O O . GLY A 1 338 ? -6.613 -23.609 9.344 1 48.34 338 GLY A O 1
ATOM 2629 N N . MET B 1 1 ? 23.531 -1.077 7.758 1 19.61 1 MET B N 1
ATOM 2630 C CA . MET B 1 1 ? 23.891 0.014 6.859 1 19.61 1 MET B CA 1
ATOM 2631 C C . MET B 1 1 ? 23.016 1.236 7.098 1 19.61 1 MET B C 1
ATOM 2633 O O . MET B 1 1 ? 21.797 1.163 6.953 1 19.61 1 MET B O 1
ATOM 2637 N N . GLU B 1 2 ? 23.469 2.014 7.934 1 22.22 2 GLU B N 1
ATOM 2638 C CA . GLU B 1 2 ? 23.031 3.359 8.297 1 22.22 2 GLU B CA 1
ATOM 2639 C C . GLU B 1 2 ? 22.703 4.188 7.062 1 22.22 2 GLU B C 1
ATOM 2641 O O . GLU B 1 2 ? 23.562 4.414 6.211 1 22.22 2 GLU B O 1
ATOM 2646 N N . VAL B 1 3 ? 21.609 4 6.598 1 28.09 3 VAL B N 1
ATOM 2647 C CA . VAL B 1 3 ? 21.266 4.957 5.547 1 28.09 3 VAL B CA 1
ATOM 2648 C C . VAL B 1 3 ? 21.656 6.367 5.992 1 28.09 3 VAL B C 1
ATOM 2650 O O . VAL B 1 3 ? 21.031 6.926 6.902 1 28.09 3 VAL B O 1
ATOM 2653 N N . SER B 1 4 ? 22.875 6.547 6.098 1 29.58 4 SER B N 1
ATOM 2654 C CA . SER B 1 4 ? 23.375 7.91 6.234 1 29.58 4 SER B CA 1
ATOM 2655 C C . SER B 1 4 ? 22.672 8.852 5.262 1 29.58 4 SER B C 1
ATOM 2657 O O . SER B 1 4 ? 22.828 8.719 4.047 1 29.58 4 SER B O 1
ATOM 2659 N N . LEU B 1 5 ? 21.547 9.141 5.496 1 32.81 5 LEU B N 1
ATOM 2660 C CA . LEU B 1 5 ? 21 10.289 4.781 1 32.81 5 LEU B CA 1
ATOM 2661 C C . LEU B 1 5 ? 21.984 11.461 4.82 1 32.81 5 LEU B C 1
ATOM 2663 O O . LEU B 1 5 ? 22.047 12.188 5.812 1 32.81 5 LEU B O 1
ATOM 2667 N N . LEU B 1 6 ? 23.234 11.367 4.375 1 35.47 6 LEU B N 1
ATOM 2668 C CA . LEU B 1 6 ? 24.266 12.375 4.148 1 35.47 6 LEU B CA 1
ATOM 2669 C C . LEU B 1 6 ? 23.656 13.68 3.643 1 35.47 6 LEU B C 1
ATOM 2671 O O . LEU B 1 6 ? 22.516 13.688 3.158 1 35.47 6 LEU B O 1
ATOM 2675 N N . SER B 1 7 ? 24.438 14.758 3.723 1 41.38 7 SER B N 1
ATOM 2676 C CA . SER B 1 7 ? 24.266 16.094 3.162 1 41.38 7 SER B CA 1
ATOM 2677 C C . SER B 1 7 ? 23.703 16.016 1.743 1 41.38 7 SER B C 1
ATOM 2679 O O . SER B 1 7 ? 24.344 15.453 0.852 1 41.38 7 SER B O 1
ATOM 2681 N N . LEU B 1 8 ? 22.516 16 1.598 1 49.47 8 LEU B N 1
ATOM 2682 C CA . LEU B 1 8 ? 21.891 15.836 0.295 1 49.47 8 LEU B CA 1
ATOM 2683 C C . LEU B 1 8 ? 22.328 16.938 -0.668 1 49.47 8 LEU B C 1
ATOM 2685 O O . LEU B 1 8 ? 22.141 18.125 -0.395 1 49.47 8 LEU B O 1
ATOM 2689 N N . SER B 1 9 ? 23.312 16.734 -1.432 1 55.28 9 SER B N 1
ATOM 2690 C CA . SER B 1 9 ? 23.531 17.609 -2.578 1 55.28 9 SER B CA 1
ATOM 2691 C C . SER B 1 9 ? 22.25 17.797 -3.385 1 55.28 9 SER B C 1
ATOM 2693 O O . SER B 1 9 ? 21.328 16.984 -3.287 1 55.28 9 SER B O 1
ATOM 2695 N N . ALA B 1 10 ? 22.156 18.984 -3.963 1 54.94 10 ALA B N 1
ATOM 2696 C CA . ALA B 1 10 ? 20.969 19.25 -4.777 1 54.94 10 ALA B CA 1
ATOM 2697 C C . ALA B 1 10 ? 20.578 18.047 -5.609 1 54.94 10 ALA B C 1
ATOM 2699 O O . ALA B 1 10 ? 19.391 17.781 -5.816 1 54.94 10 ALA B O 1
ATOM 2700 N N . ALA B 1 11 ? 21.594 17.297 -5.98 1 56.56 11 ALA B N 1
ATOM 2701 C CA . ALA B 1 11 ? 21.375 16.141 -6.844 1 56.56 11 ALA B CA 1
ATOM 2702 C C . ALA B 1 11 ? 20.703 14.992 -6.082 1 56.56 11 ALA B C 1
ATOM 2704 O O . ALA B 1 11 ? 20.062 14.133 -6.68 1 56.56 11 ALA B O 1
ATOM 2705 N N . ASP B 1 12 ? 20.641 15.164 -4.84 1 80.81 12 ASP B N 1
ATOM 2706 C CA . ASP B 1 12 ? 20.141 14.039 -4.062 1 80.81 12 ASP B CA 1
ATOM 2707 C C . ASP B 1 12 ? 18.875 14.422 -3.295 1 80.81 12 ASP B C 1
ATOM 2709 O O . ASP B 1 12 ? 18.469 13.719 -2.367 1 80.81 12 ASP B O 1
ATOM 2713 N N . GLU B 1 13 ? 18.344 15.555 -3.752 1 89.81 13 GLU B N 1
ATOM 2714 C CA . GLU B 1 13 ? 17.156 16.031 -3.041 1 89.81 13 GLU B CA 1
ATOM 2715 C C . GLU B 1 13 ? 15.961 15.133 -3.334 1 89.81 13 GLU B C 1
ATOM 2717 O O . GLU B 1 13 ? 15.727 14.75 -4.484 1 89.81 13 GLU B O 1
ATOM 2722 N N . PRO B 1 14 ? 15.258 14.781 -2.266 1 93.56 14 PRO B N 1
ATOM 2723 C CA . PRO B 1 14 ? 14.039 14 -2.492 1 93.56 14 PRO B CA 1
ATOM 2724 C C . PRO B 1 14 ? 13.062 14.703 -3.439 1 93.56 14 PRO B C 1
ATOM 2726 O O . PRO B 1 14 ? 12.867 15.914 -3.346 1 93.56 14 PRO B O 1
ATOM 2729 N N . LEU B 1 15 ? 12.516 13.945 -4.406 1 92.88 15 LEU B N 1
ATOM 2730 C CA . LEU B 1 15 ? 11.5 14.398 -5.355 1 92.88 15 LEU B CA 1
ATOM 2731 C C . LEU B 1 15 ? 12.07 15.484 -6.273 1 92.88 15 LEU B C 1
ATOM 2733 O O . LEU B 1 15 ? 11.352 16.406 -6.66 1 92.88 15 LEU B O 1
ATOM 2737 N N . ARG B 1 16 ? 13.297 15.406 -6.605 1 88 16 ARG B N 1
ATOM 2738 C CA . ARG B 1 16 ? 14 16.422 -7.375 1 88 16 ARG B CA 1
ATOM 2739 C C . ARG B 1 16 ? 13.328 16.641 -8.727 1 88 16 ARG B C 1
ATOM 2741 O O . ARG B 1 16 ? 13.344 17.766 -9.258 1 88 16 ARG B O 1
ATOM 2748 N N . GLN B 1 17 ? 12.719 15.625 -9.297 1 83.75 17 GLN B N 1
ATOM 2749 C CA . GLN B 1 17 ? 12.078 15.734 -10.602 1 83.75 17 GLN B CA 1
ATOM 2750 C C . GLN B 1 17 ? 10.742 16.469 -10.5 1 83.75 17 GLN B C 1
ATOM 2752 O O . GLN B 1 17 ? 10.117 16.766 -11.516 1 83.75 17 GLN B O 1
ATOM 2757 N N . HIS B 1 18 ? 10.344 16.828 -9.32 1 88.69 18 HIS B N 1
ATOM 2758 C CA . HIS B 1 18 ? 9.078 17.5 -9.07 1 88.69 18 HIS B CA 1
ATOM 2759 C C . HIS B 1 18 ? 9.297 18.844 -8.375 1 88.69 18 HIS B C 1
ATOM 2761 O O . HIS B 1 18 ? 8.625 19.156 -7.391 1 88.69 18 HIS B O 1
ATOM 2767 N N . GLY B 1 19 ? 10.219 19.594 -8.938 1 90.69 19 GLY B N 1
ATOM 2768 C CA . GLY B 1 19 ? 10.555 20.891 -8.375 1 90.69 19 GLY B CA 1
ATOM 2769 C C . GLY B 1 19 ? 9.445 21.906 -8.531 1 90.69 19 GLY B C 1
ATOM 2770 O O . GLY B 1 19 ? 8.828 22 -9.594 1 90.69 19 GLY B O 1
ATOM 2771 N N . ARG B 1 20 ? 9.227 22.625 -7.418 1 87.69 20 ARG B N 1
ATOM 2772 C CA . ARG B 1 20 ? 8.172 23.625 -7.438 1 87.69 20 ARG B CA 1
ATOM 2773 C C . ARG B 1 20 ? 8.742 25.031 -7.238 1 87.69 20 ARG B C 1
ATOM 2775 O O . ARG B 1 20 ? 8.117 26.016 -7.617 1 87.69 20 ARG B O 1
ATOM 2782 N N . LEU B 1 21 ? 9.953 25.031 -6.559 1 86 21 LEU B N 1
ATOM 2783 C CA . LEU B 1 21 ? 10.453 26.344 -6.156 1 86 21 LEU B CA 1
ATOM 2784 C C . LEU B 1 21 ? 11.961 26.312 -5.973 1 86 21 LEU B C 1
ATOM 2786 O O . LEU B 1 21 ? 12.508 25.359 -5.426 1 86 21 LEU B O 1
ATOM 2790 N N . HIS B 1 22 ? 12.695 27.281 -6.469 1 89.31 22 HIS B N 1
ATOM 2791 C CA . HIS B 1 22 ? 14.047 27.672 -6.082 1 89.31 22 HIS B CA 1
ATOM 2792 C C . HIS B 1 22 ? 14.211 29.188 -6.102 1 89.31 22 HIS B C 1
ATOM 2794 O O . HIS B 1 22 ? 14.188 29.797 -7.172 1 89.31 22 HIS B O 1
ATOM 2800 N N . THR B 1 23 ? 14.273 29.719 -4.887 1 89.12 23 THR B N 1
ATOM 2801 C CA . THR B 1 23 ? 14.281 31.172 -4.844 1 89.12 23 THR B CA 1
ATOM 2802 C C . THR B 1 23 ? 15.055 31.672 -3.627 1 89.12 23 THR B C 1
ATOM 2804 O O . THR B 1 23 ? 15.305 30.922 -2.686 1 89.12 23 THR B O 1
ATOM 2807 N N . ASP B 1 24 ? 15.523 32.906 -3.748 1 92.19 24 ASP B N 1
ATOM 2808 C CA . ASP B 1 24 ? 16.094 33.594 -2.592 1 92.19 24 ASP B CA 1
ATOM 2809 C C . ASP B 1 24 ? 15.172 34.719 -2.102 1 92.19 24 ASP B C 1
ATOM 2811 O O . ASP B 1 24 ? 15.547 35.5 -1.223 1 92.19 24 ASP B O 1
ATOM 2815 N N . ASP B 1 25 ? 14.055 34.844 -2.668 1 88.06 25 ASP B N 1
ATOM 2816 C CA . ASP B 1 25 ? 13.07 35.844 -2.299 1 88.06 25 ASP B CA 1
ATOM 2817 C C . ASP B 1 25 ? 12.086 35.312 -1.265 1 88.06 25 ASP B C 1
ATOM 2819 O O . ASP B 1 25 ? 11.367 34.344 -1.529 1 88.06 25 ASP B O 1
ATOM 2823 N N . VAL B 1 26 ? 12 35.938 -0.169 1 94.69 26 VAL B N 1
ATOM 2824 C CA . VAL B 1 26 ? 11.203 35.469 0.962 1 94.69 26 VAL B CA 1
ATOM 2825 C C . VAL B 1 26 ? 9.727 35.5 0.59 1 94.69 26 VAL B C 1
ATOM 2827 O O . VAL B 1 26 ? 8.984 34.562 0.917 1 94.69 26 VAL B O 1
ATOM 2830 N N . GLY B 1 27 ? 9.297 36.5 -0.011 1 91.5 27 GLY B N 1
ATOM 2831 C CA . GLY B 1 27 ? 7.898 36.594 -0.411 1 91.5 27 GLY B CA 1
ATOM 2832 C C . GLY B 1 27 ? 7.473 35.5 -1.369 1 91.5 27 GLY B C 1
ATOM 2833 O O . GLY B 1 27 ? 6.414 34.906 -1.197 1 91.5 27 GLY B O 1
ATOM 2834 N N . VAL B 1 28 ? 8.336 35.312 -2.336 1 90.88 28 VAL B N 1
ATOM 2835 C CA . VAL B 1 28 ? 8.047 34.281 -3.32 1 90.88 28 VAL B CA 1
ATOM 2836 C C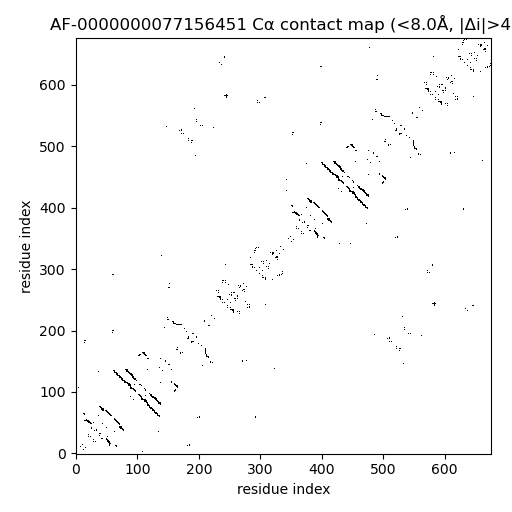 . VAL B 1 28 ? 8.016 32.906 -2.639 1 90.88 28 VAL B C 1
ATOM 2838 O O . VAL B 1 28 ? 7.129 32.094 -2.902 1 90.88 28 VAL B O 1
ATOM 2841 N N . ALA B 1 29 ? 8.969 32.688 -1.78 1 93.5 29 ALA B N 1
ATOM 2842 C CA . ALA B 1 29 ? 9.023 31.422 -1.05 1 93.5 29 ALA B CA 1
ATOM 2843 C C . ALA B 1 29 ? 7.75 31.188 -0.237 1 93.5 29 ALA B C 1
ATOM 2845 O O . ALA B 1 29 ? 7.137 30.125 -0.312 1 93.5 29 ALA B O 1
ATOM 2846 N N . GLN B 1 30 ? 7.398 32.188 0.503 1 93.75 30 GLN B N 1
ATOM 2847 C CA . GLN B 1 30 ? 6.211 32.094 1.344 1 93.75 30 GLN B CA 1
ATOM 2848 C C . GLN B 1 30 ? 4.969 31.781 0.509 1 93.75 30 GLN B C 1
ATOM 2850 O O . GLN B 1 30 ? 4.156 30.938 0.881 1 93.75 30 GLN B O 1
ATOM 2855 N N . ASP B 1 31 ? 4.816 32.406 -0.591 1 87.56 31 ASP B N 1
ATOM 2856 C CA . ASP B 1 31 ? 3.637 32.281 -1.438 1 87.56 31 ASP B CA 1
ATOM 2857 C C . ASP B 1 31 ? 3.555 30.875 -2.037 1 87.56 31 ASP B C 1
ATOM 2859 O O . ASP B 1 31 ? 2.5 30.234 -1.996 1 87.56 31 ASP B O 1
ATOM 2863 N N . VAL B 1 32 ? 4.664 30.422 -2.576 1 88.69 32 VAL B N 1
ATOM 2864 C CA . VAL B 1 32 ? 4.672 29.125 -3.244 1 88.69 32 VAL B CA 1
ATOM 2865 C C . VAL B 1 32 ? 4.496 28 -2.215 1 88.69 32 VAL B C 1
ATOM 2867 O O . VAL B 1 32 ? 3.744 27.062 -2.443 1 88.69 32 VAL B O 1
ATOM 2870 N N . VAL B 1 33 ? 5.152 28.125 -1.09 1 94.44 33 VAL B N 1
ATOM 2871 C CA . VAL B 1 33 ? 5.027 27.109 -0.048 1 94.44 33 VAL B CA 1
ATOM 2872 C C . VAL B 1 33 ? 3.596 27.094 0.489 1 94.44 33 VAL B C 1
ATOM 2874 O O . VAL B 1 33 ? 3.053 26.031 0.793 1 94.44 33 VAL B O 1
ATOM 2877 N N . ALA B 1 34 ? 3.004 28.266 0.582 1 91.75 34 ALA B N 1
ATOM 2878 C CA . ALA B 1 34 ? 1.615 28.344 1.023 1 91.75 34 ALA B CA 1
ATOM 2879 C C . ALA B 1 34 ? 0.682 27.641 0.046 1 91.75 34 ALA B C 1
ATOM 2881 O O . ALA B 1 34 ? -0.301 27.016 0.457 1 91.75 34 ALA B O 1
ATOM 2882 N N . GLU B 1 35 ? 0.982 27.703 -1.165 1 88.12 35 GLU B N 1
ATOM 2883 C CA . GLU B 1 35 ? 0.175 27.062 -2.199 1 88.12 35 GLU B CA 1
ATOM 2884 C C . GLU B 1 35 ? 0.275 25.547 -2.115 1 88.12 35 GLU B C 1
ATOM 2886 O O . GLU B 1 35 ? -0.708 24.828 -2.35 1 88.12 35 GLU B O 1
ATOM 2891 N N . VAL B 1 36 ? 1.421 25.078 -1.815 1 90.44 36 VAL B N 1
ATOM 2892 C CA . VAL B 1 36 ? 1.658 23.641 -1.794 1 90.44 36 VAL B CA 1
ATOM 2893 C C . VAL B 1 36 ? 1.193 23.062 -0.46 1 90.44 36 VAL B C 1
ATOM 2895 O O . VAL B 1 36 ? 0.587 21.984 -0.42 1 90.44 36 VAL B O 1
ATOM 2898 N N . PHE B 1 37 ? 1.479 23.781 0.509 1 93.69 37 PHE B N 1
ATOM 2899 C CA . PHE B 1 37 ? 1.147 23.297 1.842 1 93.69 37 PHE B CA 1
ATOM 2900 C C . PHE B 1 37 ? 0.038 24.125 2.467 1 93.69 37 PHE B C 1
ATOM 2902 O O . PHE B 1 37 ? -1.129 24 2.094 1 93.69 37 PHE B O 1
ATOM 2909 N N . GLU B 1 38 ? 0.427 25.156 3.211 1 90.62 38 GLU B N 1
ATOM 2910 C CA . GLU B 1 38 ? -0.583 26 3.846 1 90.62 38 GLU B CA 1
ATOM 2911 C C . GLU B 1 38 ? -0.039 27.391 4.133 1 90.62 38 GLU B C 1
ATOM 2913 O O . GLU B 1 38 ? 1.174 27.578 4.246 1 90.62 38 GLU B O 1
ATOM 2918 N N . PRO B 1 39 ? -0.993 28.359 4.254 1 91.19 39 PRO B N 1
ATOM 2919 C CA . PRO B 1 39 ? -0.562 29.719 4.586 1 91.19 39 PRO B CA 1
ATOM 2920 C C . PRO B 1 39 ? 0.213 29.781 5.898 1 91.19 39 PRO B C 1
ATOM 2922 O O . PRO B 1 39 ? -0.134 29.094 6.863 1 91.19 39 PRO B O 1
ATOM 2925 N N . HIS B 1 40 ? 1.267 30.578 5.848 1 93.75 40 HIS B N 1
ATOM 2926 C CA . HIS B 1 40 ? 2.135 30.781 7.004 1 93.75 40 HIS B CA 1
ATOM 2927 C C . HIS B 1 40 ? 2.953 32.062 6.863 1 93.75 40 HIS B C 1
ATOM 2929 O O . HIS B 1 40 ? 2.885 32.719 5.836 1 93.75 40 HIS B O 1
ATOM 2935 N N . THR B 1 41 ? 3.508 32.438 7.93 1 95.38 41 THR B N 1
ATOM 2936 C CA . THR B 1 41 ? 4.469 33.531 7.867 1 95.38 41 THR B CA 1
ATOM 2937 C C . THR B 1 41 ? 5.898 33.031 7.945 1 95.38 41 THR B C 1
ATOM 2939 O O . THR B 1 41 ? 6.191 32.125 8.734 1 95.38 41 THR B O 1
ATOM 2942 N N . LEU B 1 42 ? 6.723 33.5 7.074 1 95.88 42 LEU B N 1
ATOM 2943 C CA . LEU B 1 42 ? 8.125 33.125 6.977 1 95.88 42 LEU B CA 1
ATOM 2944 C C . LEU B 1 42 ? 9.039 34.281 7.312 1 95.88 42 LEU B C 1
ATOM 2946 O O . LEU B 1 42 ? 8.961 35.344 6.676 1 95.88 42 LEU B O 1
ATOM 2950 N N . GLU B 1 43 ? 9.891 34.062 8.328 1 95.94 43 GLU B N 1
ATOM 2951 C CA . GLU B 1 43 ? 10.812 35.094 8.758 1 95.94 43 GLU B CA 1
ATOM 2952 C C . GLU B 1 43 ? 12.242 34.594 8.852 1 95.94 43 GLU B C 1
ATOM 2954 O O . GLU B 1 43 ? 12.602 33.938 9.828 1 95.94 43 GLU B O 1
ATOM 2959 N N . PRO B 1 44 ? 13.094 34.938 7.91 1 95.12 44 PRO B N 1
ATOM 2960 C CA . PRO B 1 44 ? 14.508 34.594 8.086 1 95.12 44 PRO B CA 1
ATOM 2961 C C . PRO B 1 44 ? 15.125 35.281 9.32 1 95.12 44 PRO B C 1
ATOM 2963 O O . PRO B 1 44 ? 14.844 36.438 9.594 1 95.12 44 PRO B O 1
ATOM 2966 N N . LEU B 1 45 ? 15.867 34.531 10.055 1 90.62 45 LEU B N 1
ATOM 2967 C CA . LEU B 1 45 ? 16.422 35.031 11.312 1 90.62 45 LEU B CA 1
ATOM 2968 C C . LEU B 1 45 ? 17.875 35.438 11.148 1 90.62 45 LEU B C 1
ATOM 2970 O O . LEU B 1 45 ? 18.438 36.156 11.984 1 90.62 45 LEU B O 1
ATOM 2974 N N . ALA B 1 46 ? 18.562 34.844 10.227 1 82.12 46 ALA B N 1
ATOM 2975 C CA . ALA B 1 46 ? 19.984 35.156 10.023 1 82.12 46 ALA B CA 1
ATOM 2976 C C . ALA B 1 46 ? 20.172 36.094 8.836 1 82.12 46 ALA B C 1
ATOM 2978 O O . ALA B 1 46 ? 19.281 36.25 8.016 1 82.12 46 ALA B O 1
ATOM 2979 N N . ALA B 1 47 ? 21.312 36.531 8.875 1 75.25 47 ALA B N 1
ATOM 2980 C CA . ALA B 1 47 ? 21.719 37.438 7.801 1 75.25 47 ALA B CA 1
ATOM 2981 C C . ALA B 1 47 ? 21.984 36.688 6.512 1 75.25 47 ALA B C 1
ATOM 2983 O O . ALA B 1 47 ? 21.969 37.25 5.422 1 75.25 47 ALA B O 1
ATOM 2984 N N . LYS B 1 48 ? 22.062 35.438 6.652 1 82.19 48 LYS B N 1
ATOM 2985 C CA . LYS B 1 48 ? 22.344 34.656 5.449 1 82.19 48 LYS B CA 1
ATOM 2986 C C . LYS B 1 48 ? 21.141 34.688 4.508 1 82.19 48 LYS B C 1
ATOM 2988 O O . LYS B 1 48 ? 19.984 34.625 4.957 1 82.19 48 LYS B O 1
ATOM 2993 N N . ARG B 1 49 ? 21.469 34.688 3.27 1 88.94 49 ARG B N 1
ATOM 2994 C CA . ARG B 1 49 ? 20.453 34.75 2.213 1 88.94 49 ARG B CA 1
ATOM 2995 C C . ARG B 1 49 ? 19.641 33.469 2.143 1 88.94 49 ARG B C 1
ATOM 2997 O O . ARG B 1 49 ? 20.188 32.375 2.311 1 88.94 49 ARG B O 1
ATOM 3004 N N . LEU B 1 50 ? 18.375 33.656 1.934 1 92.88 50 LEU B N 1
ATOM 3005 C CA . LEU B 1 50 ? 17.453 32.531 1.745 1 92.88 50 LEU B CA 1
ATOM 3006 C C . LEU B 1 50 ? 17.828 31.719 0.506 1 92.88 50 LEU B C 1
ATOM 3008 O O . LEU B 1 50 ? 18.188 32.281 -0.524 1 92.88 50 LEU B O 1
ATOM 3012 N N . ASP B 1 51 ? 17.906 30.469 0.573 1 94.19 51 ASP B N 1
ATOM 3013 C CA . ASP B 1 51 ? 17.984 29.531 -0.543 1 94.19 51 ASP B CA 1
ATOM 3014 C C . ASP B 1 51 ? 16.891 28.469 -0.452 1 94.19 51 ASP B C 1
ATOM 3016 O O . ASP B 1 51 ? 17.172 27.297 -0.18 1 94.19 51 ASP B O 1
ATOM 3020 N N . ALA B 1 52 ? 15.695 28.938 -0.723 1 94.56 52 ALA B N 1
ATOM 3021 C CA . ALA B 1 52 ? 14.516 28.109 -0.532 1 94.56 52 ALA B CA 1
ATOM 3022 C C . ALA B 1 52 ? 14.328 27.156 -1.705 1 94.56 52 ALA B C 1
ATOM 3024 O O . ALA B 1 52 ? 14.352 27.562 -2.865 1 94.56 52 ALA B O 1
ATOM 3025 N N . ARG B 1 53 ? 14.273 25.906 -1.468 1 95.38 53 ARG B N 1
ATOM 3026 C CA . ARG B 1 53 ? 13.961 24.875 -2.459 1 95.38 53 ARG B CA 1
ATOM 3027 C C . ARG B 1 53 ? 12.812 24 -1.994 1 95.38 53 ARG B C 1
ATOM 3029 O O . ARG B 1 53 ? 12.766 23.578 -0.833 1 95.38 53 ARG B O 1
ATOM 3036 N N . LEU B 1 54 ? 11.867 23.828 -2.881 1 94.5 54 LEU B N 1
ATOM 3037 C CA . LEU B 1 54 ? 10.695 23 -2.611 1 94.5 54 LEU B CA 1
ATOM 3038 C C . LEU B 1 54 ? 10.438 22.031 -3.758 1 94.5 54 LEU B C 1
ATOM 3040 O O . LEU B 1 54 ? 10.328 22.438 -4.914 1 94.5 54 LEU B O 1
ATOM 3044 N N . ASN B 1 55 ? 10.523 20.75 -3.529 1 95.19 55 ASN B N 1
ATOM 3045 C CA . ASN B 1 55 ? 10 19.703 -4.383 1 95.19 55 ASN B CA 1
ATOM 3046 C C . ASN B 1 55 ? 8.734 19.078 -3.799 1 95.19 55 ASN B C 1
ATOM 3048 O O . ASN B 1 55 ? 8.648 18.859 -2.59 1 95.19 55 ASN B O 1
ATOM 3052 N N . ALA B 1 56 ? 7.691 18.859 -4.617 1 93.38 56 ALA B N 1
ATOM 3053 C CA . ALA B 1 56 ? 6.461 18.359 -4.02 1 93.38 56 ALA B CA 1
ATOM 3054 C C . ALA B 1 56 ? 5.648 17.562 -5.039 1 93.38 56 ALA B C 1
ATOM 3056 O O . ALA B 1 56 ? 5.711 17.828 -6.238 1 93.38 56 ALA B O 1
ATOM 3057 N N . VAL B 1 57 ? 4.926 16.609 -4.551 1 89.44 57 VAL B N 1
ATOM 3058 C CA . VAL B 1 57 ? 4.004 15.805 -5.352 1 89.44 57 VAL B CA 1
ATOM 3059 C C . VAL B 1 57 ? 2.699 15.602 -4.582 1 89.44 57 VAL B C 1
ATOM 3061 O O . VAL B 1 57 ? 2.686 15.625 -3.352 1 89.44 57 VAL B O 1
ATOM 3064 N N . GLN B 1 58 ? 1.685 15.523 -5.309 1 86.62 58 GLN B N 1
ATOM 3065 C CA . GLN B 1 58 ? 0.391 15.141 -4.75 1 86.62 58 GLN B CA 1
ATOM 3066 C C . GLN B 1 58 ? 0.065 13.688 -5.055 1 86.62 58 GLN B C 1
ATOM 3068 O O . GLN B 1 58 ? 0.112 13.258 -6.211 1 86.62 58 GLN B O 1
ATOM 3073 N N . ILE B 1 59 ? -0.203 12.914 -4.066 1 84.12 59 ILE B N 1
ATOM 3074 C CA . ILE B 1 59 ? -0.603 11.516 -4.156 1 84.12 59 ILE B CA 1
ATOM 3075 C C . ILE B 1 59 ? -2.006 11.344 -3.578 1 84.12 59 ILE B C 1
ATOM 3077 O O . ILE B 1 59 ? -2.164 11.141 -2.371 1 84.12 59 ILE B O 1
ATOM 3081 N N . GLY B 1 60 ? -2.99 11.289 -4.457 1 77.62 60 GLY B N 1
ATOM 3082 C CA . GLY B 1 60 ? -4.348 11.359 -3.943 1 77.62 60 GLY B CA 1
ATOM 3083 C C . GLY B 1 60 ? -4.609 12.609 -3.125 1 77.62 60 GLY B C 1
ATOM 3084 O O . GLY B 1 60 ? -4.391 13.727 -3.602 1 77.62 60 GLY B O 1
ATOM 3085 N N . GLU B 1 61 ? -4.961 12.336 -1.849 1 81.69 61 GLU B N 1
ATOM 3086 C CA . GLU B 1 61 ? -5.254 13.469 -0.969 1 81.69 61 GLU B CA 1
ATOM 3087 C C . GLU B 1 61 ? -4.012 13.898 -0.194 1 81.69 61 GLU B C 1
ATOM 3089 O O . GLU B 1 61 ? -4.004 14.961 0.438 1 81.69 61 GLU B O 1
ATOM 3094 N N . VAL B 1 62 ? -2.967 13.203 -0.337 1 92.56 62 VAL B N 1
ATOM 3095 C CA . VAL B 1 62 ? -1.769 13.461 0.455 1 92.56 62 VAL B CA 1
ATOM 3096 C C . VAL B 1 62 ? -0.759 14.25 -0.381 1 92.56 62 VAL B C 1
ATOM 3098 O O . VAL B 1 62 ? -0.567 13.961 -1.564 1 92.56 62 VAL B O 1
ATOM 3101 N N . THR B 1 63 ? -0.255 15.273 0.158 1 93.62 63 THR B N 1
ATOM 3102 C CA . THR B 1 63 ? 0.845 16 -0.463 1 93.62 63 THR B CA 1
ATOM 3103 C C . THR B 1 63 ? 2.162 15.703 0.247 1 93.62 63 THR B C 1
ATOM 3105 O O . THR B 1 63 ? 2.242 15.773 1.476 1 93.62 63 THR B O 1
ATOM 3108 N N . LEU B 1 64 ? 3.143 15.289 -0.492 1 96.19 64 LEU B N 1
ATOM 3109 C CA . LEU B 1 64 ? 4.492 15.078 0.016 1 96.19 64 LEU B CA 1
ATOM 3110 C C . LEU B 1 64 ? 5.457 16.109 -0.568 1 96.19 64 LEU B C 1
ATOM 3112 O O . LEU B 1 64 ? 5.355 16.469 -1.744 1 96.19 64 LEU B O 1
ATOM 3116 N N . GLY B 1 65 ? 6.438 16.531 0.3 1 96.81 65 GLY B N 1
ATOM 3117 C CA . GLY B 1 65 ? 7.371 17.484 -0.27 1 96.81 65 GLY B CA 1
ATOM 3118 C C . GLY B 1 65 ? 8.656 17.609 0.528 1 96.81 65 GLY B C 1
ATOM 3119 O O . GLY B 1 65 ? 8.656 17.438 1.747 1 96.81 65 GLY B O 1
ATOM 3120 N N . TYR B 1 66 ? 9.68 17.906 -0.177 1 97.44 66 TYR B N 1
ATOM 3121 C CA . TYR B 1 66 ? 10.977 18.297 0.369 1 97.44 66 TYR B CA 1
ATOM 3122 C C . TYR B 1 66 ? 11.109 19.812 0.43 1 97.44 66 TYR B C 1
ATOM 3124 O O . TYR B 1 66 ? 10.781 20.516 -0.533 1 97.44 66 TYR B O 1
ATOM 3132 N N . LEU B 1 67 ? 11.508 20.312 1.573 1 97.38 67 LEU B N 1
ATOM 3133 C CA . LEU B 1 67 ? 11.602 21.75 1.735 1 97.38 67 LEU B CA 1
ATOM 3134 C C . LEU B 1 67 ? 12.844 22.125 2.539 1 97.38 67 LEU B C 1
ATOM 3136 O O . LEU B 1 67 ? 13.156 21.484 3.543 1 97.38 67 LEU B O 1
ATOM 3140 N N . THR B 1 68 ? 13.586 23.094 2.094 1 96.94 68 THR B N 1
ATOM 3141 C CA . THR B 1 68 ? 14.672 23.734 2.828 1 96.94 68 THR B CA 1
ATOM 3142 C C . THR B 1 68 ? 14.703 25.234 2.551 1 96.94 68 THR B C 1
ATOM 3144 O O . THR B 1 68 ? 14.266 25.672 1.489 1 96.94 68 THR B O 1
ATOM 3147 N N . TYR B 1 69 ? 15.148 25.953 3.512 1 96 69 TYR B N 1
ATOM 3148 C CA . TYR B 1 69 ? 15.227 27.406 3.33 1 96 69 TYR B CA 1
ATOM 3149 C C . TYR B 1 69 ? 16.672 27.875 3.264 1 96 69 TYR B C 1
ATOM 3151 O O . TYR B 1 69 ? 16.953 29.016 2.922 1 96 69 TYR B O 1
ATOM 3159 N N . GLY B 1 70 ? 17.609 27.062 3.619 1 94.06 70 GLY B N 1
ATOM 3160 C CA . GLY B 1 70 ? 19.031 27.344 3.49 1 94.06 70 GLY B CA 1
ATOM 3161 C C . GLY B 1 70 ? 19.531 28.359 4.488 1 94.06 70 GLY B C 1
ATOM 3162 O O . GLY B 1 70 ? 20.672 28.844 4.383 1 94.06 70 GLY B O 1
ATOM 3163 N N . THR B 1 71 ? 18.672 28.797 5.418 1 95.12 71 THR B N 1
ATOM 3164 C CA . THR B 1 71 ? 19.031 29.734 6.48 1 95.12 71 THR B CA 1
ATOM 3165 C C . THR B 1 71 ? 18.094 29.562 7.68 1 95.12 71 THR B C 1
ATOM 3167 O O . THR B 1 71 ? 17.078 28.875 7.586 1 95.12 71 THR B O 1
ATOM 3170 N N . GLU B 1 72 ? 18.609 30.078 8.805 1 96.44 72 GLU B N 1
ATOM 3171 C CA . GLU B 1 72 ? 17.75 30.047 9.984 1 96.44 72 GLU B CA 1
ATOM 3172 C C . GLU B 1 72 ? 16.453 30.812 9.758 1 96.44 72 GLU B C 1
ATOM 3174 O O . GLU B 1 72 ? 16.484 31.969 9.312 1 96.44 72 GLU B O 1
ATOM 3179 N N . THR B 1 73 ? 15.383 30.172 10.039 1 96.69 73 THR B N 1
ATOM 3180 C CA . THR B 1 73 ? 14.094 30.766 9.711 1 96.69 73 THR B CA 1
ATOM 3181 C C . THR B 1 73 ? 13.07 30.469 10.797 1 96.69 73 THR B C 1
ATOM 3183 O O . THR B 1 73 ? 13.117 29.406 11.43 1 96.69 73 THR B O 1
ATOM 3186 N N . ARG B 1 74 ? 12.234 31.406 11.023 1 97.25 74 ARG B N 1
ATOM 3187 C CA . ARG B 1 74 ? 11.07 31.203 11.875 1 97.25 74 ARG B CA 1
ATOM 3188 C C . ARG B 1 74 ? 9.789 31.156 11.047 1 97.25 74 ARG B C 1
ATOM 3190 O O . ARG B 1 74 ? 9.586 31.984 10.156 1 97.25 74 ARG B O 1
ATOM 3197 N N . ILE B 1 75 ? 9 30.156 11.305 1 97 75 ILE B N 1
ATOM 3198 C CA . ILE B 1 75 ? 7.73 29.953 10.609 1 97 75 ILE B CA 1
ATOM 3199 C C . ILE B 1 75 ? 6.582 30.016 11.617 1 97 75 ILE B C 1
ATOM 3201 O O . ILE B 1 75 ? 6.617 29.344 12.648 1 97 75 ILE B O 1
ATOM 3205 N N . SER B 1 76 ? 5.648 30.812 11.375 1 95.81 76 SER B N 1
ATOM 3206 C CA . SER B 1 76 ? 4.422 30.859 12.164 1 95.81 76 SER B CA 1
ATOM 3207 C C . SER B 1 76 ? 3.236 30.312 11.375 1 95.81 76 SER B C 1
ATOM 3209 O O . SER B 1 76 ? 2.914 30.812 10.297 1 95.81 76 SER B O 1
ATOM 3211 N N . LEU B 1 77 ? 2.621 29.328 11.898 1 94.5 77 LEU B N 1
ATOM 3212 C CA . LEU B 1 77 ? 1.519 28.641 11.234 1 94.5 77 LEU B CA 1
ATOM 3213 C C . LEU B 1 77 ? 0.222 28.797 12.023 1 94.5 77 LEU B C 1
ATOM 3215 O O . LEU B 1 77 ? 0.019 28.141 13.039 1 94.5 77 LEU B O 1
ATOM 3219 N N . PRO B 1 78 ? -0.687 29.641 11.547 1 91.69 78 PRO B N 1
ATOM 3220 C CA . PRO B 1 78 ? -2.006 29.719 12.172 1 91.69 78 PRO B CA 1
ATOM 3221 C C . PRO B 1 78 ? -2.828 28.453 11.969 1 91.69 78 PRO B C 1
ATOM 3223 O O . PRO B 1 78 ? -2.506 27.641 11.102 1 91.69 78 PRO B O 1
ATOM 3226 N N . PRO B 1 79 ? -3.861 28.25 12.805 1 90.88 79 PRO B N 1
ATOM 3227 C CA . PRO B 1 79 ? -4.734 27.094 12.562 1 90.88 79 PRO B CA 1
ATOM 3228 C C . PRO B 1 79 ? -5.422 27.156 11.195 1 90.88 79 PRO B C 1
ATOM 3230 O O . PRO B 1 79 ? -6.031 28.172 10.852 1 90.88 79 PRO B O 1
ATOM 3233 N N . SER B 1 80 ? -5.199 26.156 10.445 1 86.06 80 SER B N 1
ATOM 3234 C CA . SER B 1 80 ? -5.832 26.094 9.133 1 86.06 80 SER B CA 1
ATOM 3235 C C . SER B 1 80 ? -7.242 25.531 9.227 1 86.06 80 SER B C 1
ATOM 3237 O O . SER B 1 80 ? -8.094 25.828 8.383 1 86.06 80 SER B O 1
ATOM 3239 N N . GLY B 1 81 ? -7.402 24.688 10.219 1 88.69 81 GLY B N 1
ATOM 3240 C CA . GLY B 1 81 ? -8.656 23.969 10.367 1 88.69 81 GLY B CA 1
ATOM 3241 C C . GLY B 1 81 ? -8.852 22.891 9.32 1 88.69 81 GLY B C 1
ATOM 3242 O O . GLY B 1 81 ? -9.859 22.172 9.336 1 88.69 81 GLY B O 1
ATOM 3243 N N . GLN B 1 82 ? -7.844 22.672 8.484 1 89.62 82 GLN B N 1
ATOM 3244 C CA . GLN B 1 82 ? -8.148 21.859 7.316 1 89.62 82 GLN B CA 1
ATOM 3245 C C . GLN B 1 82 ? -7.133 20.734 7.145 1 89.62 82 GLN B C 1
ATOM 3247 O O . GLN B 1 82 ? -7.441 19.703 6.559 1 89.62 82 GLN B O 1
ATOM 3252 N N . TRP B 1 83 ? -5.922 21.031 7.758 1 93.56 83 TRP B N 1
ATOM 3253 C CA . TRP B 1 83 ? -4.867 20.094 7.371 1 93.56 83 TRP B CA 1
ATOM 3254 C C . TRP B 1 83 ? -4.043 19.672 8.586 1 93.56 83 TRP B C 1
ATOM 3256 O O . TRP B 1 83 ? -3.775 20.484 9.477 1 93.56 83 TRP B O 1
ATOM 3266 N N . TYR B 1 84 ? -3.75 18.375 8.578 1 96.12 84 TYR B N 1
ATOM 3267 C CA . TYR B 1 84 ? -2.633 17.922 9.398 1 96.12 84 TYR B CA 1
ATOM 3268 C C . TYR B 1 84 ? -1.316 18.031 8.641 1 96.12 84 TYR B C 1
ATOM 3270 O O . TYR B 1 84 ? -1.258 17.734 7.445 1 96.12 84 TYR B O 1
ATOM 3278 N N . HIS B 1 85 ? -0.287 18.453 9.32 1 96.75 85 HIS B N 1
ATOM 3279 C CA . HIS B 1 85 ? 1.05 18.5 8.734 1 96.75 85 HIS B CA 1
ATOM 3280 C C . HIS B 1 85 ? 2.047 17.719 9.594 1 96.75 85 HIS B C 1
ATOM 3282 O O . HIS B 1 85 ? 1.996 17.797 10.828 1 96.75 85 HIS B O 1
ATOM 3288 N N . VAL B 1 86 ? 2.846 17 8.93 1 98 86 VAL B N 1
ATOM 3289 C CA . VAL B 1 86 ? 3.961 16.328 9.602 1 98 86 VAL B CA 1
ATOM 3290 C C . VAL B 1 86 ? 5.27 16.688 8.906 1 98 86 VAL B C 1
ATOM 3292 O O . VAL B 1 86 ? 5.418 16.469 7.699 1 98 86 VAL B O 1
ATOM 3295 N N . ASN B 1 87 ? 6.156 17.281 9.609 1 98.12 87 ASN B N 1
ATOM 3296 C CA . ASN B 1 87 ? 7.477 17.609 9.094 1 98.12 87 ASN B CA 1
ATOM 3297 C C . ASN B 1 87 ? 8.539 16.641 9.594 1 98.12 87 ASN B C 1
ATOM 3299 O O . ASN B 1 87 ? 9 16.75 10.727 1 98.12 87 ASN B O 1
ATOM 3303 N N . VAL B 1 88 ? 8.938 15.797 8.75 1 98.25 88 VAL B N 1
ATOM 3304 C CA . VAL B 1 88 ? 10.039 14.891 9.062 1 98.25 88 VAL B CA 1
ATOM 3305 C C . VAL B 1 88 ? 11.375 15.602 8.844 1 98.25 88 VAL B C 1
ATOM 3307 O O . VAL B 1 88 ? 11.688 16.016 7.727 1 98.25 88 VAL B O 1
ATOM 3310 N N . THR B 1 89 ? 12.141 15.688 9.906 1 98.06 89 THR B N 1
ATOM 3311 C CA . THR B 1 89 ? 13.438 16.359 9.766 1 98.06 89 THR B CA 1
ATOM 3312 C C . THR B 1 89 ? 14.453 15.422 9.117 1 98.06 89 THR B C 1
ATOM 3314 O O . THR B 1 89 ? 14.797 14.375 9.68 1 98.06 89 THR B O 1
ATOM 3317 N N . LEU B 1 90 ? 14.875 15.805 7.953 1 96.69 90 LEU B N 1
ATOM 3318 C CA . LEU B 1 90 ? 15.852 14.992 7.227 1 96.69 90 LEU B CA 1
ATOM 3319 C C . LEU B 1 90 ? 17.281 15.391 7.602 1 96.69 90 LEU B C 1
ATOM 3321 O O . LEU B 1 90 ? 18.172 14.547 7.637 1 96.69 90 LEU B O 1
ATOM 3325 N N . ALA B 1 91 ? 17.484 16.625 7.781 1 96.38 91 ALA B N 1
ATOM 3326 C CA . ALA B 1 91 ? 18.781 17.188 8.164 1 96.38 91 ALA B CA 1
ATOM 3327 C C . ALA B 1 91 ? 18.594 18.422 9.055 1 96.38 91 ALA B C 1
ATOM 3329 O O . ALA B 1 91 ? 17.531 19.047 9.039 1 96.38 91 ALA B O 1
ATOM 3330 N N . GLY B 1 92 ? 19.656 18.688 9.844 1 96.81 92 GLY B N 1
ATOM 3331 C CA . GLY B 1 92 ? 19.578 19.828 10.742 1 96.81 92 GLY B CA 1
ATOM 3332 C C . GLY B 1 92 ? 18.625 19.609 11.906 1 96.81 92 GLY B C 1
ATOM 3333 O O . GLY B 1 92 ? 18.547 18.5 12.445 1 96.81 92 GLY B O 1
ATOM 3334 N N . SER B 1 93 ? 18.078 20.75 12.359 1 97.69 93 SER B N 1
ATOM 3335 C CA . SER B 1 93 ? 17.203 20.656 13.516 1 97.69 93 SER B CA 1
ATOM 3336 C C . SER B 1 93 ? 16.094 21.719 13.445 1 97.69 93 SER B C 1
ATOM 3338 O O . SER B 1 93 ? 16.172 22.656 12.648 1 97.69 93 SER B O 1
ATOM 3340 N N . SER B 1 94 ? 15.125 21.469 14.203 1 97.56 94 SER B N 1
ATOM 3341 C CA . SER B 1 94 ? 14.023 22.422 14.328 1 97.56 94 SER B CA 1
ATOM 3342 C C . SER B 1 94 ? 13.469 22.453 15.75 1 97.56 94 SER B C 1
ATOM 3344 O O . SER B 1 94 ? 13.609 21.469 16.484 1 97.56 94 SER B O 1
ATOM 3346 N N . ARG B 1 95 ? 12.992 23.578 16.156 1 98.06 95 ARG B N 1
ATOM 3347 C CA . ARG B 1 95 ? 12.281 23.766 17.406 1 98.06 95 ARG B CA 1
ATOM 3348 C C . ARG B 1 95 ? 10.836 24.172 17.172 1 98.06 95 ARG B C 1
ATOM 3350 O O . ARG B 1 95 ? 10.562 25.078 16.375 1 98.06 95 ARG B O 1
ATOM 3357 N N . ILE B 1 96 ? 9.945 23.484 17.844 1 97.75 96 ILE B N 1
ATOM 3358 C CA . ILE B 1 96 ? 8.531 23.719 17.609 1 97.75 96 ILE B CA 1
ATOM 3359 C C . ILE B 1 96 ? 7.836 24.078 18.922 1 97.75 96 ILE B C 1
ATOM 3361 O O . ILE B 1 96 ? 8.148 23.5 19.969 1 97.75 96 ILE B O 1
ATOM 3365 N N . ALA B 1 97 ? 6.961 25.016 18.875 1 96.56 97 ALA B N 1
ATOM 3366 C CA . ALA B 1 97 ? 6.113 25.391 20 1 96.56 97 ALA B CA 1
ATOM 3367 C C . ALA B 1 97 ? 4.648 25.484 19.578 1 96.56 97 ALA B C 1
ATOM 3369 O O . ALA B 1 97 ? 4.344 25.953 18.484 1 96.56 97 ALA B O 1
ATOM 3370 N N . ARG B 1 98 ? 3.807 24.953 20.406 1 93.19 98 ARG B N 1
ATOM 3371 C CA . ARG B 1 98 ? 2.365 24.984 20.188 1 93.19 98 ARG B CA 1
ATOM 3372 C C . ARG B 1 98 ? 1.677 25.859 21.234 1 93.19 98 ARG B C 1
ATOM 3374 O O . ARG B 1 98 ? 2.197 26.047 22.344 1 93.19 98 ARG B O 1
ATOM 3381 N N . THR B 1 99 ? 0.568 26.375 20.953 1 84.12 99 THR B N 1
ATOM 3382 C CA . THR B 1 99 ? -0.146 27.312 21.812 1 84.12 99 THR B CA 1
ATOM 3383 C C . THR B 1 99 ? -0.66 26.609 23.062 1 84.12 99 THR B C 1
ATOM 3385 O O . THR B 1 99 ? -0.99 27.25 24.062 1 84.12 99 THR B O 1
ATOM 3388 N N . ASP B 1 100 ? -0.794 25.328 23 1 81.5 100 ASP B N 1
ATOM 3389 C CA . ASP B 1 100 ? -1.254 24.625 24.188 1 81.5 100 ASP B CA 1
ATOM 3390 C C . ASP B 1 100 ? -0.106 24.391 25.172 1 81.5 100 ASP B C 1
ATOM 3392 O O . ASP B 1 100 ? -0.285 23.75 26.203 1 81.5 100 ASP B O 1
ATOM 3396 N N . GLY B 1 101 ? 0.994 24.938 24.875 1 85.62 101 GLY B N 1
ATOM 3397 C CA . GLY B 1 101 ? 2.121 24.906 25.781 1 85.62 101 GLY B CA 1
ATOM 3398 C C . GLY B 1 101 ? 3.135 23.828 25.453 1 85.62 101 GLY B C 1
ATOM 3399 O O . GLY B 1 101 ? 4.223 23.797 26.031 1 85.62 101 GLY B O 1
ATOM 3400 N N . GLU B 1 102 ? 2.865 22.984 24.578 1 91.25 102 GLU B N 1
ATOM 3401 C CA . GLU B 1 102 ? 3.795 21.922 24.219 1 91.25 102 GLU B CA 1
ATOM 3402 C C . GLU B 1 102 ? 4.965 22.469 23.406 1 91.25 102 GLU B C 1
ATOM 3404 O O . GLU B 1 102 ? 4.785 23.344 22.547 1 91.25 102 GLU B O 1
ATOM 3409 N N . ARG B 1 103 ? 6.148 21.984 23.797 1 96.06 103 ARG B N 1
ATOM 3410 C CA . ARG B 1 103 ? 7.363 22.312 23.078 1 96.06 103 ARG B CA 1
ATOM 3411 C C . ARG B 1 103 ? 8.172 21.062 22.734 1 96.06 103 ARG B C 1
ATOM 3413 O O . ARG B 1 103 ? 8.094 20.062 23.453 1 96.06 103 ARG B O 1
ATOM 3420 N N . GLY B 1 104 ? 8.828 21.188 21.594 1 96.81 104 GLY B N 1
ATOM 3421 C CA . GLY B 1 104 ? 9.648 20.047 21.188 1 96.81 104 GLY B CA 1
ATOM 3422 C C . GLY B 1 104 ? 10.719 20.422 20.188 1 96.81 104 GLY B C 1
ATOM 3423 O O . GLY B 1 104 ? 10.781 21.562 19.719 1 96.81 104 GLY B O 1
ATOM 3424 N N . GLU B 1 105 ? 11.633 19.438 20.016 1 98.12 105 GLU B N 1
ATOM 3425 C CA . GLU B 1 105 ? 12.719 19.594 19.062 1 98.12 105 GLU B CA 1
ATOM 3426 C C . GLU B 1 105 ? 12.867 18.344 18.203 1 98.12 105 GLU B C 1
ATOM 3428 O O . GLU B 1 105 ? 12.562 17.234 18.656 1 98.12 105 GLU B O 1
ATOM 3433 N N . THR B 1 106 ? 13.227 18.594 16.969 1 98.06 106 THR B N 1
ATOM 3434 C CA . THR B 1 106 ? 13.516 17.484 16.062 1 98.06 106 THR B CA 1
ATOM 3435 C C . THR B 1 106 ? 14.938 17.609 15.508 1 98.06 106 THR B C 1
ATOM 3437 O O . THR B 1 106 ? 15.484 18.703 15.414 1 98.06 106 THR B O 1
ATOM 3440 N N . GLU B 1 107 ? 15.508 16.422 15.297 1 97.75 107 GLU B N 1
ATOM 3441 C CA . GLU B 1 107 ? 16.812 16.312 14.672 1 97.75 107 GLU B CA 1
ATOM 3442 C C . GLU B 1 107 ? 16.766 15.391 13.453 1 97.75 107 GLU B C 1
ATOM 3444 O O . GLU B 1 107 ? 15.867 14.562 13.328 1 97.75 107 GLU B O 1
ATOM 3449 N N . GLY B 1 108 ? 17.812 15.57 12.633 1 96.81 108 GLY B N 1
ATOM 3450 C CA . GLY B 1 108 ? 17.859 14.82 11.391 1 96.81 108 GLY B CA 1
ATOM 3451 C C . GLY B 1 108 ? 17.641 13.328 11.586 1 96.81 108 GLY B C 1
ATOM 3452 O O . GLY B 1 108 ? 18.375 12.68 12.344 1 96.81 108 GLY B O 1
ATOM 3453 N N . MET B 1 109 ? 16.641 12.906 11.008 1 95.88 109 MET B N 1
ATOM 3454 C CA . MET B 1 109 ? 16.281 11.492 10.906 1 95.88 109 MET B CA 1
ATOM 3455 C C . MET B 1 109 ? 15.922 10.922 12.273 1 95.88 109 MET B C 1
ATOM 3457 O O . MET B 1 109 ? 15.867 9.703 12.445 1 95.88 109 MET B O 1
ATOM 3461 N N . ARG B 1 110 ? 15.688 11.75 13.188 1 97.38 110 ARG B N 1
ATOM 3462 C CA . ARG B 1 110 ? 15.398 11.258 14.531 1 97.38 110 ARG B CA 1
ATOM 3463 C C . ARG B 1 110 ? 14.039 11.734 15.016 1 97.38 110 ARG B C 1
ATOM 3465 O O . ARG B 1 110 ? 13.484 11.195 15.977 1 97.38 110 ARG B O 1
ATOM 3472 N N . GLY B 1 111 ? 13.555 12.727 14.328 1 97.88 111 GLY B N 1
ATOM 3473 C CA . GLY B 1 111 ? 12.281 13.234 14.789 1 97.88 111 GLY B CA 1
ATOM 3474 C C . GLY B 1 111 ? 11.461 13.883 13.695 1 97.88 111 GLY B C 1
ATOM 3475 O O . GLY B 1 111 ? 12 14.281 12.664 1 97.88 111 GLY B O 1
ATOM 3476 N N . ALA B 1 112 ? 10.18 13.945 13.914 1 98.44 112 ALA B N 1
ATOM 3477 C CA . ALA B 1 112 ? 9.219 14.664 13.078 1 98.44 112 ALA B CA 1
ATOM 3478 C C . ALA B 1 112 ? 8.266 15.492 13.938 1 98.44 112 ALA B C 1
ATOM 3480 O O . ALA B 1 112 ? 7.941 15.109 15.062 1 98.44 112 ALA B O 1
ATOM 3481 N N . ALA B 1 113 ? 7.867 16.594 13.477 1 98.19 113 ALA B N 1
ATOM 3482 C CA . ALA B 1 113 ? 6.91 17.453 14.172 1 98.19 113 ALA B CA 1
ATOM 3483 C C . ALA B 1 113 ? 5.512 17.297 13.586 1 98.19 113 ALA B C 1
ATOM 3485 O O . ALA B 1 113 ? 5.344 17.266 12.367 1 98.19 113 ALA B O 1
ATOM 3486 N N . VAL B 1 114 ? 4.559 17.156 14.43 1 97.69 114 VAL B N 1
ATOM 3487 C CA . VAL B 1 114 ? 3.162 17.078 14.008 1 97.69 114 VAL B CA 1
ATOM 3488 C C . VAL B 1 114 ? 2.475 18.422 14.258 1 97.69 114 VAL B C 1
ATOM 3490 O O . VAL B 1 114 ? 2.406 18.891 15.398 1 97.69 114 VAL B O 1
ATOM 3493 N N . LEU B 1 115 ? 1.979 19.016 13.234 1 95.81 115 LEU B N 1
ATOM 3494 C CA . LEU B 1 115 ? 1.264 20.297 13.305 1 95.81 115 LEU B CA 1
ATOM 3495 C C . LEU B 1 115 ? -0.237 20.078 13.133 1 95.81 115 LEU B C 1
ATOM 3497 O O . LEU B 1 115 ? -0.674 19.453 12.164 1 95.81 115 LEU B O 1
ATOM 3501 N N . LEU B 1 116 ? -0.971 20.594 14.023 1 94.75 116 LEU B N 1
ATOM 3502 C CA . LEU B 1 116 ? -2.4 20.312 14.109 1 94.75 116 LEU B CA 1
ATOM 3503 C C . LEU B 1 116 ? -3.213 21.422 13.453 1 94.75 116 LEU B C 1
ATOM 3505 O O . LEU B 1 116 ? -2.855 22.594 13.539 1 94.75 116 LEU B O 1
ATOM 3509 N N . PRO B 1 117 ? -4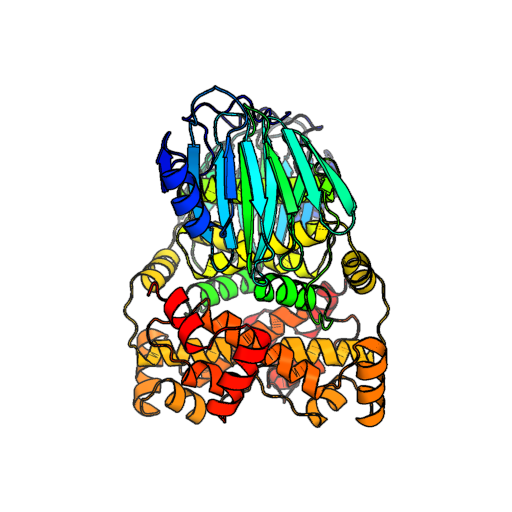.316 21.016 12.812 1 92.31 117 PRO B N 1
ATOM 3510 C CA . PRO B 1 117 ? -5.145 22 12.109 1 92.31 117 PRO B CA 1
ATOM 3511 C C . PRO B 1 117 ? -5.832 22.969 13.062 1 92.31 117 PRO B C 1
ATOM 3513 O O . PRO B 1 117 ? -6.258 24.062 12.648 1 92.31 117 PRO B O 1
ATOM 3516 N N . HIS B 1 118 ? -5.914 22.656 14.297 1 89.25 118 HIS B N 1
ATOM 3517 C CA . HIS B 1 118 ? -6.734 23.453 15.203 1 89.25 118 HIS B CA 1
ATOM 3518 C C . HIS B 1 118 ? -5.871 24.188 16.219 1 89.25 118 HIS B C 1
ATOM 3520 O O . HIS B 1 118 ? -6.379 24.656 17.25 1 89.25 118 HIS B O 1
ATOM 3526 N N . ARG B 1 119 ? -4.594 24.266 16 1 89.56 119 ARG B N 1
ATOM 3527 C CA . ARG B 1 119 ? -3.682 24.953 16.906 1 89.56 119 ARG B CA 1
ATOM 3528 C C . ARG B 1 119 ? -2.727 25.859 16.141 1 89.56 119 ARG B C 1
ATOM 3530 O O . ARG B 1 119 ? -2.441 25.625 14.969 1 89.56 119 ARG B O 1
ATOM 3537 N N . THR B 1 120 ? -2.338 26.859 16.859 1 92.12 120 THR B N 1
ATOM 3538 C CA . THR B 1 120 ? -1.246 27.688 16.344 1 92.12 120 THR B CA 1
ATOM 3539 C C . THR B 1 120 ? 0.105 27.078 16.719 1 92.12 120 THR B C 1
ATOM 3541 O O . THR B 1 120 ? 0.284 26.594 17.844 1 92.12 120 THR B O 1
ATOM 3544 N N . GLN B 1 121 ? 0.979 27.109 15.758 1 94.69 121 GLN B N 1
ATOM 3545 C CA . GLN B 1 121 ? 2.314 26.578 16.016 1 94.69 121 GLN B CA 1
ATOM 3546 C C . GLN B 1 121 ? 3.389 27.5 15.445 1 94.69 121 GLN B C 1
ATOM 3548 O O . GLN B 1 121 ? 3.168 28.172 14.438 1 94.69 121 GLN B O 1
ATOM 3553 N N . THR B 1 122 ? 4.449 27.531 16.172 1 96.31 122 THR B N 1
ATOM 3554 C CA . THR B 1 122 ? 5.641 28.219 15.695 1 96.31 122 THR B CA 1
ATOM 3555 C C . THR B 1 122 ? 6.82 27.25 15.586 1 96.31 122 THR B C 1
ATOM 3557 O O . THR B 1 122 ? 7.039 26.438 16.484 1 96.31 122 THR B O 1
ATOM 3560 N N . ILE B 1 123 ? 7.527 27.406 14.445 1 97.5 123 ILE B N 1
ATOM 3561 C CA . ILE B 1 123 ? 8.648 26.516 14.18 1 97.5 123 ILE B CA 1
ATOM 3562 C C . ILE B 1 123 ? 9.898 27.344 13.859 1 97.5 123 ILE B C 1
ATOM 3564 O O . ILE B 1 123 ? 9.836 28.281 13.07 1 97.5 123 ILE B O 1
ATOM 3568 N N . GLU B 1 124 ? 10.945 27 14.422 1 97.5 124 GLU B N 1
ATOM 3569 C CA . GLU B 1 124 ? 12.242 27.562 14.078 1 97.5 124 GLU B CA 1
ATOM 3570 C C . GLU B 1 124 ? 13.156 26.516 13.445 1 97.5 124 GLU B C 1
ATOM 3572 O O . GLU B 1 124 ? 13.438 25.484 14.055 1 97.5 124 GLU B O 1
ATOM 3577 N N . TRP B 1 125 ? 13.586 26.828 12.234 1 97.06 125 TRP B N 1
ATOM 3578 C CA . TRP B 1 125 ? 14.492 25.938 11.508 1 97.06 125 TRP B CA 1
ATOM 3579 C C . TRP B 1 125 ? 15.938 26.406 11.656 1 97.06 125 TRP B C 1
ATOM 3581 O O . TRP B 1 125 ? 16.234 27.594 11.547 1 97.06 125 TRP B O 1
ATOM 3591 N N . ALA B 1 126 ? 16.828 25.453 11.922 1 96.44 126 ALA B N 1
ATOM 3592 C CA . ALA B 1 126 ? 18.25 25.75 11.844 1 96.44 126 ALA B CA 1
ATOM 3593 C C . ALA B 1 126 ? 18.672 26.062 10.406 1 96.44 126 ALA B C 1
ATOM 3595 O O . ALA B 1 126 ? 17.891 25.859 9.469 1 96.44 126 ALA B O 1
ATOM 3596 N N . HIS B 1 127 ? 19.875 26.531 10.211 1 93.88 127 HIS B N 1
ATOM 3597 C CA . HIS B 1 127 ? 20.344 27.016 8.914 1 93.88 127 HIS B CA 1
ATOM 3598 C C . HIS B 1 127 ? 20.484 25.859 7.926 1 93.88 127 HIS B C 1
ATOM 3600 O O . HIS B 1 127 ? 20.375 26.062 6.711 1 93.88 127 HIS B O 1
ATOM 3606 N N . ASP B 1 128 ? 20.656 24.625 8.367 1 93.94 128 ASP B N 1
ATOM 3607 C CA . ASP B 1 128 ? 20.859 23.469 7.492 1 93.94 128 ASP B CA 1
ATOM 3608 C C . ASP B 1 128 ? 19.656 22.531 7.539 1 93.94 128 ASP B C 1
ATOM 3610 O O . ASP B 1 128 ? 19.734 21.375 7.105 1 93.94 128 ASP B O 1
ATOM 3614 N N . ALA B 1 129 ? 18.562 23.078 8.078 1 96.12 129 ALA B N 1
ATOM 3615 C CA . ALA B 1 129 ? 17.375 22.234 8.227 1 96.12 129 ALA B CA 1
ATOM 3616 C C . ALA B 1 129 ? 16.766 21.906 6.875 1 96.12 129 ALA B C 1
ATOM 3618 O O . ALA B 1 129 ? 16.656 22.766 6.004 1 96.12 129 ALA B O 1
ATOM 3619 N N . ALA B 1 130 ? 16.531 20.656 6.633 1 97.31 130 ALA B N 1
ATOM 3620 C CA . ALA B 1 130 ? 15.734 20.141 5.527 1 97.31 130 ALA B CA 1
ATOM 3621 C C . ALA B 1 130 ? 14.617 19.234 6.035 1 97.31 130 ALA B C 1
ATOM 3623 O O . ALA B 1 130 ? 14.828 18.406 6.926 1 97.31 130 ALA B O 1
ATOM 3624 N N . GLN B 1 131 ? 13.445 19.469 5.512 1 97.38 131 GLN B N 1
ATOM 3625 C CA . GLN B 1 131 ? 12.281 18.734 5.988 1 97.38 131 GLN B CA 1
ATOM 3626 C C . GLN B 1 131 ? 11.586 18 4.84 1 97.38 131 GLN B C 1
ATOM 3628 O O . GLN B 1 131 ? 11.633 18.453 3.693 1 97.38 131 GLN B O 1
ATOM 3633 N N . PHE B 1 132 ? 11.039 16.859 5.16 1 97.88 132 PHE B N 1
ATOM 3634 C CA . PHE B 1 132 ? 10.086 16.172 4.293 1 97.88 132 PHE B CA 1
ATOM 3635 C C . PHE B 1 132 ? 8.68 16.25 4.875 1 97.88 132 PHE B C 1
ATOM 3637 O O . PHE B 1 132 ? 8.375 15.57 5.859 1 97.88 132 PHE B O 1
ATOM 3644 N N . GLY B 1 133 ? 7.859 17.047 4.254 1 97.88 133 GLY B N 1
ATOM 3645 C CA . GLY B 1 133 ? 6.535 17.344 4.777 1 97.88 133 GLY B CA 1
ATOM 3646 C C . GLY B 1 133 ? 5.457 16.422 4.234 1 97.88 133 GLY B C 1
ATOM 3647 O O . GLY B 1 133 ? 5.52 16.016 3.076 1 97.88 133 GLY B O 1
ATOM 3648 N N . ILE B 1 134 ? 4.562 16.125 5.09 1 98 134 ILE B N 1
ATOM 3649 C CA . ILE B 1 134 ? 3.332 15.43 4.746 1 98 134 ILE B CA 1
ATOM 3650 C C . ILE B 1 134 ? 2.129 16.297 5.082 1 98 134 ILE B C 1
ATOM 3652 O O . ILE B 1 134 ? 1.958 16.719 6.227 1 98 134 ILE B O 1
ATOM 3656 N N . LYS B 1 135 ? 1.375 16.625 4.105 1 97.5 135 LYS B N 1
ATOM 3657 C CA . LYS B 1 135 ? 0.127 17.359 4.301 1 97.5 135 LYS B CA 1
ATOM 3658 C C . LYS B 1 135 ? -1.081 16.484 3.994 1 97.5 135 LYS B C 1
ATOM 3660 O O . LYS B 1 135 ? -1.173 15.898 2.91 1 97.5 135 LYS B O 1
ATOM 3665 N N . ILE B 1 136 ? -1.958 16.359 4.949 1 96.38 136 ILE B N 1
ATOM 3666 C CA . ILE B 1 136 ? -3.117 15.477 4.836 1 96.38 136 ILE B CA 1
ATOM 3667 C C . ILE B 1 136 ? -4.383 16.234 5.23 1 96.38 136 ILE B C 1
ATOM 3669 O O . ILE B 1 136 ? -4.449 16.828 6.316 1 96.38 136 ILE B O 1
ATOM 3673 N N . PRO B 1 137 ? -5.375 16.203 4.387 1 91 137 PRO B N 1
ATOM 3674 C CA . PRO B 1 137 ? -6.641 16.781 4.824 1 91 137 PRO B CA 1
ATOM 3675 C C . PRO B 1 137 ? -7.18 16.156 6.102 1 91 137 PRO B C 1
ATOM 3677 O O . PRO B 1 137 ? -7.09 14.938 6.277 1 91 137 PRO B O 1
ATOM 3680 N N . ARG B 1 138 ? -7.738 16.922 6.949 1 90.38 138 ARG B N 1
ATOM 3681 C CA . ARG B 1 138 ? -8.312 16.453 8.203 1 90.38 138 ARG B CA 1
ATOM 3682 C C . ARG B 1 138 ? -9.281 15.305 7.969 1 90.38 138 ARG B C 1
ATOM 3684 O O . ARG B 1 138 ? -9.188 14.266 8.625 1 90.38 138 ARG B O 1
ATOM 3691 N N . THR B 1 139 ? -10.086 15.484 7.07 1 83.06 139 THR B N 1
ATOM 3692 C CA . THR B 1 139 ? -11.141 14.516 6.816 1 83.06 139 THR B CA 1
ATOM 3693 C C . THR B 1 139 ? -10.555 13.18 6.359 1 83.06 139 THR B C 1
ATOM 3695 O O . THR B 1 139 ? -11.031 12.117 6.762 1 83.06 139 THR B O 1
ATOM 3698 N N . ALA B 1 140 ? -9.539 13.242 5.562 1 86.5 140 ALA B N 1
ATOM 3699 C CA . ALA B 1 140 ? -8.906 12.023 5.059 1 86.5 140 ALA B CA 1
ATOM 3700 C C . ALA B 1 140 ? -8.266 11.234 6.195 1 86.5 140 ALA B C 1
ATOM 3702 O O . ALA B 1 140 ? -8.469 10.016 6.301 1 86.5 140 ALA B O 1
ATOM 3703 N N . LEU B 1 141 ? -7.559 11.891 7.043 1 93.75 141 LEU B N 1
ATOM 3704 C CA . LEU B 1 141 ? -6.855 11.219 8.125 1 93.75 141 LEU B CA 1
ATOM 3705 C C . LEU B 1 141 ? -7.844 10.68 9.164 1 93.75 141 LEU B C 1
ATOM 3707 O O . LEU B 1 141 ? -7.68 9.57 9.664 1 93.75 141 LEU B O 1
ATOM 3711 N N . GLU B 1 142 ? -8.82 11.5 9.477 1 88.19 142 GLU B N 1
ATOM 3712 C CA . GLU B 1 142 ? -9.82 11.109 10.469 1 88.19 142 GLU B CA 1
ATOM 3713 C C . GLU B 1 142 ? -10.664 9.938 9.977 1 88.19 142 GLU B C 1
ATOM 3715 O O . GLU B 1 142 ? -10.969 9.016 10.742 1 88.19 142 GLU B O 1
ATOM 3720 N N . THR B 1 143 ? -10.992 9.984 8.766 1 83.69 143 THR B N 1
ATOM 3721 C CA . THR B 1 143 ? -11.727 8.875 8.164 1 83.69 143 THR B CA 1
ATOM 3722 C C . THR B 1 143 ? -10.883 7.602 8.164 1 83.69 143 THR B C 1
ATOM 3724 O O . THR B 1 143 ? -11.383 6.52 8.469 1 83.69 143 THR B O 1
ATOM 3727 N N . HIS B 1 144 ? -9.703 7.75 7.793 1 88 144 HIS B N 1
ATOM 3728 C CA . HIS B 1 144 ? -8.797 6.602 7.777 1 88 144 HIS B CA 1
ATOM 3729 C C . HIS B 1 144 ? -8.656 5.996 9.172 1 88 144 HIS B C 1
ATOM 3731 O O . HIS B 1 144 ? -8.68 4.773 9.32 1 88 144 HIS B O 1
ATOM 3737 N N . LEU B 1 145 ? -8.531 6.816 10.133 1 89.31 145 LEU B N 1
ATOM 3738 C CA . LEU B 1 145 ? -8.453 6.344 11.516 1 89.31 145 LEU B CA 1
ATOM 3739 C C . LEU B 1 145 ? -9.727 5.602 11.906 1 89.31 145 LEU B C 1
ATOM 3741 O O . LEU B 1 145 ? -9.664 4.559 12.555 1 89.31 145 LEU B O 1
ATOM 3745 N N . SER B 1 146 ? -10.828 6.223 11.555 1 83 146 SER B N 1
ATOM 3746 C CA . SER B 1 146 ? -12.109 5.586 11.828 1 83 146 SER B CA 1
ATOM 3747 C C . SER B 1 146 ? -12.18 4.191 11.219 1 83 146 SER B C 1
ATOM 3749 O O . SER B 1 146 ? -12.641 3.248 11.859 1 83 146 SER B O 1
ATOM 3751 N N . ASP B 1 147 ? -11.734 4.09 10.062 1 75.5 147 ASP B N 1
ATOM 3752 C CA . ASP B 1 147 ? -11.75 2.812 9.359 1 75.5 147 ASP B CA 1
ATOM 3753 C C . ASP B 1 147 ? -10.82 1.804 10.031 1 75.5 147 ASP B C 1
ATOM 3755 O O . ASP B 1 147 ? -11.18 0.64 10.211 1 75.5 147 ASP B O 1
ATOM 3759 N N . LEU B 1 148 ? -9.672 2.225 10.359 1 76.94 148 LEU B N 1
ATOM 3760 C CA . LEU B 1 148 ? -8.664 1.362 10.953 1 76.94 148 LEU B CA 1
ATOM 3761 C C . LEU B 1 148 ? -9.133 0.833 12.305 1 76.94 148 LEU B C 1
ATOM 3763 O O . LEU B 1 148 ? -8.805 -0.295 12.688 1 76.94 148 LEU B O 1
ATOM 3767 N N . THR B 1 149 ? -9.875 1.684 12.977 1 78.25 149 THR B N 1
ATOM 3768 C CA . THR B 1 149 ? -10.227 1.331 14.352 1 78.25 149 THR B CA 1
ATOM 3769 C C . THR B 1 149 ? -11.68 0.869 14.43 1 78.25 149 THR B C 1
ATOM 3771 O O . THR B 1 149 ? -12.141 0.435 15.484 1 78.25 149 THR B O 1
ATOM 3774 N N . ARG B 1 150 ? -12.398 1.116 13.312 1 71.5 150 ARG B N 1
ATOM 3775 C CA . ARG B 1 150 ? -13.812 0.782 13.266 1 71.5 150 ARG B CA 1
ATOM 3776 C C . ARG B 1 150 ? -14.586 1.54 14.344 1 71.5 150 ARG B C 1
ATOM 3778 O O . ARG B 1 150 ? -15.406 0.956 15.055 1 71.5 150 ARG B O 1
ATOM 3785 N N . THR B 1 151 ? -14.102 2.727 14.57 1 73 151 THR B N 1
ATOM 3786 C CA . THR B 1 151 ? -14.758 3.646 15.492 1 73 151 THR B CA 1
ATOM 3787 C C . THR B 1 151 ? -15.109 4.957 14.797 1 73 151 THR B C 1
ATOM 3789 O O . THR B 1 151 ? -14.641 5.219 13.688 1 73 151 THR B O 1
ATOM 3792 N N . GLN B 1 152 ? -16.016 5.613 15.484 1 71.12 152 GLN B N 1
ATOM 3793 C CA . GLN B 1 152 ? -16.344 6.938 14.969 1 71.12 152 GLN B CA 1
ATOM 3794 C C . GLN B 1 152 ? -15.422 8 15.555 1 71.12 152 GLN B C 1
ATOM 3796 O O . GLN B 1 152 ? -15.359 8.164 16.781 1 71.12 152 GLN B O 1
ATOM 3801 N N . VAL B 1 153 ? -14.664 8.547 14.758 1 76.25 153 VAL B N 1
ATOM 3802 C CA . VAL B 1 153 ? -13.82 9.664 15.156 1 76.25 153 VAL B CA 1
ATOM 3803 C C . VAL B 1 153 ? -14.492 10.984 14.773 1 76.25 153 VAL B C 1
ATOM 3805 O O . VAL B 1 153 ? -14.758 11.227 13.594 1 76.25 153 VAL B O 1
ATOM 3808 N N . THR B 1 154 ? -14.906 11.586 15.836 1 72.5 154 THR B N 1
ATOM 3809 C CA . THR B 1 154 ? -15.586 12.859 15.625 1 72.5 154 THR B CA 1
ATOM 3810 C C . THR B 1 154 ? -14.664 14.023 15.938 1 72.5 154 THR B C 1
ATOM 3812 O O . THR B 1 154 ? -14.164 14.148 17.062 1 72.5 154 THR B O 1
ATOM 3815 N N . GLY B 1 155 ? -14.328 14.828 14.945 1 77.69 155 GLY B N 1
ATOM 3816 C CA . GLY B 1 155 ? -13.531 16.031 15.164 1 77.69 155 GLY B CA 1
ATOM 3817 C C . GLY B 1 155 ? -12.047 15.797 14.945 1 77.69 155 GLY B C 1
ATOM 3818 O O . GLY B 1 155 ? -11.633 14.703 14.555 1 77.69 155 GLY B O 1
ATOM 3819 N N . PRO B 1 156 ? -11.273 16.844 15.219 1 86.94 156 PRO B N 1
ATOM 3820 C CA . PRO B 1 156 ? -9.828 16.75 15.008 1 86.94 156 PRO B CA 1
ATOM 3821 C C . PRO B 1 156 ? -9.148 15.828 16.016 1 86.94 156 PRO B C 1
ATOM 3823 O O . PRO B 1 156 ? -9.539 15.797 17.188 1 86.94 156 PRO B O 1
ATOM 3826 N N . VAL B 1 157 ? -8.242 15.086 15.562 1 91.19 157 VAL B N 1
ATOM 3827 C CA . VAL B 1 157 ? -7.457 14.18 16.406 1 91.19 157 VAL B CA 1
ATOM 3828 C C . VAL B 1 157 ? -6.262 14.93 16.984 1 91.19 157 VAL B C 1
ATOM 3830 O O . VAL B 1 157 ? -5.535 15.609 16.266 1 91.19 157 VAL B O 1
ATOM 3833 N N . ASP B 1 158 ? -6.141 14.797 18.266 1 92.06 158 ASP B N 1
ATOM 3834 C CA . ASP B 1 158 ? -4.957 15.375 18.891 1 92.06 158 ASP B CA 1
ATOM 3835 C C . ASP B 1 158 ? -3.768 14.422 18.797 1 92.06 158 ASP B C 1
ATOM 3837 O O . ASP B 1 158 ? -3.906 13.219 19.047 1 92.06 158 ASP B O 1
ATOM 3841 N N . PHE B 1 159 ? -2.658 14.984 18.438 1 95.56 159 PHE B N 1
ATOM 3842 C CA . PHE B 1 159 ? -1.414 14.227 18.375 1 95.56 159 PHE B CA 1
ATOM 3843 C C . PHE B 1 159 ? -0.337 14.883 19.234 1 95.56 159 PHE B C 1
ATOM 3845 O O . PHE B 1 159 ? -0.346 16.094 19.438 1 95.56 159 PHE B O 1
ATOM 3852 N N . GLY B 1 160 ? 0.526 14.008 19.766 1 94.75 160 GLY B N 1
ATOM 3853 C CA . GLY B 1 160 ? 1.744 14.562 20.328 1 94.75 160 GLY B CA 1
ATOM 3854 C C . GLY B 1 160 ? 2.525 15.414 19.344 1 94.75 160 GLY B C 1
ATOM 3855 O O . GLY B 1 160 ? 2.414 15.227 18.125 1 94.75 160 GLY B O 1
ATOM 3856 N N . LEU B 1 161 ? 3.318 16.25 19.875 1 96.62 161 LEU B N 1
ATOM 3857 C CA . LEU B 1 161 ? 4.008 17.25 19.047 1 96.62 161 LEU B CA 1
ATOM 3858 C C . LEU B 1 161 ? 5.125 16.594 18.234 1 96.62 161 LEU B C 1
ATOM 3860 O O . LEU B 1 161 ? 5.414 17.016 17.125 1 96.62 161 LEU B O 1
ATOM 3864 N N . ILE B 1 162 ? 5.758 15.609 18.844 1 97.88 162 ILE B N 1
ATOM 3865 C CA . ILE B 1 162 ? 6.945 15.031 18.219 1 97.88 162 ILE B CA 1
ATOM 3866 C C . ILE B 1 162 ? 6.742 13.531 18.016 1 97.88 162 ILE B C 1
ATOM 3868 O O . ILE B 1 162 ? 6.238 12.836 18.891 1 97.88 162 ILE B O 1
ATOM 3872 N N . ILE B 1 163 ? 7.023 13.125 16.844 1 97.94 163 ILE B N 1
ATOM 3873 C CA . ILE B 1 163 ? 7.141 11.695 16.578 1 97.94 163 ILE B CA 1
ATOM 3874 C C . ILE B 1 163 ? 8.594 11.25 16.75 1 97.94 163 ILE B C 1
ATOM 3876 O O . ILE B 1 163 ? 9.5 11.844 16.156 1 97.94 163 ILE B O 1
ATOM 3880 N N . ASP B 1 164 ? 8.805 10.281 17.578 1 97.56 164 ASP B N 1
ATOM 3881 C CA . ASP B 1 164 ? 10.125 9.672 17.719 1 97.56 164 ASP B CA 1
ATOM 3882 C C . ASP B 1 164 ? 10.422 8.719 16.547 1 97.56 164 ASP B C 1
ATOM 3884 O O . ASP B 1 164 ? 9.945 7.582 16.547 1 97.56 164 ASP B O 1
ATOM 3888 N N . LEU B 1 165 ? 11.281 9.102 15.664 1 96.75 165 LEU B N 1
ATOM 3889 C CA . LEU B 1 165 ? 11.539 8.312 14.469 1 96.75 165 LEU B CA 1
ATOM 3890 C C . LEU B 1 165 ? 12.5 7.164 14.773 1 96.75 165 LEU B C 1
ATOM 3892 O O . LEU B 1 165 ? 12.758 6.324 13.906 1 96.75 165 LEU B O 1
ATOM 3896 N N . THR B 1 166 ? 12.984 7.148 15.938 1 94.56 166 THR B N 1
ATOM 3897 C CA . THR B 1 166 ? 13.883 6.062 16.328 1 94.56 166 THR B CA 1
ATOM 3898 C C . THR B 1 166 ? 13.094 4.906 16.938 1 94.56 166 THR B C 1
ATOM 3900 O O . THR B 1 166 ? 13.633 3.812 17.125 1 94.56 166 THR B O 1
ATOM 3903 N N . SER B 1 167 ? 11.836 5.176 17.312 1 92.44 167 SER B N 1
ATOM 3904 C CA . SER B 1 167 ? 10.977 4.086 17.766 1 92.44 167 SER B CA 1
ATOM 3905 C C . SER B 1 167 ? 10.703 3.1 16.625 1 92.44 167 SER B C 1
ATOM 3907 O O . SER B 1 167 ? 10.992 3.381 15.469 1 92.44 167 SER B O 1
ATOM 3909 N N . ARG B 1 168 ? 10.188 1.971 16.969 1 88.19 168 ARG B N 1
ATOM 3910 C CA . ARG B 1 168 ? 9.836 0.97 15.961 1 88.19 168 ARG B CA 1
ATOM 3911 C C . ARG B 1 168 ? 8.844 1.534 14.953 1 88.19 168 ARG B C 1
ATOM 3913 O O . ARG B 1 168 ? 9.047 1.406 13.742 1 88.19 168 ARG B O 1
ATOM 3920 N N . ALA B 1 169 ? 7.77 2.168 15.453 1 90.31 169 ALA B N 1
ATOM 3921 C CA . ALA B 1 169 ? 6.762 2.748 14.57 1 90.31 169 ALA B CA 1
ATOM 3922 C C . ALA B 1 169 ? 7.336 3.91 13.773 1 90.31 169 ALA B C 1
ATOM 3924 O O . ALA B 1 169 ? 6.988 4.098 12.602 1 90.31 169 ALA B O 1
ATOM 3925 N N . GLY B 1 170 ? 8.227 4.68 14.414 1 94.69 170 GLY B N 1
ATOM 3926 C CA . GLY B 1 170 ? 8.875 5.777 13.711 1 94.69 170 GLY B CA 1
ATOM 3927 C C . GLY B 1 170 ? 9.758 5.312 12.562 1 94.69 170 GLY B C 1
ATOM 3928 O O . GLY B 1 170 ? 9.734 5.906 11.484 1 94.69 170 GLY B O 1
ATOM 3929 N N . ARG B 1 171 ? 10.445 4.238 12.789 1 92.19 171 ARG B N 1
ATOM 3930 C CA . ARG B 1 171 ? 11.273 3.666 11.734 1 92.19 171 ARG B CA 1
ATOM 3931 C C . ARG B 1 171 ? 10.406 3.148 10.586 1 92.19 171 ARG B C 1
ATOM 3933 O O . ARG B 1 171 ? 10.805 3.217 9.422 1 92.19 171 ARG B O 1
ATOM 3940 N N . GLY B 1 172 ? 9.289 2.6 10.945 1 90.38 172 GLY B N 1
ATOM 3941 C CA . GLY B 1 172 ? 8.328 2.199 9.93 1 90.38 172 GLY B CA 1
ATOM 3942 C C . GLY B 1 172 ? 7.867 3.35 9.062 1 90.38 172 GLY B C 1
ATOM 3943 O O . GLY B 1 172 ? 7.801 3.221 7.836 1 90.38 172 GLY B O 1
ATOM 3944 N N . LEU B 1 173 ? 7.582 4.441 9.672 1 94.12 173 LEU B N 1
ATOM 3945 C CA . LEU B 1 173 ? 7.18 5.633 8.938 1 94.12 173 LEU B CA 1
ATOM 3946 C C . LEU B 1 173 ? 8.289 6.082 7.988 1 94.12 173 LEU B C 1
ATOM 3948 O O . LEU B 1 173 ? 8.023 6.402 6.828 1 94.12 173 LEU B O 1
ATOM 3952 N N . LEU B 1 174 ? 9.523 6.078 8.453 1 94 174 LEU B N 1
ATOM 3953 C CA . LEU B 1 174 ? 10.648 6.477 7.613 1 94 174 LEU B CA 1
ATOM 3954 C C . LEU B 1 174 ? 10.797 5.535 6.422 1 94 174 LEU B C 1
ATOM 3956 O O . LEU B 1 174 ? 11.047 5.984 5.301 1 94 174 LEU B O 1
ATOM 3960 N N . ARG B 1 175 ? 10.648 4.262 6.672 1 90.75 175 ARG B N 1
ATOM 3961 C CA . ARG B 1 175 ? 10.742 3.275 5.602 1 90.75 175 ARG B CA 1
ATOM 3962 C C . ARG B 1 175 ? 9.656 3.502 4.555 1 90.75 175 ARG B C 1
ATOM 3964 O O . ARG B 1 175 ? 9.914 3.408 3.354 1 90.75 175 ARG B O 1
ATOM 3971 N N . CYS B 1 176 ? 8.492 3.758 5.039 1 91.25 176 CYS B N 1
ATOM 3972 C CA . CYS B 1 176 ? 7.359 4.016 4.16 1 91.25 176 CYS B CA 1
ATOM 3973 C C . CYS B 1 176 ? 7.613 5.238 3.287 1 91.25 176 CYS B C 1
ATOM 3975 O O . CYS B 1 176 ? 7.449 5.18 2.068 1 91.25 176 CYS B O 1
ATOM 3977 N N . LEU B 1 177 ? 8.047 6.234 3.848 1 93.75 177 LEU B N 1
ATOM 3978 C CA . LEU B 1 177 ? 8.281 7.48 3.125 1 93.75 177 LEU B CA 1
ATOM 3979 C C . LEU B 1 177 ? 9.438 7.328 2.139 1 93.75 177 LEU B C 1
ATOM 3981 O O . LEU B 1 177 ? 9.406 7.91 1.052 1 93.75 177 LEU B O 1
ATOM 3985 N N . ASP B 1 178 ? 10.43 6.641 2.588 1 91.81 178 ASP B N 1
ATOM 3986 C CA . ASP B 1 178 ? 11.547 6.371 1.688 1 91.81 178 ASP B CA 1
ATOM 3987 C C . ASP B 1 178 ? 11.086 5.59 0.459 1 91.81 178 ASP B C 1
ATOM 3989 O O . ASP B 1 178 ? 11.523 5.871 -0.66 1 91.81 178 ASP B O 1
ATOM 3993 N N . PHE B 1 179 ? 10.273 4.656 0.698 1 88.75 179 PHE B N 1
ATOM 3994 C CA . PHE B 1 179 ? 9.727 3.867 -0.4 1 88.75 179 PHE B CA 1
ATOM 3995 C C . PHE B 1 179 ? 8.961 4.754 -1.378 1 88.75 179 PHE B C 1
ATOM 3997 O O . PHE B 1 179 ? 9.211 4.715 -2.584 1 88.75 179 PHE B O 1
ATOM 4004 N N . VAL B 1 180 ? 8.062 5.52 -0.894 1 90.25 180 VAL B N 1
ATOM 4005 C CA . VAL B 1 180 ? 7.195 6.352 -1.723 1 90.25 180 VAL B CA 1
ATOM 4006 C C . VAL B 1 180 ? 8.039 7.383 -2.473 1 90.25 180 VAL B C 1
ATOM 4008 O O . VAL B 1 180 ? 7.852 7.586 -3.676 1 90.25 180 VAL B O 1
ATOM 4011 N N . ARG B 1 181 ? 8.961 7.973 -1.729 1 91.5 181 ARG B N 1
ATOM 4012 C CA . ARG B 1 181 ? 9.812 8.977 -2.352 1 91.5 181 ARG B CA 1
ATOM 4013 C C . ARG B 1 181 ? 10.594 8.391 -3.521 1 91.5 181 ARG B C 1
ATOM 4015 O O . ARG B 1 181 ? 10.695 9.008 -4.582 1 91.5 181 ARG B O 1
ATOM 4022 N N . ARG B 1 182 ? 11.141 7.27 -3.379 1 88.81 182 ARG B N 1
ATOM 4023 C CA . ARG B 1 182 ? 11.914 6.629 -4.434 1 88.81 182 ARG B CA 1
ATOM 4024 C C . ARG B 1 182 ? 11.031 6.266 -5.625 1 88.81 182 ARG B C 1
ATOM 4026 O O . ARG B 1 182 ? 11.453 6.379 -6.777 1 88.81 182 ARG B O 1
ATOM 4033 N N . GLU B 1 183 ? 9.867 5.77 -5.301 1 87.25 183 GLU B N 1
ATOM 4034 C CA . GLU B 1 183 ? 8.914 5.453 -6.363 1 87.25 183 GLU B CA 1
ATOM 4035 C C . GLU B 1 183 ? 8.641 6.672 -7.242 1 87.25 183 GLU B C 1
ATOM 4037 O O . GLU B 1 183 ? 8.57 6.555 -8.469 1 87.25 183 GLU B O 1
ATOM 4042 N N . TRP B 1 184 ? 8.531 7.777 -6.688 1 87.94 184 TRP B N 1
ATOM 4043 C CA . TRP B 1 184 ? 8.211 8.984 -7.445 1 87.94 184 TRP B CA 1
ATOM 4044 C C . TRP B 1 184 ? 9.469 9.578 -8.078 1 87.94 184 TRP B C 1
ATOM 4046 O O . TRP B 1 184 ? 9.414 10.141 -9.172 1 87.94 184 TRP B O 1
ATOM 4056 N N . ASP B 1 185 ? 10.578 9.477 -7.359 1 88.06 185 ASP B N 1
ATOM 4057 C CA . ASP B 1 185 ? 11.828 9.969 -7.926 1 88.06 185 ASP B CA 1
ATOM 4058 C C . ASP B 1 185 ? 12.203 9.203 -9.195 1 88.06 185 ASP B C 1
ATOM 4060 O O . ASP B 1 185 ? 12.781 9.766 -10.125 1 88.06 185 ASP B O 1
ATOM 4064 N N . GLU B 1 186 ? 11.82 7.973 -9.219 1 82.88 186 GLU B N 1
ATOM 4065 C CA . GLU B 1 186 ? 12.203 7.121 -10.336 1 82.88 186 GLU B CA 1
ATOM 4066 C C . GLU B 1 186 ? 11.047 6.945 -11.32 1 82.88 186 GLU B C 1
ATOM 4068 O O . GLU B 1 186 ? 11.117 6.109 -12.227 1 82.88 186 GLU B O 1
ATOM 4073 N N . ASP B 1 187 ? 10.023 7.664 -11.078 1 79.25 187 ASP B N 1
ATOM 4074 C CA . ASP B 1 187 ? 8.844 7.539 -11.922 1 79.25 187 ASP B CA 1
ATOM 4075 C C . ASP B 1 187 ? 8.359 6.094 -11.977 1 79.25 187 ASP B C 1
ATOM 4077 O O . ASP B 1 187 ? 8.172 5.539 -13.062 1 79.25 187 ASP B O 1
ATOM 4081 N N . GLY B 1 188 ? 8.234 5.621 -10.82 1 78.31 188 GLY B N 1
ATOM 4082 C CA . GLY B 1 188 ? 7.84 4.227 -10.695 1 78.31 188 GLY B CA 1
ATOM 4083 C C . GLY B 1 188 ? 6.41 3.967 -11.125 1 78.31 188 GLY B C 1
ATOM 4084 O O . GLY B 1 188 ? 5.652 4.906 -11.383 1 78.31 188 GLY B O 1
ATOM 4085 N N . VAL B 1 189 ? 6.047 2.742 -11.219 1 72.44 189 VAL B N 1
ATOM 4086 C CA . VAL B 1 189 ? 4.789 2.299 -11.805 1 72.44 189 VAL B CA 1
ATOM 4087 C C . VAL B 1 189 ? 3.623 2.732 -10.922 1 72.44 189 VAL B C 1
ATOM 4089 O O . VAL B 1 189 ? 2.541 3.047 -11.422 1 72.44 189 VAL B O 1
ATOM 4092 N N . LEU B 1 190 ? 3.83 2.729 -9.641 1 76 190 LEU B N 1
ATOM 4093 C CA . LEU B 1 190 ? 2.762 3.129 -8.727 1 76 190 LEU B CA 1
ATOM 4094 C C . LEU B 1 190 ? 2.41 4.602 -8.914 1 76 190 LEU B C 1
ATOM 4096 O O . LEU B 1 190 ? 1.262 5 -8.711 1 76 190 LEU B O 1
ATOM 4100 N N . ALA B 1 191 ? 3.361 5.32 -9.289 1 73.12 191 ALA B N 1
ATOM 4101 C CA . ALA B 1 191 ? 3.15 6.75 -9.516 1 73.12 191 ALA B CA 1
ATOM 4102 C C . ALA B 1 191 ? 2.346 6.992 -10.789 1 73.12 191 ALA B C 1
ATOM 4104 O O . ALA B 1 191 ? 1.717 8.039 -10.938 1 73.12 191 ALA B O 1
ATOM 4105 N N . GLN B 1 192 ? 2.273 6.047 -11.57 1 67.44 192 GLN B N 1
ATOM 4106 C CA . GLN B 1 192 ? 1.69 6.234 -12.891 1 67.44 192 GLN B CA 1
ATOM 4107 C C . GLN B 1 192 ? 0.25 5.734 -12.938 1 67.44 192 GLN B C 1
ATOM 4109 O O . GLN B 1 192 ? -0.505 6.078 -13.852 1 67.44 192 GLN B O 1
ATOM 4114 N N . HIS B 1 193 ? -0.147 4.992 -11.953 1 67.62 193 HIS B N 1
ATOM 4115 C CA . HIS B 1 193 ? -1.468 4.375 -11.992 1 67.62 193 HIS B CA 1
ATOM 4116 C C . HIS B 1 193 ? -2.359 4.91 -10.875 1 67.62 193 HIS B C 1
ATOM 4118 O O . HIS B 1 193 ? -2.051 4.75 -9.695 1 67.62 193 HIS B O 1
ATOM 4124 N N . GLY B 1 194 ? -3.383 5.504 -11.242 1 64.5 194 GLY B N 1
ATOM 4125 C CA . GLY B 1 194 ? -4.297 6.141 -10.312 1 64.5 194 GLY B CA 1
ATOM 4126 C C . GLY B 1 194 ? -4.887 5.18 -9.297 1 64.5 194 GLY B C 1
ATOM 4127 O O . GLY B 1 194 ? -5.008 5.508 -8.117 1 64.5 194 GLY B O 1
ATOM 4128 N N . GLY B 1 195 ? -5.246 4.012 -9.734 1 63.53 195 GLY B N 1
ATOM 4129 C CA . GLY B 1 195 ? -5.855 3.018 -8.859 1 63.53 195 GLY B CA 1
ATOM 4130 C C . GLY B 1 195 ? -4.945 2.584 -7.73 1 63.53 195 GLY B C 1
ATOM 4131 O O . GLY B 1 195 ? -5.418 2.127 -6.688 1 63.53 195 GLY B O 1
ATOM 4132 N N . THR B 1 196 ? -3.67 2.842 -7.918 1 68.94 196 THR B N 1
ATOM 4133 C CA . THR B 1 196 ? -2.703 2.389 -6.926 1 68.94 196 THR B CA 1
ATOM 4134 C C . THR B 1 196 ? -2.412 3.494 -5.914 1 68.94 196 THR B C 1
ATOM 4136 O O . THR B 1 196 ? -1.902 3.225 -4.824 1 68.94 196 THR B O 1
ATOM 4139 N N . ARG B 1 197 ? -2.793 4.688 -6.219 1 74.06 197 ARG B N 1
ATOM 4140 C CA . ARG B 1 197 ? -2.486 5.816 -5.352 1 74.06 197 ARG B CA 1
ATOM 4141 C C . ARG B 1 197 ? -3.248 5.719 -4.031 1 74.06 197 ARG B C 1
ATOM 4143 O O . ARG B 1 197 ? -2.744 6.129 -2.984 1 74.06 197 ARG B O 1
ATOM 4150 N N . ARG B 1 198 ? -4.371 5.082 -4.117 1 74.62 198 ARG B N 1
ATOM 4151 C CA . ARG B 1 198 ? -5.168 4.914 -2.904 1 74.62 198 ARG B CA 1
ATOM 4152 C C . ARG B 1 198 ? -4.441 4.039 -1.89 1 74.62 198 ARG B C 1
ATOM 4154 O O . ARG B 1 198 ? -4.52 4.281 -0.684 1 74.62 198 ARG B O 1
ATOM 4161 N N . HIS B 1 199 ? -3.766 3.055 -2.35 1 75.38 199 HIS B N 1
ATOM 4162 C CA . HIS B 1 199 ? -3.027 2.16 -1.465 1 75.38 199 HIS B CA 1
ATOM 4163 C C . HIS B 1 199 ? -1.837 2.873 -0.831 1 75.38 199 HIS B C 1
ATOM 4165 O O . HIS B 1 199 ? -1.529 2.65 0.343 1 75.38 199 HIS B O 1
ATOM 4171 N N . VAL B 1 200 ? -1.229 3.691 -1.616 1 84.75 200 VAL B N 1
ATOM 4172 C CA . VAL B 1 200 ? -0.067 4.43 -1.13 1 84.75 200 VAL B CA 1
ATOM 4173 C C . VAL B 1 200 ? -0.501 5.43 -0.059 1 84.75 200 VAL B C 1
ATOM 4175 O O . VAL B 1 200 ? 0.127 5.527 0.998 1 84.75 200 VAL B O 1
ATOM 4178 N N . GLU B 1 201 ? -1.621 6.078 -0.293 1 86.88 201 GLU B N 1
ATOM 4179 C CA . GLU B 1 201 ? -2.184 7.012 0.677 1 86.88 201 GLU B CA 1
ATOM 4180 C C . GLU B 1 201 ? -2.48 6.32 2.004 1 86.88 201 GLU B C 1
ATOM 4182 O O . GLU B 1 201 ? -2.119 6.824 3.068 1 86.88 201 GLU B O 1
ATOM 4187 N N . ALA B 1 202 ? -3.109 5.258 1.858 1 84.62 202 ALA B N 1
ATOM 4188 C CA . ALA B 1 202 ? -3.508 4.508 3.047 1 84.62 202 ALA B CA 1
ATOM 4189 C C . ALA B 1 202 ? -2.287 4.059 3.846 1 84.62 202 ALA B C 1
ATOM 4191 O O . ALA B 1 202 ? -2.295 4.102 5.078 1 84.62 202 ALA B O 1
ATOM 4192 N N . MET B 1 203 ? -1.312 3.66 3.135 1 86.25 203 MET B N 1
ATOM 4193 C CA . MET B 1 203 ? -0.089 3.197 3.787 1 86.25 203 MET B CA 1
ATOM 4194 C C . MET B 1 203 ? 0.594 4.336 4.535 1 86.25 203 MET B C 1
ATOM 4196 O O . MET B 1 203 ? 1.039 4.16 5.672 1 86.25 203 MET B O 1
ATOM 4200 N N . ILE B 1 204 ? 0.655 5.48 3.924 1 92.5 204 ILE B N 1
ATOM 4201 C CA . ILE B 1 204 ? 1.268 6.645 4.555 1 92.5 204 ILE B CA 1
ATOM 4202 C C . ILE B 1 204 ? 0.494 7.016 5.816 1 92.5 204 ILE B C 1
ATOM 4204 O O . ILE B 1 204 ? 1.085 7.184 6.887 1 92.5 204 ILE B O 1
ATOM 4208 N N . MET B 1 205 ? -0.792 7.086 5.699 1 93.44 205 MET B N 1
ATOM 4209 C CA . MET B 1 205 ? -1.627 7.508 6.82 1 93.44 205 MET B CA 1
ATOM 4210 C C . MET B 1 205 ? -1.568 6.496 7.957 1 93.44 205 MET B C 1
ATOM 4212 O O . MET B 1 205 ? -1.521 6.871 9.133 1 93.44 205 MET B O 1
ATOM 4216 N N . THR B 1 206 ? -1.562 5.262 7.66 1 90.12 206 THR B N 1
ATOM 4217 C CA . THR B 1 206 ? -1.469 4.223 8.68 1 90.12 206 THR B CA 1
ATOM 4218 C C . THR B 1 206 ? -0.155 4.332 9.445 1 90.12 206 THR B C 1
ATOM 4220 O O . THR B 1 206 ? -0.147 4.316 10.68 1 90.12 206 THR B O 1
ATOM 4223 N N . ASN B 1 207 ? 0.932 4.422 8.711 1 91.62 207 ASN B N 1
ATOM 4224 C CA . ASN B 1 207 ? 2.23 4.527 9.367 1 91.62 207 ASN B CA 1
ATOM 4225 C C . ASN B 1 207 ? 2.316 5.77 10.25 1 91.62 207 ASN B C 1
ATOM 4227 O O . ASN B 1 207 ? 2.889 5.723 11.336 1 91.62 207 ASN B O 1
ATOM 4231 N N . LEU B 1 208 ? 1.729 6.809 9.734 1 95.69 208 LEU B N 1
ATOM 4232 C CA . LEU B 1 208 ? 1.711 8.039 10.508 1 95.69 208 LEU B CA 1
ATOM 4233 C C . LEU B 1 208 ? 0.937 7.855 11.812 1 95.69 208 LEU B C 1
ATOM 4235 O O . LEU B 1 208 ? 1.416 8.227 12.883 1 95.69 208 LEU B O 1
ATOM 4239 N N . LEU B 1 209 ? -0.219 7.285 11.727 1 94.19 209 LEU B N 1
ATOM 4240 C CA . LEU B 1 209 ? -1.079 7.086 12.883 1 94.19 209 LEU B CA 1
ATOM 4241 C C . LEU B 1 209 ? -0.418 6.152 13.898 1 94.19 209 LEU B C 1
ATOM 4243 O O . LEU B 1 209 ? -0.571 6.332 15.109 1 94.19 209 LEU B O 1
ATOM 4247 N N . MET B 1 210 ? 0.306 5.262 13.414 1 90.62 210 MET B N 1
ATOM 4248 C CA . MET B 1 210 ? 0.97 4.309 14.297 1 90.62 210 MET B CA 1
ATOM 4249 C C . MET B 1 210 ? 2.176 4.949 14.984 1 90.62 210 MET B C 1
ATOM 4251 O O . MET B 1 210 ? 2.508 4.602 16.109 1 90.62 210 MET B O 1
ATOM 4255 N N . ALA B 1 211 ? 2.785 5.852 14.312 1 94.75 211 ALA B N 1
ATOM 4256 C CA . ALA B 1 211 ? 4.016 6.445 14.828 1 94.75 211 ALA B CA 1
ATOM 4257 C C . ALA B 1 211 ? 3.711 7.605 15.773 1 94.75 211 ALA B C 1
ATOM 4259 O O . ALA B 1 211 ? 4.473 7.867 16.719 1 94.75 211 ALA B O 1
ATOM 4260 N N . ALA B 1 212 ? 2.668 8.305 15.492 1 96.44 212 ALA B N 1
ATOM 4261 C CA . ALA B 1 212 ? 2.322 9.484 16.281 1 96.44 212 ALA B CA 1
ATOM 4262 C C . ALA B 1 212 ? 1.769 9.086 17.641 1 96.44 212 ALA B C 1
ATOM 4264 O O . ALA B 1 212 ? 1.084 8.07 17.766 1 96.44 212 ALA B O 1
ATOM 4265 N N . SER B 1 213 ? 2.104 9.898 18.625 1 95 213 SER B N 1
ATOM 4266 C CA . SER B 1 213 ? 1.516 9.703 19.938 1 95 213 SER B CA 1
ATOM 4267 C C . SER B 1 213 ? 0.249 10.531 20.109 1 95 213 SER B C 1
ATOM 4269 O O . SER B 1 213 ? 0.044 11.516 19.391 1 95 213 SER B O 1
ATOM 4271 N N . GLY B 1 214 ? -0.573 10.102 21.031 1 93.88 214 GLY B N 1
ATOM 4272 C CA . GLY B 1 214 ? -1.819 10.805 21.297 1 93.88 214 GLY B CA 1
ATOM 4273 C C . GLY B 1 214 ? -2.949 9.875 21.703 1 93.88 214 GLY B C 1
ATOM 4274 O O . GLY B 1 214 ? -2.76 8.664 21.797 1 93.88 214 GLY B O 1
ATOM 4275 N N . PRO B 1 215 ? -4.082 10.414 21.938 1 90.19 215 PRO B N 1
ATOM 4276 C CA . PRO B 1 215 ? -5.215 9.625 22.422 1 90.19 215 PRO B CA 1
ATOM 4277 C C . PRO B 1 215 ? -5.672 8.562 21.438 1 90.19 215 PRO B C 1
ATOM 4279 O O . PRO B 1 215 ? -6.238 7.543 21.844 1 90.19 215 PRO B O 1
ATOM 4282 N N . HIS B 1 216 ? -5.438 8.766 20.172 1 91 216 HIS B N 1
ATOM 4283 C CA . HIS B 1 216 ? -5.875 7.816 19.156 1 91 216 HIS B CA 1
ATOM 4284 C C . HIS B 1 216 ? -5.203 6.461 19.344 1 91 216 HIS B C 1
ATOM 4286 O O . HIS B 1 216 ? -5.695 5.445 18.844 1 91 216 HIS B O 1
ATOM 4292 N N . GLN B 1 217 ? -4.098 6.457 20.062 1 89.62 217 GLN B N 1
ATOM 4293 C CA . GLN B 1 217 ? -3.381 5.211 20.297 1 89.62 217 GLN B CA 1
ATOM 4294 C C . GLN B 1 217 ? -4.238 4.223 21.078 1 89.62 217 GLN B C 1
ATOM 4296 O O . GLN B 1 217 ? -4.121 3.008 20.891 1 89.62 217 GLN B O 1
ATOM 4301 N N . ASN B 1 218 ? -5.031 4.777 21.938 1 84.94 218 ASN B N 1
ATOM 4302 C CA . ASN B 1 218 ? -5.941 3.914 22.688 1 84.94 218 ASN B CA 1
ATOM 4303 C C . ASN B 1 218 ? -6.934 3.213 21.766 1 84.94 218 ASN B C 1
ATOM 4305 O O . ASN B 1 218 ? -7.285 2.053 21.984 1 84.94 218 ASN B O 1
ATOM 4309 N N . LEU B 1 219 ? -7.383 3.924 20.75 1 82.44 219 LEU B N 1
ATOM 4310 C CA . LEU B 1 219 ? -8.297 3.344 19.766 1 82.44 219 LEU B CA 1
ATOM 4311 C C . LEU B 1 219 ? -7.621 2.229 18.984 1 82.44 219 LEU B C 1
ATOM 4313 O O . LEU B 1 219 ? -8.227 1.184 18.734 1 82.44 219 LEU B O 1
ATOM 4317 N N . LEU B 1 220 ? -6.434 2.422 18.641 1 81.31 220 LEU B N 1
ATOM 4318 C CA . LEU B 1 220 ? -5.684 1.456 17.844 1 81.31 220 LEU B CA 1
ATOM 4319 C C . LEU B 1 220 ? -5.391 0.196 18.656 1 81.31 220 LEU B C 1
ATOM 4321 O O . LEU B 1 220 ? -5.434 -0.914 18.125 1 81.31 220 LEU B O 1
ATOM 4325 N N . ARG B 1 221 ? -5.059 0.362 19.875 1 76.12 221 ARG B N 1
ATOM 4326 C CA . ARG B 1 221 ? -4.762 -0.77 20.75 1 76.12 221 ARG B CA 1
ATOM 4327 C C . ARG B 1 221 ? -6.016 -1.598 21.016 1 76.12 221 ARG B C 1
ATOM 4329 O O . ARG B 1 221 ? -5.949 -2.824 21.109 1 76.12 221 ARG B O 1
ATOM 4336 N N . GLN B 1 222 ? -7.066 -0.91 21.219 1 66.94 222 GLN B N 1
ATOM 4337 C CA . GLN B 1 222 ? -8.328 -1.592 21.5 1 66.94 222 GLN B CA 1
ATOM 4338 C C . GLN B 1 222 ? -8.734 -2.49 20.328 1 66.94 222 GLN B C 1
ATOM 4340 O O . GLN B 1 222 ? -9.266 -3.584 20.547 1 66.94 222 GLN B O 1
ATOM 4345 N N . GLU B 1 223 ? -8.68 -2.004 19.156 1 60.5 223 GLU B N 1
ATOM 4346 C CA . GLU B 1 223 ? -9.031 -2.797 17.984 1 60.5 223 GLU B CA 1
ATOM 4347 C C . GLU B 1 223 ? -8.25 -4.105 17.953 1 60.5 223 GLU B C 1
ATOM 4349 O O . GLU B 1 223 ? -8.766 -5.137 17.516 1 60.5 223 GLU B O 1
ATOM 4354 N N . HIS B 1 224 ? -7.074 -3.979 18.5 1 56 224 HIS B N 1
ATOM 4355 C CA . HIS B 1 224 ? -6.234 -5.172 18.516 1 56 224 HIS B CA 1
ATOM 4356 C C . HIS B 1 224 ? -6.625 -6.102 19.656 1 56 224 HIS B C 1
ATOM 4358 O O . HIS B 1 224 ? -6.449 -7.316 19.562 1 56 224 HIS B O 1
ATOM 4364 N N . THR B 1 225 ? -6.977 -5.332 20.797 1 47.25 225 THR B N 1
ATOM 4365 C CA . THR B 1 225 ? -7.195 -6.125 22 1 47.25 225 THR B CA 1
ATOM 4366 C C . THR B 1 225 ? -8.672 -6.473 22.172 1 47.25 225 THR B C 1
ATOM 4368 O O . THR B 1 225 ? -9.008 -7.496 22.766 1 47.25 225 THR B O 1
ATOM 4371 N N . THR B 1 226 ? -9.539 -5.285 22.062 1 51.72 226 THR B N 1
ATOM 4372 C CA . THR B 1 226 ? -10.828 -5.328 22.766 1 51.72 226 THR B CA 1
ATOM 4373 C C . THR B 1 226 ? -11.797 -6.266 22.047 1 51.72 226 THR B C 1
ATOM 4375 O O . THR B 1 226 ? -11.836 -6.301 20.812 1 51.72 226 THR B O 1
ATOM 4378 N N . SER B 1 227 ? -12.148 -7.117 22.812 1 58.19 227 SER B N 1
ATOM 4379 C CA . SER B 1 227 ? -13.242 -8.078 22.75 1 58.19 227 SER B CA 1
ATOM 4380 C C . SER B 1 227 ? -14.578 -7.379 22.531 1 58.19 227 SER B C 1
ATOM 4382 O O . SER B 1 227 ? -15.227 -6.949 23.5 1 58.19 227 SER B O 1
ATOM 4384 N N . ARG B 1 228 ? -14.789 -6.465 21.641 1 63.31 228 ARG B N 1
ATOM 4385 C CA . ARG B 1 228 ? -16.156 -6.074 21.328 1 63.31 228 ARG B CA 1
ATOM 4386 C C . ARG B 1 228 ? -17.094 -7.281 21.359 1 63.31 228 ARG B C 1
ATOM 4388 O O . ARG B 1 228 ? -16.688 -8.398 21.047 1 63.31 228 ARG B O 1
ATOM 4395 N N . PRO B 1 229 ? -18.25 -6.75 21.969 1 72.44 229 PRO B N 1
ATOM 4396 C CA . PRO B 1 229 ? -19.219 -7.848 21.891 1 72.44 229 PRO B CA 1
ATOM 4397 C C . PRO B 1 229 ? -19.328 -8.438 20.484 1 72.44 229 PRO B C 1
ATOM 4399 O O . PRO B 1 229 ? -19.25 -7.707 19.5 1 72.44 229 PRO B O 1
ATOM 4402 N N . ALA B 1 230 ? -19.375 -9.586 20.531 1 74.69 230 ALA B N 1
ATOM 4403 C CA . ALA B 1 230 ? -19.422 -10.32 19.266 1 74.69 230 ALA B CA 1
ATOM 4404 C C . ALA B 1 230 ? -20.5 -9.742 18.344 1 74.69 230 ALA B C 1
ATOM 4406 O O . ALA B 1 230 ? -20.266 -9.617 17.125 1 74.69 230 ALA B O 1
ATOM 4407 N N . ALA B 1 231 ? -21.594 -9.352 18.953 1 82 231 ALA B N 1
ATOM 4408 C CA . ALA B 1 231 ? -22.688 -8.82 18.156 1 82 231 ALA B CA 1
ATOM 4409 C C . ALA B 1 231 ? -22.297 -7.508 17.484 1 82 231 ALA B C 1
ATOM 4411 O O . ALA B 1 231 ? -22.625 -7.285 16.312 1 82 231 ALA B O 1
ATOM 4412 N N . LEU B 1 232 ? -21.641 -6.695 18.219 1 84.31 232 LEU B N 1
ATOM 4413 C CA . LEU B 1 232 ? -21.188 -5.418 17.672 1 84.31 232 LEU B CA 1
ATOM 4414 C C . LEU B 1 232 ? -20.156 -5.629 16.578 1 84.31 232 LEU B C 1
ATOM 4416 O O . LEU B 1 232 ? -20.219 -4.996 15.516 1 84.31 232 LEU B O 1
ATOM 4420 N N . LYS B 1 233 ? -19.328 -6.523 16.891 1 78.75 233 LYS B N 1
ATOM 4421 C CA . LYS B 1 233 ? -18.297 -6.828 15.898 1 78.75 233 LYS B CA 1
ATOM 4422 C C . LYS B 1 233 ? -18.922 -7.316 14.586 1 78.75 233 LYS B C 1
ATOM 4424 O O . LYS B 1 233 ? -18.531 -6.879 13.508 1 78.75 233 LYS B O 1
ATOM 4429 N N . ARG B 1 234 ? -19.859 -8.078 14.719 1 79.88 234 ARG B N 1
ATOM 4430 C CA . ARG B 1 234 ? -20.547 -8.609 13.539 1 79.88 234 ARG B CA 1
ATOM 4431 C C . ARG B 1 234 ? -21.266 -7.496 12.781 1 79.88 234 ARG B C 1
ATOM 4433 O O . ARG B 1 234 ? -21.25 -7.469 11.547 1 79.88 234 ARG B O 1
ATOM 4440 N N . ALA B 1 235 ? -21.875 -6.637 13.516 1 86.06 235 ALA B N 1
ATOM 4441 C CA . ALA B 1 235 ? -22.594 -5.531 12.883 1 86.06 235 ALA B CA 1
ATOM 4442 C C . ALA B 1 235 ? -21.625 -4.602 12.148 1 86.06 235 ALA B C 1
ATOM 4444 O O . ALA B 1 235 ? -21.906 -4.184 11.023 1 86.06 235 ALA B O 1
ATOM 4445 N N . LEU B 1 236 ? -20.562 -4.32 12.828 1 82.5 236 LEU B N 1
ATOM 4446 C CA . LEU B 1 236 ? -19.562 -3.441 12.242 1 82.5 236 LEU B CA 1
ATOM 4447 C C . LEU B 1 236 ? -18.953 -4.062 10.992 1 82.5 236 LEU B C 1
ATOM 4449 O O . LEU B 1 236 ? -18.828 -3.395 9.961 1 82.5 236 LEU B O 1
ATOM 4453 N N . ASP B 1 237 ? -18.641 -5.273 11.156 1 74.81 237 ASP B N 1
ATOM 4454 C CA . ASP B 1 237 ? -18.141 -5.988 9.992 1 74.81 237 ASP B CA 1
ATOM 4455 C C . ASP B 1 237 ? -19.125 -5.934 8.828 1 74.81 237 ASP B C 1
ATOM 4457 O O . ASP B 1 237 ? -18.75 -5.676 7.688 1 74.81 237 ASP B O 1
ATOM 4461 N N . TYR B 1 238 ? -20.297 -6.105 9.148 1 78.06 238 TYR B N 1
ATOM 4462 C CA . TYR B 1 238 ? -21.359 -6.086 8.148 1 78.06 238 TYR B CA 1
ATOM 4463 C C . TYR B 1 238 ? -21.453 -4.715 7.492 1 78.06 238 TYR B C 1
ATOM 4465 O O . TYR B 1 238 ? -21.562 -4.609 6.266 1 78.06 238 TYR B O 1
ATOM 4473 N N . ILE B 1 239 ? -21.406 -3.705 8.234 1 83.5 239 ILE B N 1
ATOM 4474 C CA . ILE B 1 239 ? -21.531 -2.342 7.73 1 83.5 239 ILE B CA 1
ATOM 4475 C C . ILE B 1 239 ? -20.375 -2.041 6.777 1 83.5 239 ILE B C 1
ATOM 4477 O O . ILE B 1 239 ? -20.594 -1.58 5.652 1 83.5 239 ILE B O 1
ATOM 4481 N N . HIS B 1 240 ? -19.266 -2.312 7.203 1 76.38 240 HIS B N 1
ATOM 4482 C CA . HIS B 1 240 ? -18.094 -1.959 6.414 1 76.38 240 HIS B CA 1
ATOM 4483 C C . HIS B 1 240 ? -18.016 -2.785 5.133 1 76.38 240 HIS B C 1
ATOM 4485 O O . HIS B 1 240 ? -17.531 -2.305 4.105 1 76.38 240 HIS B O 1
ATOM 4491 N N . GLU B 1 241 ? -18.609 -3.844 5.352 1 68.44 241 GLU B N 1
ATOM 4492 C CA . GLU B 1 241 ? -18.609 -4.734 4.199 1 68.44 241 GLU B CA 1
ATOM 4493 C C . GLU B 1 241 ? -19.766 -4.438 3.256 1 68.44 241 GLU B C 1
ATOM 4495 O O . GLU B 1 241 ? -19.656 -4.625 2.043 1 68.44 241 GLU B O 1
ATOM 4500 N N . HIS B 1 242 ? -20.828 -3.82 3.779 1 72.94 242 HIS B N 1
ATOM 4501 C CA . HIS B 1 242 ? -22.062 -3.805 3.004 1 72.94 242 HIS B CA 1
ATOM 4502 C C . HIS B 1 242 ? -22.672 -2.404 2.961 1 72.94 242 HIS B C 1
ATOM 4504 O O . HIS B 1 242 ? -23.828 -2.236 2.572 1 72.94 242 HIS B O 1
ATOM 4510 N N . ALA B 1 243 ? -21.906 -1.481 3.258 1 80.25 243 ALA B N 1
ATOM 4511 C CA . ALA B 1 243 ? -22.484 -0.14 3.361 1 80.25 243 ALA B CA 1
ATOM 4512 C C . ALA B 1 243 ? -23.094 0.297 2.037 1 80.25 243 ALA B C 1
ATOM 4514 O O . ALA B 1 243 ? -24.109 0.995 2.021 1 80.25 243 ALA B O 1
ATOM 4515 N N . HIS B 1 244 ? -22.531 -0.144 0.998 1 74.19 244 HIS B N 1
ATOM 4516 C CA . HIS B 1 244 ? -22.984 0.267 -0.326 1 74.19 244 HIS B CA 1
ATOM 4517 C C . HIS B 1 244 ? -24.344 -0.353 -0.662 1 74.19 244 HIS B C 1
ATOM 4519 O O . HIS B 1 244 ? -25.031 0.125 -1.556 1 74.19 244 HIS B O 1
ATOM 4525 N N . GLU B 1 245 ? -24.719 -1.4 0.063 1 73.38 245 GLU B N 1
ATOM 4526 C CA . GLU B 1 245 ? -25.969 -2.113 -0.181 1 73.38 245 GLU B CA 1
ATOM 4527 C C . GLU B 1 245 ? -27.125 -1.453 0.549 1 73.38 245 GLU B C 1
ATOM 4529 O O . GLU B 1 245 ? -28.266 -1.932 0.481 1 73.38 245 GLU B O 1
ATOM 4534 N N . LEU B 1 246 ? -26.906 -0.484 1.046 1 79.44 246 LEU B N 1
ATOM 4535 C CA . LEU B 1 246 ? -27.891 0.313 1.775 1 79.44 246 LEU B CA 1
ATOM 4536 C C . LEU B 1 246 ? -28.656 -0.547 2.777 1 79.44 246 LEU B C 1
ATOM 4538 O O . LEU B 1 246 ? -29.875 -0.567 2.773 1 79.44 246 LEU B O 1
ATOM 4542 N N . PRO B 1 247 ? -27.859 -1.293 3.596 1 83.56 247 PRO B N 1
ATOM 4543 C CA . PRO B 1 247 ? -28.531 -2.152 4.57 1 83.56 247 PRO B CA 1
ATOM 4544 C C . PRO B 1 247 ? -29.453 -1.37 5.512 1 83.56 247 PRO B C 1
ATOM 4546 O O . PRO B 1 247 ? -29.219 -0.187 5.766 1 83.56 247 PRO B O 1
ATOM 4549 N N . THR B 1 248 ? -30.531 -2.074 5.898 1 85.75 248 THR B N 1
ATOM 4550 C CA . THR B 1 248 ? -31.484 -1.521 6.867 1 85.75 248 THR B CA 1
ATOM 4551 C C . THR B 1 248 ? -31.109 -1.962 8.281 1 85.75 248 THR B C 1
ATOM 4553 O O . THR B 1 248 ? -30.188 -2.754 8.477 1 85.75 248 THR B O 1
ATOM 4556 N N . LEU B 1 249 ? -31.828 -1.349 9.203 1 86.5 249 LEU B N 1
ATOM 4557 C CA . LEU B 1 249 ? -31.625 -1.753 10.594 1 86.5 249 LEU B CA 1
ATOM 4558 C C . LEU B 1 249 ? -31.906 -3.24 10.773 1 86.5 249 LEU B C 1
ATOM 4560 O O . LEU B 1 249 ? -31.234 -3.912 11.562 1 86.5 249 LEU B O 1
ATOM 4564 N N . THR B 1 250 ? -32.844 -3.715 10.031 1 87.44 250 THR B N 1
ATOM 4565 C CA . THR B 1 250 ? -33.188 -5.133 10.086 1 87.44 250 THR B CA 1
ATOM 4566 C C . THR B 1 250 ? -32 -5.984 9.594 1 87.44 250 THR B C 1
ATOM 4568 O O . THR B 1 250 ? -31.703 -7.027 10.18 1 87.44 250 THR B O 1
ATOM 4571 N N . ASP B 1 251 ? -31.391 -5.539 8.57 1 88.06 251 ASP B N 1
ATOM 4572 C CA . ASP B 1 251 ? -30.219 -6.242 8.055 1 88.06 251 ASP B CA 1
ATOM 4573 C C . ASP B 1 251 ? -29.109 -6.277 9.094 1 88.06 251 ASP B C 1
ATOM 4575 O O . ASP B 1 251 ? -28.438 -7.301 9.266 1 88.06 251 ASP B O 1
ATOM 4579 N N . LEU B 1 252 ? -28.938 -5.195 9.766 1 91.12 252 LEU B N 1
ATOM 4580 C CA . LEU B 1 252 ? -27.859 -5.07 10.75 1 91.12 252 LEU B CA 1
ATOM 4581 C C . LEU B 1 252 ? -28.125 -5.969 11.953 1 91.12 252 LEU B C 1
ATOM 4583 O O . LEU B 1 252 ? -27.203 -6.594 12.477 1 91.12 252 LEU B O 1
ATOM 4587 N N . THR B 1 253 ? -29.375 -5.988 12.391 1 88.81 253 THR B N 1
ATOM 4588 C CA . THR B 1 253 ? -29.719 -6.812 13.539 1 88.81 253 THR B CA 1
ATOM 4589 C C . THR B 1 253 ? -29.594 -8.297 13.203 1 88.81 253 THR B C 1
ATOM 4591 O O . THR B 1 253 ? -29.156 -9.094 14.039 1 88.81 253 THR B O 1
ATOM 4594 N N . ALA B 1 254 ? -29.906 -8.641 11.977 1 86.75 254 ALA B N 1
ATOM 4595 C CA . ALA B 1 254 ? -29.75 -10.016 11.516 1 86.75 254 ALA B CA 1
ATOM 4596 C C . ALA B 1 254 ? -28.281 -10.422 11.508 1 86.75 254 ALA B C 1
ATOM 4598 O O . ALA B 1 254 ? -27.938 -11.516 11.945 1 86.75 254 ALA B O 1
ATOM 4599 N N . ALA B 1 255 ? -27.516 -9.547 11.07 1 83.12 255 ALA B N 1
ATOM 4600 C CA . ALA B 1 255 ? -26.078 -9.812 11.016 1 83.12 255 ALA B CA 1
ATOM 4601 C C . ALA B 1 255 ? -25.484 -9.914 12.422 1 83.12 255 ALA B C 1
ATOM 4603 O O . ALA B 1 255 ? -24.609 -10.75 12.672 1 83.12 255 ALA B O 1
ATOM 4604 N N . ALA B 1 256 ? -25.922 -9.117 13.266 1 86.56 256 ALA B N 1
ATOM 4605 C CA . ALA B 1 256 ? -25.391 -9.031 14.625 1 86.56 256 ALA B CA 1
ATOM 4606 C C . ALA B 1 256 ? -25.938 -10.164 15.492 1 86.56 256 ALA B C 1
ATOM 4608 O O . ALA B 1 256 ? -25.328 -10.531 16.5 1 86.56 256 ALA B O 1
ATOM 4609 N N . GLY B 1 257 ? -27.156 -10.633 15.148 1 88.06 257 GLY B N 1
ATOM 4610 C CA . GLY B 1 257 ? -27.797 -11.695 15.906 1 88.06 257 GLY B CA 1
ATOM 4611 C C . GLY B 1 257 ? -28.438 -11.211 17.188 1 88.06 257 GLY B C 1
ATOM 4612 O O . GLY B 1 257 ? -28.484 -11.945 18.188 1 88.06 257 GLY B O 1
ATOM 4613 N N . VAL B 1 258 ? -28.781 -9.984 17.281 1 88.06 258 VAL B N 1
ATOM 4614 C CA . VAL B 1 258 ? -29.406 -9.422 18.469 1 88.06 258 VAL B CA 1
ATOM 4615 C C . VAL B 1 258 ? -30.562 -8.516 18.062 1 88.06 258 VAL B C 1
ATOM 4617 O O . VAL B 1 258 ? -30.75 -8.211 16.891 1 88.06 258 VAL B O 1
ATOM 4620 N N . SER B 1 259 ? -31.359 -8.141 19 1 88.69 259 SER B N 1
ATOM 4621 C CA . SER B 1 259 ? -32.5 -7.25 18.75 1 88.69 259 SER B CA 1
ATOM 4622 C C . SER B 1 259 ? -32 -5.84 18.406 1 88.69 259 SER B C 1
ATOM 4624 O O . SER B 1 259 ? -30.875 -5.473 18.688 1 88.69 259 SER B O 1
ATOM 4626 N N . ALA B 1 260 ? -32.906 -5.102 17.75 1 88.62 260 ALA B N 1
ATOM 4627 C CA . ALA B 1 260 ? -32.594 -3.717 17.406 1 88.62 260 ALA B CA 1
ATOM 4628 C C . ALA B 1 260 ? -32.219 -2.904 18.641 1 88.62 260 ALA B C 1
ATOM 4630 O O . ALA B 1 260 ? -31.328 -2.066 18.594 1 88.62 260 ALA B O 1
ATOM 4631 N N . ARG B 1 261 ? -32.969 -3.176 19.672 1 84.5 261 ARG B N 1
ATOM 4632 C CA . ARG B 1 261 ? -32.719 -2.457 20.922 1 84.5 261 ARG B CA 1
ATOM 4633 C C . ARG B 1 261 ? -31.312 -2.775 21.438 1 84.5 261 ARG B C 1
ATOM 4635 O O . ARG B 1 261 ? -30.562 -1.868 21.797 1 84.5 261 ARG B O 1
ATOM 4642 N N . THR B 1 262 ? -30.938 -4.031 21.516 1 88.81 262 THR B N 1
ATOM 4643 C CA . THR B 1 262 ? -29.625 -4.465 21.984 1 88.81 262 THR B CA 1
ATOM 4644 C C . THR B 1 262 ? -28.516 -3.885 21.109 1 88.81 262 THR B C 1
ATOM 4646 O O . THR B 1 262 ? -27.5 -3.414 21.609 1 88.81 262 THR B O 1
ATOM 4649 N N . LEU B 1 263 ? -28.734 -3.922 19.859 1 92.06 263 LEU B N 1
ATOM 4650 C CA . LEU B 1 263 ? -27.734 -3.4 18.938 1 92.06 263 LEU B CA 1
ATOM 4651 C C . LEU B 1 263 ? -27.547 -1.898 19.109 1 92.06 263 LEU B C 1
ATOM 4653 O O . LEU B 1 263 ? -26.422 -1.401 19.141 1 92.06 263 LEU B O 1
ATOM 4657 N N . GLN B 1 264 ? -28.641 -1.229 19.25 1 87.5 264 GLN B N 1
ATOM 4658 C CA . GLN B 1 264 ? -28.594 0.215 19.469 1 87.5 264 GLN B CA 1
ATOM 4659 C C . GLN B 1 264 ? -27.828 0.566 20.734 1 87.5 264 GLN B C 1
ATOM 4661 O O . GLN B 1 264 ? -27 1.484 20.719 1 87.5 264 GLN B O 1
ATOM 4666 N N . LEU B 1 265 ? -28.047 -0.149 21.781 1 84.75 265 LEU B N 1
ATOM 4667 C CA . LEU B 1 265 ? -27.359 0.095 23.031 1 84.75 265 LEU B CA 1
ATOM 4668 C C . LEU B 1 265 ? -25.875 -0.178 22.906 1 84.75 265 LEU B C 1
ATOM 4670 O O . LEU B 1 265 ? -25.047 0.567 23.438 1 84.75 265 LEU B O 1
ATOM 4674 N N . GLN B 1 266 ? -25.578 -1.25 22.219 1 87.62 266 GLN B N 1
ATOM 4675 C CA . GLN B 1 266 ? -24.172 -1.587 22.031 1 87.62 266 GLN B CA 1
ATOM 4676 C C . GLN B 1 266 ? -23.453 -0.511 21.219 1 87.62 266 GLN B C 1
ATOM 4678 O O . GLN B 1 266 ? -22.312 -0.15 21.531 1 87.62 266 GLN B O 1
ATOM 4683 N N . PHE B 1 267 ? -24.062 -0.021 20.188 1 88.75 267 PHE B N 1
ATOM 4684 C CA . PHE B 1 267 ? -23.484 1.053 19.391 1 88.75 267 PHE B CA 1
ATOM 4685 C C . PHE B 1 267 ? -23.312 2.318 20.219 1 88.75 267 PHE B C 1
ATOM 4687 O O . PHE B 1 267 ? -22.25 2.93 20.234 1 88.75 267 PHE B O 1
ATOM 4694 N N . LEU B 1 268 ? -24.328 2.68 20.938 1 80.5 268 LEU B N 1
ATOM 4695 C CA . LEU B 1 268 ? -24.281 3.895 21.75 1 80.5 268 LEU B CA 1
ATOM 4696 C C . LEU B 1 268 ? -23.219 3.783 22.828 1 80.5 268 LEU B C 1
ATOM 4698 O O . LEU B 1 268 ? -22.438 4.719 23.047 1 80.5 268 LEU B O 1
ATOM 4702 N N . ARG B 1 269 ? -23.188 2.676 23.469 1 78.12 269 ARG B N 1
ATOM 4703 C CA . ARG B 1 269 ? -22.25 2.467 24.578 1 78.12 269 ARG B CA 1
ATOM 4704 C C . ARG B 1 269 ? -20.812 2.424 24.078 1 78.12 269 ARG B C 1
ATOM 4706 O O . ARG B 1 269 ? -19.906 2.922 24.75 1 78.12 269 ARG B O 1
ATOM 4713 N N . ASN B 1 270 ? -20.656 1.789 22.953 1 76.56 270 ASN B N 1
ATOM 4714 C CA . ASN B 1 270 ? -19.297 1.516 22.516 1 76.56 270 ASN B CA 1
ATOM 4715 C C . ASN B 1 270 ? -18.812 2.557 21.516 1 76.56 270 ASN B C 1
ATOM 4717 O O . ASN B 1 270 ? -17.609 2.805 21.406 1 76.56 270 ASN B O 1
ATOM 4721 N N . LEU B 1 271 ? -19.797 3.207 20.766 1 78.44 271 LEU B N 1
ATOM 4722 C CA . LEU B 1 271 ? -19.375 4.059 19.656 1 78.44 271 LEU B CA 1
ATOM 4723 C C . LEU B 1 271 ? -20 5.445 19.766 1 78.44 271 LEU B C 1
ATOM 4725 O O . LEU B 1 271 ? -19.672 6.344 19 1 78.44 271 LEU B O 1
ATOM 4729 N N . GLY B 1 272 ? -20.938 5.672 20.625 1 75.69 272 GLY B N 1
ATOM 4730 C CA . GLY B 1 272 ? -21.547 6.969 20.875 1 75.69 272 GLY B CA 1
ATOM 4731 C C . GLY B 1 272 ? -22.516 7.383 19.781 1 75.69 272 GLY B C 1
ATOM 4732 O O . GLY B 1 272 ? -22.859 8.562 19.656 1 75.69 272 GLY B O 1
ATOM 4733 N N . CYS B 1 273 ? -22.891 6.449 18.969 1 82.5 273 CYS B N 1
ATOM 4734 C CA . CYS B 1 273 ? -23.859 6.73 17.906 1 82.5 273 CYS B CA 1
ATOM 4735 C C . CYS B 1 273 ? -24.734 5.516 17.625 1 82.5 273 CYS B C 1
ATOM 4737 O O . CYS B 1 273 ? -24.469 4.426 18.156 1 82.5 273 CYS B O 1
ATOM 4739 N N . THR B 1 274 ? -25.812 5.723 16.859 1 87.5 274 THR B N 1
ATOM 4740 C CA . THR B 1 274 ? -26.688 4.617 16.516 1 87.5 274 THR B CA 1
ATOM 4741 C C . THR B 1 274 ? -26.141 3.842 15.32 1 87.5 274 THR B C 1
ATOM 4743 O O . THR B 1 274 ? -25.281 4.348 14.586 1 87.5 274 THR B O 1
ATOM 4746 N N . PRO B 1 275 ? -26.625 2.621 15.125 1 89.31 275 PRO B N 1
ATOM 4747 C CA . PRO B 1 275 ? -26.188 1.836 13.961 1 89.31 275 PRO B CA 1
ATOM 4748 C C . PRO B 1 275 ? -26.422 2.557 12.641 1 89.31 275 PRO B C 1
ATOM 4750 O O . PRO B 1 275 ? -25.547 2.562 11.773 1 89.31 275 PRO B O 1
ATOM 4753 N N . LEU B 1 276 ? -27.5 3.191 12.539 1 86.69 276 LEU B N 1
ATOM 4754 C CA . LEU B 1 276 ? -27.859 3.84 11.281 1 86.69 276 LEU B CA 1
ATOM 4755 C C . LEU B 1 276 ? -27.016 5.094 11.062 1 86.69 276 LEU B C 1
ATOM 4757 O O . LEU B 1 276 ? -26.672 5.422 9.93 1 86.69 276 LEU B O 1
ATOM 4761 N N . GLN B 1 277 ? -26.75 5.801 12.156 1 83.12 277 GLN B N 1
ATOM 4762 C CA . GLN B 1 277 ? -25.844 6.941 12.047 1 83.12 277 GLN B CA 1
ATOM 4763 C C . GLN B 1 277 ? -24.453 6.504 11.594 1 83.12 277 GLN B C 1
ATOM 4765 O O . GLN B 1 277 ? -23.844 7.145 10.734 1 83.12 277 GLN B O 1
ATOM 4770 N N . TYR B 1 278 ? -24.016 5.418 12.258 1 87.88 278 TYR B N 1
ATOM 4771 C CA . TYR B 1 278 ? -22.719 4.871 11.891 1 87.88 278 TYR B CA 1
ATOM 4772 C C . TYR B 1 278 ? -22.688 4.48 10.422 1 87.88 278 TYR B C 1
ATOM 4774 O O . TYR B 1 278 ? -21.734 4.797 9.703 1 87.88 278 TYR B O 1
ATOM 4782 N N . LEU B 1 279 ? -23.688 3.844 9.961 1 89.31 279 LEU B N 1
ATOM 4783 C CA . LEU B 1 279 ? -23.812 3.426 8.57 1 89.31 279 LEU B CA 1
ATOM 4784 C C . LEU B 1 279 ? -23.797 4.629 7.637 1 89.31 279 LEU B C 1
ATOM 4786 O O . LEU B 1 279 ? -23.125 4.609 6.605 1 89.31 279 LEU B O 1
ATOM 4790 N N . ARG B 1 280 ? -24.469 5.594 7.961 1 85.56 280 ARG B N 1
ATOM 4791 C CA . ARG B 1 280 ? -24.516 6.809 7.156 1 85.56 280 ARG B CA 1
ATOM 4792 C C . ARG B 1 280 ? -23.141 7.438 7.027 1 85.56 280 ARG B C 1
ATOM 4794 O O . ARG B 1 280 ? -22.75 7.887 5.945 1 85.56 280 ARG B O 1
ATOM 4801 N N . ASP B 1 281 ? -22.453 7.484 8.125 1 85.44 281 ASP B N 1
ATOM 4802 C CA . ASP B 1 281 ? -21.109 8.062 8.125 1 85.44 281 ASP B CA 1
ATOM 4803 C C . ASP B 1 281 ? -20.172 7.262 7.227 1 85.44 281 ASP B C 1
ATOM 4805 O O . ASP B 1 281 ? -19.359 7.836 6.5 1 85.44 281 ASP B O 1
ATOM 4809 N N . VAL B 1 282 ? -20.281 5.953 7.352 1 85.88 282 VAL B N 1
ATOM 4810 C CA . VAL B 1 282 ? -19.469 5.074 6.512 1 85.88 282 VAL B CA 1
ATOM 4811 C C . VAL B 1 282 ? -19.781 5.332 5.039 1 85.88 282 VAL B C 1
ATOM 4813 O O . VAL B 1 282 ? -18.875 5.426 4.211 1 85.88 282 VAL B O 1
ATOM 4816 N N . ARG B 1 283 ? -21 5.508 4.758 1 87.56 283 ARG B N 1
ATOM 4817 C CA . ARG B 1 283 ? -21.438 5.75 3.383 1 87.56 283 ARG B CA 1
ATOM 4818 C C . ARG B 1 283 ? -20.953 7.113 2.895 1 87.56 283 ARG B C 1
ATOM 4820 O O . ARG B 1 283 ? -20.562 7.262 1.738 1 87.56 283 ARG B O 1
ATOM 4827 N N . LEU B 1 284 ? -21.031 8.07 3.707 1 86.56 284 LEU B N 1
ATOM 4828 C CA . LEU B 1 284 ? -20.562 9.406 3.352 1 86.56 284 LEU B CA 1
ATOM 4829 C C . LEU B 1 284 ? -19.062 9.383 3.033 1 86.56 284 LEU B C 1
ATOM 4831 O O . LEU B 1 284 ? -18.625 10.016 2.066 1 86.56 284 LEU B O 1
ATOM 4835 N N . ARG B 1 285 ? -18.406 8.695 3.826 1 83.12 285 ARG B N 1
ATOM 4836 C CA . ARG B 1 285 ? -16.969 8.57 3.621 1 83.12 285 ARG B CA 1
ATOM 4837 C C . ARG B 1 285 ? -16.656 7.863 2.303 1 83.12 285 ARG B C 1
ATOM 4839 O O . ARG B 1 285 ? -15.734 8.25 1.587 1 83.12 285 ARG B O 1
ATOM 4846 N N . ALA B 1 286 ? -17.328 6.887 2.072 1 81.88 286 ALA B N 1
ATOM 4847 C CA . ALA B 1 286 ? -17.156 6.148 0.821 1 81.88 286 ALA B CA 1
ATOM 4848 C C . ALA B 1 286 ? -17.484 7.031 -0.381 1 81.88 286 ALA B C 1
ATOM 4850 O O . ALA B 1 286 ? -16.781 6.984 -1.398 1 81.88 286 ALA B O 1
ATOM 4851 N N . ALA B 1 287 ? -18.469 7.781 -0.26 1 85.25 287 ALA B N 1
ATOM 4852 C CA . ALA B 1 287 ? -18.812 8.727 -1.314 1 85.25 287 ALA B CA 1
ATOM 4853 C C . ALA B 1 287 ? -17.672 9.711 -1.571 1 85.25 287 ALA B C 1
ATOM 4855 O O . ALA B 1 287 ? -17.328 9.984 -2.723 1 85.25 287 ALA B O 1
ATOM 4856 N N . ARG B 1 288 ? -17.141 10.172 -0.542 1 83.5 288 ARG B N 1
ATOM 4857 C CA . ARG B 1 288 ? -16.031 11.109 -0.684 1 83.5 288 ARG B CA 1
ATOM 4858 C C . ARG B 1 288 ? -14.836 10.445 -1.374 1 83.5 288 ARG B C 1
ATOM 4860 O O . ARG B 1 288 ? -14.203 11.047 -2.244 1 83.5 288 ARG B O 1
ATOM 4867 N N . ALA B 1 289 ? -14.516 9.305 -0.93 1 77.06 289 ALA B N 1
ATOM 4868 C CA . ALA B 1 289 ? -13.414 8.562 -1.538 1 77.06 289 ALA B CA 1
ATOM 4869 C C . ALA B 1 289 ? -13.602 8.43 -3.047 1 77.06 289 ALA B C 1
ATOM 4871 O O . ALA B 1 289 ? -12.656 8.594 -3.816 1 77.06 289 ALA B O 1
ATOM 4872 N N . GLU B 1 290 ? -14.758 8.211 -3.408 1 78.44 290 GLU B N 1
ATOM 4873 C CA . GLU B 1 290 ? -15.078 8.07 -4.824 1 78.44 290 GLU B CA 1
ATOM 4874 C C . GLU B 1 290 ? -14.969 9.406 -5.555 1 78.44 290 GLU B C 1
ATOM 4876 O O . GLU B 1 290 ? -14.539 9.453 -6.711 1 78.44 290 GLU B O 1
ATOM 4881 N N . LEU B 1 291 ? -15.289 10.422 -4.891 1 83.31 291 LEU B N 1
ATOM 4882 C CA . LEU B 1 291 ? -15.195 11.758 -5.477 1 83.31 291 LEU B CA 1
ATOM 4883 C C . LEU B 1 291 ? -13.734 12.164 -5.648 1 83.31 291 LEU B C 1
ATOM 4885 O O . LEU B 1 291 ? -13.383 12.836 -6.625 1 83.31 291 LEU B O 1
ATOM 4889 N N . LEU B 1 292 ? -12.914 11.75 -4.703 1 76.38 292 LEU B N 1
ATOM 4890 C CA . LEU B 1 292 ? -11.5 12.117 -4.711 1 76.38 292 LEU B CA 1
ATOM 4891 C C . LEU B 1 292 ? -10.734 11.297 -5.746 1 76.38 292 LEU B C 1
ATOM 4893 O O . LEU B 1 292 ? -9.695 11.742 -6.238 1 76.38 292 LEU B O 1
ATOM 4897 N N . HIS B 1 293 ? -11.273 10.109 -5.922 1 71.69 293 HIS B N 1
ATOM 4898 C CA . HIS B 1 293 ? -10.656 9.18 -6.867 1 71.69 293 HIS B CA 1
ATOM 4899 C C . HIS B 1 293 ? -11.68 8.656 -7.871 1 71.69 293 HIS B C 1
ATOM 4901 O O . HIS B 1 293 ? -11.984 7.461 -7.887 1 71.69 293 HIS B O 1
ATOM 4907 N N . PRO B 1 294 ? -12.031 9.672 -8.656 1 64.06 294 PRO B N 1
ATOM 4908 C CA . PRO B 1 294 ? -13.102 9.273 -9.578 1 64.06 294 PRO B CA 1
ATOM 4909 C C . PRO B 1 294 ? -12.688 8.148 -10.516 1 64.06 294 PRO B C 1
ATOM 4911 O O . PRO B 1 294 ? -11.547 8.125 -10.992 1 64.06 294 PRO B O 1
ATOM 4914 N N . ARG B 1 295 ? -13.57 7.25 -10.617 1 59.41 295 ARG B N 1
ATOM 4915 C CA . ARG B 1 295 ? -13.312 6.074 -11.438 1 59.41 295 ARG B CA 1
ATOM 4916 C C . ARG B 1 295 ? -13.328 6.43 -12.922 1 59.41 295 ARG B C 1
ATOM 4918 O O . ARG B 1 295 ? -12.758 5.711 -13.742 1 59.41 295 ARG B O 1
ATOM 4925 N N . SER B 1 296 ? -14.117 7.453 -13.289 1 62.03 296 SER B N 1
ATOM 4926 C CA . SER B 1 296 ? -14.203 7.965 -14.656 1 62.03 296 SER B CA 1
ATOM 4927 C C . SER B 1 296 ? -14.32 9.484 -14.664 1 62.03 296 SER B C 1
ATOM 4929 O O . SER B 1 296 ? -14.703 10.094 -13.664 1 62.03 296 SER B O 1
ATOM 4931 N N . ALA B 1 297 ? -13.922 10.039 -15.867 1 67.81 297 ALA B N 1
ATOM 4932 C CA . ALA B 1 297 ? -13.984 11.484 -16.016 1 67.81 297 ALA B CA 1
ATOM 4933 C C . ALA B 1 297 ? -15.43 11.977 -16.031 1 67.81 297 ALA B C 1
ATOM 4935 O O . ALA B 1 297 ? -15.703 13.141 -15.742 1 67.81 297 ALA B O 1
ATOM 4936 N N . ASP B 1 298 ? -16.375 11.156 -16.281 1 76.12 298 ASP B N 1
ATOM 4937 C CA . ASP B 1 298 ? -17.766 11.602 -16.484 1 76.12 298 ASP B CA 1
ATOM 4938 C C . ASP B 1 298 ? -18.594 11.375 -15.234 1 76.12 298 ASP B C 1
ATOM 4940 O O . ASP B 1 298 ? -19.797 11.641 -15.227 1 76.12 298 ASP B O 1
ATOM 4944 N N . VAL B 1 299 ? -17.906 11 -14.258 1 79.25 299 VAL B N 1
ATOM 4945 C CA . VAL B 1 299 ? -18.641 10.766 -13.023 1 79.25 299 VAL B CA 1
ATOM 4946 C C . VAL B 1 299 ? -19.203 12.086 -12.492 1 79.25 299 VAL B C 1
ATOM 4948 O O . VAL B 1 299 ? -18.531 13.125 -12.555 1 79.25 299 VAL B O 1
ATOM 4951 N N . THR B 1 300 ? -20.531 12.047 -12.078 1 87.25 300 THR B N 1
ATOM 4952 C CA . THR B 1 300 ? -21.141 13.242 -11.492 1 87.25 300 THR B CA 1
ATOM 4953 C C . THR B 1 300 ? -21.344 13.07 -9.992 1 87.25 300 THR B C 1
ATOM 4955 O O . THR B 1 300 ? -21.312 11.945 -9.484 1 87.25 300 THR B O 1
ATOM 4958 N N . VAL B 1 301 ? -21.562 14.141 -9.398 1 91.62 301 VAL B N 1
ATOM 4959 C CA . VAL B 1 301 ? -21.859 14.133 -7.969 1 91.62 301 VAL B CA 1
ATOM 4960 C C . VAL B 1 301 ? -23.156 13.344 -7.719 1 91.62 301 VAL B C 1
ATOM 4962 O O . VAL B 1 301 ? -23.25 12.602 -6.738 1 91.62 301 VAL B O 1
ATOM 4965 N N . THR B 1 302 ? -24.078 13.531 -8.625 1 88.88 302 THR B N 1
ATOM 4966 C CA . THR B 1 302 ? -25.359 12.852 -8.508 1 88.88 302 THR B CA 1
ATOM 4967 C C . THR B 1 302 ? -25.172 11.336 -8.555 1 88.88 302 THR B C 1
ATOM 4969 O O . THR B 1 302 ? -25.75 10.602 -7.754 1 88.88 302 THR B O 1
ATOM 4972 N N . ASP B 1 303 ? -24.344 10.953 -9.43 1 86.19 303 ASP B N 1
ATOM 4973 C CA . ASP B 1 303 ? -24.062 9.523 -9.562 1 86.19 303 ASP B CA 1
ATOM 4974 C C . ASP B 1 303 ? -23.484 8.961 -8.266 1 86.19 303 ASP B C 1
ATOM 4976 O O . ASP B 1 303 ? -23.938 7.918 -7.781 1 86.19 303 ASP B O 1
ATOM 4980 N N . VAL B 1 304 ? -22.531 9.625 -7.75 1 88.31 304 VAL B N 1
ATOM 4981 C CA . VAL B 1 304 ? -21.844 9.164 -6.551 1 88.31 304 VAL B CA 1
ATOM 4982 C C . VAL B 1 304 ? -22.797 9.203 -5.359 1 88.31 304 VAL B C 1
ATOM 4984 O O . VAL B 1 304 ? -22.891 8.227 -4.605 1 88.31 304 VAL B O 1
ATOM 4987 N N . ALA B 1 305 ? -23.516 10.266 -5.254 1 90.06 305 ALA B N 1
ATOM 4988 C CA . ALA B 1 305 ? -24.438 10.422 -4.129 1 90.06 305 ALA B CA 1
ATOM 4989 C C . ALA B 1 305 ? -25.484 9.32 -4.121 1 90.06 305 ALA B C 1
ATOM 4991 O O . ALA B 1 305 ? -25.688 8.656 -3.105 1 90.06 305 ALA B O 1
ATOM 4992 N N . THR B 1 306 ? -26.078 9.07 -5.219 1 86.56 306 THR B N 1
ATOM 4993 C CA . THR B 1 306 ? -27.172 8.102 -5.316 1 86.56 306 THR B CA 1
ATOM 4994 C C . THR B 1 306 ? -26.656 6.684 -5.117 1 86.56 306 THR B C 1
ATOM 4996 O O . THR B 1 306 ? -27.344 5.848 -4.516 1 86.56 306 THR B O 1
ATOM 4999 N N . SER B 1 307 ? -25.516 6.52 -5.531 1 83.62 307 SER B N 1
ATOM 5000 C CA . SER B 1 307 ? -24.938 5.188 -5.402 1 83.62 307 SER B CA 1
ATOM 5001 C C . SER B 1 307 ? -24.688 4.828 -3.938 1 83.62 307 SER B C 1
ATOM 5003 O O . SER B 1 307 ? -24.703 3.652 -3.57 1 83.62 307 SER B O 1
ATOM 5005 N N . TRP B 1 308 ? -24.516 5.832 -3.203 1 87.88 308 TRP B N 1
ATOM 5006 C CA . TRP B 1 308 ? -24.25 5.594 -1.789 1 87.88 308 TRP B CA 1
ATOM 5007 C C . TRP B 1 308 ? -25.484 5.906 -0.943 1 87.88 308 TRP B C 1
ATOM 5009 O O . TRP B 1 308 ? -25.391 6.016 0.281 1 87.88 308 TRP B O 1
ATOM 5019 N N . GLY B 1 309 ? -26.625 6.113 -1.619 1 86.12 309 GLY B N 1
ATOM 5020 C CA . GLY B 1 309 ? -27.906 6.156 -0.931 1 86.12 309 GLY B CA 1
ATOM 5021 C C . GLY B 1 309 ? -28.312 7.559 -0.512 1 86.12 309 GLY B C 1
ATOM 5022 O O . GLY B 1 309 ? -29.203 7.73 0.323 1 86.12 309 GLY B O 1
ATOM 5023 N N . PHE B 1 310 ? -27.625 8.508 -1.033 1 89.44 310 PHE B N 1
ATOM 5024 C CA . PHE B 1 310 ? -28.047 9.875 -0.79 1 89.44 310 PHE B CA 1
ATOM 5025 C C . PHE B 1 310 ? -28.922 10.383 -1.929 1 89.44 310 PHE B C 1
ATOM 5027 O O . PHE B 1 310 ? -28.406 10.898 -2.928 1 89.44 310 PHE B O 1
ATOM 5034 N N . TYR B 1 311 ? -30.219 10.336 -1.741 1 85.25 311 TYR B N 1
ATOM 5035 C CA . TYR B 1 311 ? -31.156 10.578 -2.836 1 85.25 311 TYR B CA 1
ATOM 5036 C C . TYR B 1 311 ? -31.594 12.039 -2.871 1 85.25 311 TYR B C 1
ATOM 5038 O O . TYR B 1 311 ? -32.094 12.523 -3.887 1 85.25 311 TYR B O 1
ATOM 5046 N N . ASN B 1 312 ? -31.547 12.68 -1.781 1 85.38 312 ASN B N 1
ATOM 5047 C CA . ASN B 1 312 ? -31.734 14.125 -1.744 1 85.38 312 ASN B CA 1
ATOM 5048 C C . ASN B 1 312 ? -30.406 14.875 -1.871 1 85.38 312 ASN B C 1
ATOM 5050 O O . ASN B 1 312 ? -29.672 15.016 -0.892 1 85.38 312 ASN B O 1
ATOM 5054 N N . LEU B 1 313 ? -30.156 15.406 -3.076 1 89.81 313 LEU B N 1
ATOM 5055 C CA . LEU B 1 313 ? -28.859 15.977 -3.398 1 89.81 313 LEU B CA 1
ATOM 5056 C C . LEU B 1 313 ? -28.578 17.219 -2.553 1 89.81 313 LEU B C 1
ATOM 5058 O O . LEU B 1 313 ? -27.422 17.484 -2.207 1 89.81 313 LEU B O 1
ATOM 5062 N N . GLY B 1 314 ? -29.594 17.984 -2.281 1 89.31 314 GLY B N 1
ATOM 5063 C CA . GLY B 1 314 ? -29.406 19.125 -1.396 1 89.31 314 GLY B CA 1
ATOM 5064 C C . GLY B 1 314 ? -28.953 18.734 -0.006 1 89.31 314 GLY B C 1
ATOM 5065 O O . GLY B 1 314 ? -28 19.312 0.522 1 89.31 314 GLY B O 1
ATOM 5066 N N . ARG B 1 315 ? -29.703 17.781 0.541 1 87.38 315 ARG B N 1
ATOM 5067 C CA . ARG B 1 315 ? -29.344 17.297 1.868 1 87.38 315 ARG B CA 1
ATOM 5068 C C . ARG B 1 315 ? -27.953 16.656 1.857 1 87.38 315 ARG B C 1
ATOM 5070 O O . ARG B 1 315 ? -27.188 16.812 2.814 1 87.38 315 ARG B O 1
ATOM 5077 N N . PHE B 1 316 ? -27.672 15.969 0.799 1 93.81 316 PHE B N 1
ATOM 5078 C CA . PHE B 1 316 ? -26.344 15.375 0.654 1 93.81 316 PHE B CA 1
ATOM 5079 C C . PHE B 1 316 ? -25.266 16.438 0.651 1 93.81 316 PHE B C 1
ATOM 5081 O O . PHE B 1 316 ? -24.281 16.344 1.378 1 93.81 316 PHE B O 1
ATOM 5088 N N . SER B 1 317 ? -25.438 17.422 -0.116 1 91.5 317 SER B N 1
ATOM 5089 C CA . SER B 1 317 ? -24.469 18.5 -0.229 1 91.5 317 SER B CA 1
ATOM 5090 C C . SER B 1 317 ? -24.281 19.219 1.104 1 91.5 317 SER B C 1
ATOM 5092 O O . SER B 1 317 ? -23.156 19.562 1.476 1 91.5 317 SER B O 1
ATOM 5094 N N . SER B 1 318 ? -25.375 19.406 1.791 1 87.69 318 SER B N 1
ATOM 5095 C CA . SER B 1 318 ? -25.312 20.062 3.086 1 87.69 318 SER B CA 1
ATOM 5096 C C . SER B 1 318 ? -24.547 19.234 4.105 1 87.69 318 SER B C 1
ATOM 5098 O O . SER B 1 318 ? -23.688 19.75 4.82 1 87.69 318 SER B O 1
ATOM 5100 N N . LEU B 1 319 ? -24.859 18 4.168 1 86.75 319 LEU B N 1
ATOM 5101 C CA . LEU B 1 319 ? -24.188 17.078 5.074 1 86.75 319 LEU B CA 1
ATOM 5102 C C . LEU B 1 319 ? -22.703 16.984 4.738 1 86.75 319 LEU B C 1
ATOM 5104 O O . LEU B 1 319 ? -21.844 17.047 5.629 1 86.75 319 LEU B O 1
ATOM 5108 N N . TYR B 1 320 ? -22.422 16.797 3.463 1 90.19 320 TYR B N 1
ATOM 5109 C CA . TYR B 1 320 ? -21.047 16.703 2.975 1 90.19 320 TYR B CA 1
ATOM 5110 C C . TYR B 1 320 ? -20.234 17.938 3.373 1 90.19 320 TYR B C 1
ATOM 5112 O O . TYR B 1 320 ? -19.141 17.812 3.91 1 90.19 320 TYR B O 1
ATOM 5120 N N . ARG B 1 321 ? -20.812 19.062 3.244 1 86.25 321 ARG B N 1
ATOM 5121 C CA . ARG B 1 321 ? -20.141 20.312 3.578 1 86.25 321 ARG B CA 1
ATOM 5122 C C . ARG B 1 321 ? -19.922 20.438 5.086 1 86.25 321 ARG B C 1
ATOM 5124 O O . ARG B 1 321 ? -18.891 20.938 5.531 1 86.25 321 ARG B O 1
ATOM 5131 N N . SER B 1 322 ? -20.906 20.047 5.754 1 80.75 322 SER B N 1
ATOM 5132 C CA . SER B 1 322 ? -20.797 20.141 7.203 1 80.75 322 SER B CA 1
ATOM 5133 C C . SER B 1 322 ? -19.641 19.281 7.727 1 80.75 322 SER B C 1
ATOM 5135 O O . SER B 1 322 ? -19 19.641 8.719 1 80.75 322 SER B O 1
ATOM 5137 N N . VAL B 1 323 ? -19.391 18.234 7.031 1 78.19 323 VAL B N 1
ATOM 5138 C CA . VAL B 1 323 ? -18.406 17.281 7.508 1 78.19 323 VAL B CA 1
ATOM 5139 C C . VAL B 1 323 ? -17.031 17.625 6.918 1 78.19 323 VAL B C 1
ATOM 5141 O O . VAL B 1 323 ? -16.016 17.547 7.613 1 78.19 323 VAL B O 1
ATOM 5144 N N . TYR B 1 324 ? -17.031 18.062 5.629 1 80.38 324 TYR B N 1
ATOM 5145 C CA . TYR B 1 324 ? -15.75 18.141 4.934 1 80.38 324 TYR B CA 1
ATOM 5146 C C . TYR B 1 324 ? -15.391 19.578 4.605 1 80.38 324 TYR B C 1
ATOM 5148 O O . TYR B 1 324 ? -14.305 19.859 4.086 1 80.38 324 TYR B O 1
ATOM 5156 N N . GLY B 1 325 ? -16.281 20.484 4.848 1 75.81 325 GLY B N 1
ATOM 5157 C CA . GLY B 1 325 ? -16.016 21.906 4.688 1 75.81 325 GLY B CA 1
ATOM 5158 C C . GLY B 1 325 ? -16.062 22.375 3.246 1 75.81 325 GLY B C 1
ATOM 5159 O O . GLY B 1 325 ? -15.711 23.516 2.939 1 75.81 325 GLY B O 1
ATOM 5160 N N . GLU B 1 326 ? -16.312 21.531 2.379 1 85 326 GLU B N 1
ATOM 5161 C CA . GLU B 1 326 ? -16.484 21.844 0.961 1 85 326 GLU B CA 1
ATOM 5162 C C . GLU B 1 326 ? -17.641 21.047 0.372 1 85 326 GLU B C 1
ATOM 5164 O O . GLU B 1 326 ? -18.125 20.078 0.986 1 85 326 GLU B O 1
ATOM 5169 N N . THR B 1 327 ? -18.047 21.469 -0.809 1 90.69 327 THR B N 1
ATOM 5170 C CA . THR B 1 327 ? -19.141 20.766 -1.447 1 90.69 327 THR B CA 1
ATOM 5171 C C . THR B 1 327 ? -18.625 19.547 -2.227 1 90.69 327 THR B C 1
ATOM 5173 O O . THR B 1 327 ? -17.453 19.5 -2.582 1 90.69 327 THR B O 1
ATOM 5176 N N . PRO B 1 328 ? -19.484 18.609 -2.443 1 90.81 328 PRO B N 1
ATOM 5177 C CA . PRO B 1 328 ? -19.094 17.469 -3.273 1 90.81 328 PRO B CA 1
ATOM 5178 C C . PRO B 1 328 ? -18.594 17.891 -4.656 1 90.81 328 PRO B C 1
ATOM 5180 O O . PRO B 1 328 ? -17.641 17.312 -5.172 1 90.81 328 PRO B O 1
ATOM 5183 N N . SER B 1 329 ? -19.172 18.875 -5.188 1 90.75 329 SER B N 1
ATOM 5184 C CA . SER B 1 329 ? -18.781 19.359 -6.504 1 90.75 329 SER B CA 1
ATOM 5185 C C . SER B 1 329 ? -17.359 19.922 -6.484 1 90.75 329 SER B C 1
ATOM 5187 O O . SER B 1 329 ? -16.594 19.75 -7.441 1 90.75 329 SER B 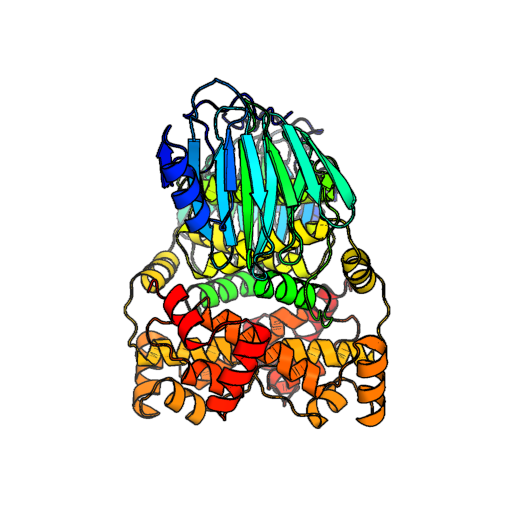O 1
ATOM 5189 N N . GLU B 1 330 ? -17.016 20.578 -5.434 1 87.81 330 GLU B N 1
ATOM 5190 C CA . GLU B 1 330 ? -15.672 21.125 -5.281 1 87.81 330 GLU B CA 1
ATOM 5191 C C . GLU B 1 330 ? -14.633 20.016 -5.188 1 87.81 330 GLU B C 1
ATOM 5193 O O . GLU B 1 330 ? -13.562 20.109 -5.801 1 87.81 330 GLU B O 1
ATOM 5198 N N . THR B 1 331 ? -14.977 19 -4.418 1 84.56 331 THR B N 1
ATOM 5199 C CA . THR B 1 331 ? -14.086 17.859 -4.285 1 84.56 331 THR B CA 1
ATOM 5200 C C . THR B 1 331 ? -13.828 17.203 -5.641 1 84.56 331 THR B C 1
ATOM 5202 O O . THR B 1 331 ? -12.688 16.938 -6 1 84.56 331 THR B O 1
ATOM 5205 N N . LEU B 1 332 ? -14.875 16.953 -6.391 1 86.44 332 LEU B N 1
ATOM 5206 C CA . LEU B 1 332 ? -14.766 16.297 -7.688 1 86.44 332 LEU B CA 1
ATOM 5207 C C . LEU B 1 332 ? -13.992 17.156 -8.68 1 86.44 332 LEU B C 1
ATOM 5209 O O . LEU B 1 332 ? -13.18 16.641 -9.445 1 86.44 332 LEU B O 1
ATOM 5213 N N . ARG B 1 333 ? -14.1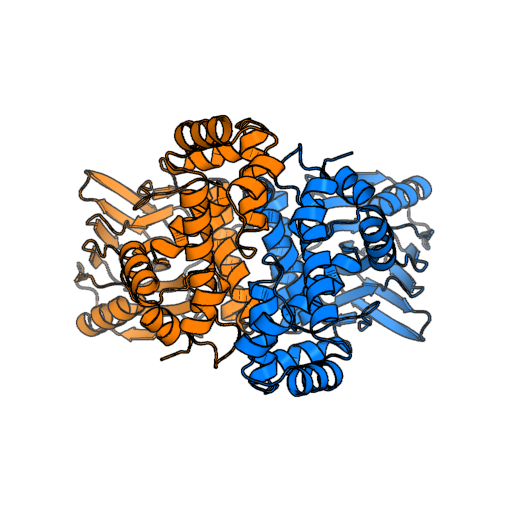88 18.391 -8.609 1 82.38 333 ARG B N 1
ATOM 5214 C CA . ARG B 1 333 ? -13.477 19.312 -9.484 1 82.38 333 ARG B CA 1
ATOM 5215 C C . ARG B 1 333 ? -11.969 19.281 -9.219 1 82.38 333 ARG B C 1
ATOM 5217 O O . ARG B 1 333 ? -11.172 19.25 -10.156 1 82.38 333 ARG B O 1
ATOM 5224 N N . ARG B 1 334 ? -11.609 19.266 -8.031 1 74.31 334 ARG B N 1
ATOM 5225 C CA . ARG B 1 334 ? -10.203 19.219 -7.648 1 74.31 334 ARG B CA 1
ATOM 5226 C C . ARG B 1 334 ? -9.562 17.906 -8.094 1 74.31 334 ARG B C 1
ATOM 5228 O O . ARG B 1 334 ? -8.406 17.891 -8.523 1 74.31 334 ARG B O 1
ATOM 5235 N N . ALA B 1 335 ? -10.289 16.828 -7.926 1 69.62 335 ALA B N 1
ATOM 5236 C CA . ALA B 1 335 ? -9.789 15.508 -8.289 1 69.62 335 ALA B CA 1
ATOM 5237 C C . ALA B 1 335 ? -9.578 15.391 -9.789 1 69.62 335 ALA B C 1
ATOM 5239 O O . ALA B 1 335 ? -8.664 14.695 -10.242 1 69.62 335 ALA B O 1
ATOM 5240 N N . LYS B 1 336 ? -10.477 16.031 -10.57 1 65.94 336 LYS B N 1
ATOM 5241 C CA . LYS B 1 336 ? -10.391 15.977 -12.023 1 65.94 336 LYS B CA 1
ATOM 5242 C C . LYS B 1 336 ? -9.367 16.969 -12.555 1 65.94 336 LYS B C 1
ATOM 5244 O O . LYS B 1 336 ? -9.141 17.062 -13.758 1 65.94 336 LYS B O 1
ATOM 5249 N N . GLY B 1 337 ? -8.57 17.469 -11.727 1 60.81 337 GLY B N 1
ATOM 5250 C CA . GLY B 1 337 ? -7.578 18.438 -12.164 1 60.81 337 GLY B CA 1
ATOM 5251 C C . GLY B 1 337 ? -8.156 19.812 -12.398 1 60.81 337 GLY B C 1
ATOM 5252 O O . GLY B 1 337 ? -7.617 20.594 -13.195 1 60.81 337 GLY B O 1
ATOM 5253 N N . GLY B 1 338 ? -9.359 20.156 -12.102 1 48.22 338 GLY B N 1
ATOM 5254 C CA . GLY B 1 338 ? -9.82 21.531 -12.312 1 48.22 338 GLY B CA 1
ATOM 5255 C C . GLY B 1 338 ? -9.5 22.453 -11.156 1 48.22 338 GLY B C 1
ATOM 5256 O O . GLY B 1 338 ? -9.211 21.984 -10.047 1 48.22 338 GLY B O 1
#

pLDDT: mean 85.3, std 12.89, range [19.61, 98.44]

Organism: Saccharomonospora viridis (strain ATCC 15386 / DSM 43017 / JCM 3036 / CCUG 5913 / NBRC 12207 / NCIMB 9602 / P101) (NCBI:txid471857)